Protein AF-A0A1Z5K6X2-F1 (afdb_monomer)

Organism: Fistulifera solaris (NCBI:txid1519565)

Mean predicted aligned error: 19.15 Å

pLDDT: mean 72.84, std 21.11, range [25.31, 97.69]

Sequence (495 aa):
MGDMQEQMMMQRACTHLSDVVLYMPMATKAAYLEALIQCPHLVESESNPETFLRFEDFNYWSAAGRLVTYWRKRKEFFGDRAFLPMDLSGKGAMNDDDIRPMATGSLTMIPNSNIIIHDRTCASDAGDEATKMRRRFFFMQTMMNSTLHTEKGPRLFIYGFEISDARKRMNAELKSLIASAFPIPNFEEFHLIFVKEKNQTIWQYILPRGLEQMSGLIGNVMIHNFNFKDEIADQLSYYGVTRSHLPVKLGGCYSPEQSLFVLQCGLPLSTIYRLNQPAPASYESPIRNQSATEKGSLERLLEFFMKKAPDLPDVEEMDSLDPLTPSDLASITNQKSDSCYYYSRSIPLYVDYDTKVLSAYQCLARQQIEFFEASEDDITSSIRGRKKAIVLGQVGLRCRHCAHLPRQKRAIAATYYPTTLEGVYQTAHNLARRHLISSCPFVPPECNRKLAQLGESKSVTCIGKHYWAETAELSGVIEIDGILRFQDAPTLADT

Solvent-accessible surface area (backbone atoms only — not comparable to full-atom values): 28714 Å² total; per-residue (Å²): 116,67,65,66,53,49,53,55,49,48,55,52,30,54,52,51,23,57,54,47,55,71,73,49,58,63,90,54,37,48,47,33,58,48,35,59,71,77,28,44,70,50,41,56,75,75,56,32,65,65,59,33,21,63,65,42,77,51,35,29,67,61,20,38,51,19,53,21,40,35,33,34,51,39,36,70,65,41,47,88,35,42,74,39,57,90,39,49,65,43,79,32,43,29,34,61,81,50,40,47,46,46,62,68,43,21,58,46,49,48,82,91,40,39,42,34,40,37,33,52,71,37,66,60,77,67,71,57,71,64,47,52,49,44,47,50,50,52,52,52,53,58,61,47,45,69,75,41,79,53,104,50,38,44,30,41,36,38,35,51,78,53,74,76,48,76,74,71,66,83,50,68,64,59,57,46,43,48,75,46,32,48,69,54,69,67,66,53,36,34,37,42,43,44,69,62,60,98,83,60,51,73,63,70,61,47,49,62,55,55,47,37,70,47,22,78,68,41,88,43,41,46,60,45,84,33,76,48,57,67,52,46,21,66,61,36,37,85,74,75,39,41,34,76,74,28,42,49,94,49,40,19,75,27,53,60,92,70,36,63,42,50,52,73,44,46,36,49,69,70,52,50,60,58,63,70,47,83,74,81,91,74,80,91,76,82,88,80,89,79,90,80,95,71,80,65,80,58,63,60,54,48,53,59,48,65,74,61,51,81,85,73,84,80,90,80,83,88,78,90,78,83,81,86,56,85,76,71,74,76,76,84,82,83,79,91,75,94,72,91,71,82,80,69,63,67,45,71,60,52,54,85,69,38,73,80,79,43,54,74,44,56,41,56,48,27,68,47,30,24,38,32,47,33,46,72,72,58,52,72,55,78,64,87,89,62,96,67,84,70,53,82,51,30,31,26,42,32,40,60,62,52,58,87,46,59,75,92,76,41,46,65,58,45,60,48,67,44,43,44,54,63,38,41,39,62,49,53,50,48,31,38,56,54,9,48,56,71,47,42,87,58,48,57,67,67,59,26,53,50,46,52,61,42,65,70,54,87,76,92,62,79,63,57,34,61,55,42,21,53,55,36,42,75,71,36,41,42,76,55,99,69,30,26,28,70,63,76,77,82,69,96,72,86,132

Structure (mmCIF, N/CA/C/O backbone):
data_AF-A0A1Z5K6X2-F1
#
_entry.id   AF-A0A1Z5K6X2-F1
#
loop_
_atom_site.group_PDB
_atom_site.id
_atom_site.type_symbol
_atom_site.label_atom_id
_atom_site.label_alt_id
_atom_site.label_comp_id
_atom_site.label_asym_id
_atom_site.label_entity_id
_atom_site.label_seq_id
_atom_site.pdbx_PDB_ins_code
_atom_site.Cartn_x
_atom_site.Cartn_y
_atom_site.Cartn_z
_atom_site.occupancy
_atom_site.B_iso_or_equiv
_atom_site.auth_seq_id
_atom_site.auth_comp_id
_atom_site.auth_asym_id
_atom_site.auth_atom_id
_atom_site.pdbx_PDB_model_num
ATOM 1 N N . MET A 1 1 ? 23.991 -22.852 7.506 1.00 49.78 1 MET A N 1
ATOM 2 C CA . MET A 1 1 ? 23.871 -22.980 6.034 1.00 49.78 1 MET A CA 1
ATOM 3 C C . MET A 1 1 ? 22.868 -21.989 5.437 1.00 49.78 1 MET A C 1
ATOM 5 O O . MET A 1 1 ? 23.217 -21.412 4.422 1.00 49.78 1 MET A O 1
ATOM 9 N N . GLY A 1 2 ? 21.705 -21.726 6.058 1.00 69.62 2 GLY A N 1
ATOM 10 C CA . GLY A 1 2 ? 20.728 -20.740 5.549 1.00 69.62 2 GLY A CA 1
ATOM 11 C C . GLY A 1 2 ? 21.230 -19.288 5.470 1.00 69.62 2 GLY A C 1
ATOM 12 O O . GLY A 1 2 ? 21.076 -18.658 4.434 1.00 69.62 2 GLY A O 1
ATOM 13 N N . ASP A 1 3 ? 21.921 -18.798 6.502 1.00 73.38 3 ASP A N 1
ATOM 14 C CA . ASP A 1 3 ? 22.369 -17.392 6.587 1.00 73.38 3 ASP A CA 1
ATOM 15 C C . ASP A 1 3 ? 23.387 -17.000 5.492 1.00 73.38 3 ASP A C 1
ATOM 17 O O . ASP A 1 3 ? 23.238 -16.002 4.796 1.00 73.38 3 ASP A O 1
ATOM 21 N N . MET A 1 4 ? 24.373 -17.862 5.217 1.00 81.50 4 MET A N 1
ATOM 22 C CA . MET A 1 4 ? 25.341 -17.635 4.131 1.00 81.50 4 MET A CA 1
ATOM 23 C C . MET A 1 4 ? 24.677 -17.636 2.741 1.00 81.50 4 MET A C 1
ATOM 25 O O . MET A 1 4 ? 25.098 -16.907 1.845 1.00 81.50 4 MET A O 1
ATOM 29 N N . GLN A 1 5 ? 23.636 -18.450 2.550 1.00 80.56 5 GLN A N 1
ATOM 30 C CA . GLN A 1 5 ? 22.892 -18.505 1.293 1.00 80.56 5 GLN A CA 1
ATOM 31 C C . GLN A 1 5 ? 22.026 -17.254 1.096 1.00 80.56 5 GLN A C 1
ATOM 33 O O . GLN A 1 5 ? 21.962 -16.732 -0.017 1.00 80.56 5 GLN A O 1
ATOM 38 N N . GLU A 1 6 ? 21.415 -16.746 2.167 1.00 80.25 6 GLU A N 1
ATOM 39 C CA . GLU A 1 6 ? 20.675 -15.483 2.153 1.00 80.25 6 GLU A CA 1
ATOM 40 C C . GLU A 1 6 ? 21.601 -14.293 1.882 1.00 80.25 6 GLU A C 1
ATOM 42 O O . GLU A 1 6 ? 21.295 -13.473 1.023 1.00 80.25 6 GLU A O 1
ATOM 47 N N . GLN A 1 7 ? 22.778 -14.237 2.512 1.00 87.06 7 GLN A N 1
ATOM 48 C CA . GLN A 1 7 ? 23.771 -13.188 2.251 1.00 87.06 7 GLN A CA 1
ATOM 49 C C . GLN A 1 7 ? 24.227 -13.174 0.785 1.00 87.06 7 GLN A C 1
ATOM 51 O O . GLN A 1 7 ? 24.282 -12.113 0.161 1.00 87.06 7 GLN A O 1
ATOM 56 N N . MET A 1 8 ? 24.492 -14.343 0.191 1.00 86.50 8 MET A N 1
ATOM 57 C CA . MET A 1 8 ? 24.826 -14.437 -1.236 1.00 86.50 8 MET A CA 1
ATOM 58 C C . MET A 1 8 ? 23.657 -14.021 -2.139 1.00 86.50 8 MET A C 1
ATOM 60 O O . MET A 1 8 ? 23.876 -13.385 -3.173 1.00 86.50 8 MET A O 1
ATOM 64 N N . MET A 1 9 ? 22.421 -14.379 -1.773 1.00 87.00 9 MET A N 1
ATOM 65 C CA . MET A 1 9 ? 21.217 -13.967 -2.498 1.00 87.00 9 MET A CA 1
ATOM 66 C C . MET A 1 9 ? 21.030 -12.450 -2.429 1.00 87.00 9 MET A C 1
ATOM 68 O O . MET A 1 9 ? 20.825 -11.821 -3.466 1.00 87.00 9 MET A O 1
ATOM 72 N N . MET A 1 10 ? 21.184 -11.864 -1.242 1.00 90.81 10 MET A N 1
ATOM 73 C CA . MET A 1 10 ? 21.108 -10.426 -1.012 1.00 90.81 10 MET A CA 1
ATOM 74 C C . MET A 1 10 ? 22.158 -9.681 -1.831 1.00 90.81 10 MET A C 1
ATOM 76 O O . MET A 1 10 ? 21.820 -8.763 -2.571 1.00 90.81 10 MET A O 1
ATOM 80 N N . GLN A 1 11 ? 23.417 -10.122 -1.786 1.00 89.25 11 GLN A N 1
ATOM 81 C CA . GLN A 1 11 ? 24.496 -9.480 -2.534 1.00 89.25 11 GLN A CA 1
ATOM 82 C C . GLN A 1 11 ? 24.210 -9.460 -4.043 1.00 89.25 11 GLN A C 1
ATOM 84 O O . GLN A 1 11 ? 24.327 -8.412 -4.678 1.00 89.25 11 GLN A O 1
ATOM 89 N N . ARG A 1 12 ? 23.772 -10.592 -4.615 1.00 88.88 12 ARG A N 1
ATOM 90 C CA . ARG A 1 12 ? 23.383 -10.672 -6.035 1.00 88.88 12 ARG A CA 1
ATOM 91 C C . ARG A 1 12 ? 22.187 -9.775 -6.349 1.00 88.88 12 ARG A C 1
ATOM 93 O O . ARG A 1 12 ? 22.192 -9.084 -7.366 1.00 88.88 12 ARG A O 1
ATOM 100 N N . ALA A 1 13 ? 21.174 -9.779 -5.488 1.00 87.38 13 ALA A N 1
ATOM 101 C CA . ALA A 1 13 ? 19.972 -8.978 -5.670 1.00 87.38 13 ALA A CA 1
ATOM 102 C C . ALA A 1 13 ? 20.270 -7.470 -5.610 1.00 87.38 13 ALA A C 1
ATOM 104 O O . ALA A 1 13 ? 19.741 -6.725 -6.429 1.00 87.38 13 ALA A O 1
ATOM 105 N N . CYS A 1 14 ? 21.171 -7.025 -4.730 1.00 89.44 14 CYS A N 1
ATOM 106 C CA . CYS A 1 14 ? 21.641 -5.638 -4.668 1.00 89.44 14 CYS A CA 1
ATOM 107 C C . CYS A 1 14 ? 22.380 -5.207 -5.945 1.00 89.44 14 CYS A C 1
ATOM 109 O O . CYS A 1 14 ? 22.152 -4.101 -6.445 1.00 89.44 14 CYS A O 1
ATOM 111 N N . THR A 1 15 ? 23.232 -6.076 -6.507 1.00 88.06 15 THR A N 1
ATOM 112 C CA . THR A 1 15 ? 23.884 -5.812 -7.800 1.00 88.06 15 THR A CA 1
ATOM 113 C C . THR A 1 15 ? 22.842 -5.638 -8.907 1.00 88.06 15 THR A C 1
ATOM 115 O O . THR A 1 15 ? 22.816 -4.603 -9.567 1.00 88.06 15 THR A O 1
ATOM 118 N N . HIS A 1 16 ? 21.914 -6.588 -9.047 1.00 88.06 16 HIS A N 1
ATOM 119 C CA . HIS A 1 16 ? 20.870 -6.514 -10.072 1.00 88.06 16 HIS A CA 1
ATOM 120 C C . HIS A 1 16 ? 19.886 -5.355 -9.871 1.00 88.06 16 HIS A C 1
ATOM 122 O O . HIS A 1 16 ? 19.402 -4.791 -10.850 1.00 88.06 16 HIS A O 1
ATOM 128 N N . LEU A 1 17 ? 19.600 -4.966 -8.626 1.00 90.62 17 LEU A N 1
ATOM 129 C CA . LEU A 1 17 ? 18.779 -3.794 -8.320 1.00 90.62 17 LEU A CA 1
ATOM 130 C C . LEU A 1 17 ? 19.424 -2.526 -8.877 1.00 90.62 17 LEU A C 1
ATOM 132 O O . LEU A 1 17 ? 18.744 -1.724 -9.517 1.00 90.62 17 LEU A O 1
ATOM 136 N N . SER A 1 18 ? 20.736 -2.376 -8.684 1.00 88.69 18 SER A N 1
ATOM 137 C CA . SER A 1 18 ? 21.494 -1.238 -9.211 1.00 88.69 18 SER A CA 1
ATOM 138 C C . SER A 1 18 ? 21.429 -1.187 -10.741 1.00 88.69 18 SER A C 1
ATOM 140 O O . SER A 1 18 ? 21.136 -0.131 -11.304 1.00 88.69 18 SER A O 1
ATOM 142 N N . ASP A 1 19 ? 21.603 -2.332 -11.407 1.00 86.62 19 ASP A N 1
ATOM 143 C CA . ASP A 1 19 ? 21.514 -2.437 -12.868 1.00 86.62 19 ASP A CA 1
ATOM 144 C C . ASP A 1 19 ? 20.116 -2.074 -13.380 1.00 86.62 19 ASP A C 1
ATOM 146 O O . ASP A 1 19 ? 19.966 -1.274 -14.302 1.00 86.62 19 ASP A O 1
ATOM 150 N N . VAL A 1 20 ? 19.063 -2.611 -12.762 1.00 90.12 20 VAL A N 1
ATOM 151 C CA . VAL A 1 20 ? 17.681 -2.355 -13.182 1.00 90.12 20 VAL A CA 1
ATOM 152 C C . VAL A 1 20 ? 17.306 -0.884 -13.064 1.00 90.12 20 VAL A C 1
ATOM 154 O O . VAL A 1 20 ? 16.677 -0.336 -13.973 1.00 90.12 20 VAL A O 1
ATOM 157 N N . VAL A 1 21 ? 17.739 -0.208 -11.998 1.00 90.81 21 VAL A N 1
ATOM 158 C CA . VAL A 1 21 ? 17.523 1.235 -11.856 1.00 90.81 21 VAL A CA 1
ATOM 159 C C . VAL A 1 21 ? 18.130 1.992 -13.048 1.00 90.81 21 VAL A C 1
ATOM 161 O O . VAL A 1 21 ? 17.527 2.957 -13.522 1.00 90.81 21 VAL A O 1
ATOM 164 N N . LEU A 1 22 ? 19.249 1.547 -13.632 1.00 86.12 22 LEU A N 1
ATOM 165 C CA . LEU A 1 22 ? 19.821 2.164 -14.840 1.00 86.12 22 LEU A CA 1
ATOM 166 C C . LEU A 1 22 ? 18.933 2.011 -16.085 1.00 86.12 22 LEU A C 1
ATOM 168 O O . LEU A 1 22 ? 18.917 2.926 -16.911 1.00 86.12 22 LEU A O 1
ATOM 172 N N . TYR A 1 23 ? 18.130 0.952 -16.183 1.00 85.88 23 TYR A N 1
ATOM 173 C CA . TYR A 1 23 ? 17.199 0.732 -17.299 1.00 85.88 23 TYR A CA 1
ATOM 174 C C . TYR A 1 23 ? 15.828 1.397 -17.115 1.00 85.88 23 TYR A C 1
ATOM 176 O O . TYR A 1 23 ? 15.113 1.606 -18.093 1.00 85.88 23 TYR A O 1
ATOM 184 N N . MET A 1 24 ? 15.452 1.779 -15.890 1.00 89.88 24 MET A N 1
ATOM 185 C CA . MET A 1 24 ? 14.181 2.472 -15.650 1.00 89.88 24 MET A CA 1
ATOM 186 C C . MET A 1 24 ? 14.139 3.863 -16.323 1.00 89.88 24 MET A C 1
ATOM 188 O O . MET A 1 24 ? 15.178 4.534 -16.402 1.00 89.88 24 MET A O 1
ATOM 192 N N . PRO A 1 25 ? 12.959 4.357 -16.751 1.00 90.94 25 PRO A N 1
ATOM 193 C CA . PRO A 1 25 ? 12.821 5.692 -17.331 1.00 90.94 25 PRO A CA 1
ATOM 194 C C . PRO A 1 25 ? 13.360 6.800 -16.415 1.00 90.94 25 PRO A C 1
ATOM 196 O O . PRO A 1 25 ? 13.162 6.778 -15.198 1.00 90.94 25 PRO A O 1
ATOM 199 N N . MET A 1 26 ? 14.006 7.819 -16.993 1.00 90.31 26 MET A N 1
ATOM 200 C CA . MET A 1 26 ? 14.574 8.923 -16.204 1.00 90.31 26 MET A CA 1
ATOM 201 C C . MET A 1 26 ? 13.505 9.635 -15.362 1.00 90.31 26 MET A C 1
ATOM 203 O O . MET A 1 26 ? 13.722 9.896 -14.182 1.00 90.31 26 MET A O 1
ATOM 207 N N . ALA A 1 27 ? 12.318 9.862 -15.936 1.00 87.44 27 ALA A N 1
ATOM 208 C CA . ALA A 1 27 ? 11.198 10.512 -15.257 1.00 87.44 27 ALA A CA 1
ATOM 209 C C . ALA A 1 27 ? 10.755 9.787 -13.975 1.00 87.44 27 ALA A C 1
ATOM 211 O O . ALA A 1 27 ? 10.296 10.430 -13.033 1.00 87.44 27 ALA A O 1
ATOM 212 N N . THR A 1 28 ? 10.904 8.459 -13.912 1.00 87.88 28 THR A N 1
ATOM 213 C CA . THR A 1 28 ? 10.557 7.706 -12.706 1.00 87.88 28 THR A CA 1
ATOM 214 C C . THR A 1 28 ? 11.679 7.774 -11.680 1.00 87.88 28 THR A C 1
ATOM 216 O O . THR A 1 28 ? 11.401 8.069 -10.523 1.00 87.88 28 THR A O 1
ATOM 219 N N . LYS A 1 29 ? 12.937 7.552 -12.089 1.00 94.12 29 LYS A N 1
ATOM 220 C CA . LYS A 1 29 ? 14.079 7.345 -11.174 1.00 94.12 29 LYS A CA 1
ATOM 221 C C . LYS A 1 29 ? 14.842 8.597 -10.747 1.00 94.12 29 LYS A C 1
ATOM 223 O O . LYS A 1 29 ? 15.652 8.498 -9.830 1.00 94.12 29 LYS A O 1
ATOM 228 N N . ALA A 1 30 ? 14.606 9.748 -11.378 1.00 96.75 30 ALA A N 1
ATOM 229 C CA . ALA A 1 30 ? 15.388 10.966 -11.148 1.00 96.75 30 ALA A CA 1
ATOM 230 C C . ALA A 1 30 ? 15.515 11.334 -9.659 1.00 96.75 30 ALA A C 1
ATOM 232 O O . ALA A 1 30 ? 16.621 11.557 -9.180 1.00 96.75 30 ALA A O 1
ATOM 233 N N . ALA A 1 31 ? 14.406 11.309 -8.910 1.00 97.38 31 ALA A N 1
ATOM 234 C CA . ALA A 1 31 ? 14.407 11.644 -7.483 1.00 97.38 31 ALA A CA 1
ATOM 235 C C . ALA A 1 31 ? 15.227 10.660 -6.628 1.00 97.38 31 ALA A C 1
ATOM 237 O O . ALA A 1 31 ? 15.836 11.065 -5.643 1.00 97.38 31 ALA A O 1
ATOM 238 N N . TYR A 1 32 ? 15.260 9.376 -7.001 1.00 97.69 32 TYR A N 1
ATOM 239 C CA . TYR A 1 32 ? 16.064 8.378 -6.296 1.00 97.69 32 TYR A CA 1
ATOM 240 C C . TYR A 1 32 ? 17.560 8.550 -6.578 1.00 97.69 32 TYR A C 1
ATOM 242 O O . TYR A 1 32 ? 18.366 8.523 -5.653 1.00 97.69 32 TYR A O 1
ATOM 250 N N . LEU A 1 33 ? 17.934 8.790 -7.840 1.00 96.81 33 LEU A N 1
ATOM 251 C CA . LEU A 1 33 ? 19.327 9.068 -8.205 1.00 96.81 33 LEU A CA 1
ATOM 252 C C . LEU A 1 33 ? 19.843 10.344 -7.532 1.00 96.81 33 LEU A C 1
ATOM 254 O O . LEU A 1 33 ? 20.973 10.389 -7.061 1.00 96.81 33 LEU A O 1
ATOM 258 N N . GLU A 1 34 ? 18.998 11.367 -7.441 1.00 97.31 34 GLU A N 1
ATOM 259 C CA . GLU A 1 34 ? 19.311 12.593 -6.715 1.00 97.31 34 GLU A CA 1
ATOM 260 C C . GLU A 1 34 ? 19.505 12.342 -5.215 1.00 97.31 34 GLU A C 1
ATOM 262 O O . GLU A 1 34 ? 20.460 12.859 -4.642 1.00 97.31 34 GLU A O 1
ATOM 267 N N . ALA A 1 35 ? 18.677 11.496 -4.594 1.00 97.62 35 ALA A N 1
ATOM 268 C CA . ALA A 1 35 ? 18.839 11.109 -3.194 1.00 97.62 35 ALA A CA 1
ATOM 269 C C . ALA A 1 35 ? 20.151 10.349 -2.940 1.00 97.62 35 ALA A C 1
ATOM 271 O O . ALA A 1 35 ? 20.838 10.630 -1.961 1.00 97.62 35 ALA A O 1
ATOM 272 N N . LEU A 1 36 ? 20.541 9.439 -3.841 1.00 96.25 36 LEU A N 1
ATOM 273 C CA . LEU A 1 36 ? 21.827 8.732 -3.763 1.00 96.25 36 LEU A CA 1
ATOM 274 C C . LEU A 1 36 ? 23.029 9.689 -3.798 1.00 96.25 36 LEU A C 1
ATOM 276 O O . LEU A 1 36 ? 24.063 9.390 -3.206 1.00 96.25 36 LEU A O 1
ATOM 280 N N . ILE A 1 37 ? 22.895 10.837 -4.468 1.00 96.75 37 ILE A N 1
ATOM 281 C CA . ILE A 1 37 ? 23.948 11.856 -4.559 1.00 96.75 37 ILE A CA 1
ATOM 282 C C . ILE A 1 37 ? 23.899 12.811 -3.359 1.00 96.75 37 ILE A C 1
ATOM 284 O O . ILE A 1 37 ? 24.929 13.074 -2.743 1.00 96.75 37 ILE A O 1
ATOM 288 N N . GLN A 1 38 ? 22.723 13.350 -3.029 1.00 97.12 38 GLN A N 1
ATOM 289 C CA . GLN A 1 38 ? 22.578 14.411 -2.026 1.00 97.12 38 GLN A CA 1
ATOM 290 C C . GLN A 1 38 ? 22.551 13.884 -0.589 1.00 97.12 38 GLN A C 1
ATOM 292 O O . GLN A 1 38 ? 23.099 14.516 0.312 1.00 97.12 38 GLN A O 1
ATOM 297 N N . CYS A 1 39 ? 21.907 12.740 -0.354 1.00 96.94 39 CYS A N 1
ATOM 298 C CA . CYS A 1 39 ? 21.683 12.202 0.985 1.00 96.94 39 CYS A CA 1
ATOM 299 C C . CYS A 1 39 ? 21.774 10.662 1.042 1.00 96.94 39 CYS A C 1
ATOM 301 O O . CYS A 1 39 ? 20.846 10.002 1.518 1.00 96.94 39 CYS A O 1
ATOM 303 N N . PRO A 1 40 ? 22.914 10.056 0.647 1.00 96.50 40 PRO A N 1
ATOM 304 C CA . PRO A 1 40 ? 23.080 8.596 0.652 1.00 96.50 40 PRO A CA 1
ATOM 305 C C . PRO A 1 40 ? 22.838 7.965 2.034 1.00 96.50 40 PRO A C 1
ATOM 307 O O . PRO A 1 40 ? 22.249 6.893 2.131 1.00 96.50 40 PRO A O 1
ATOM 310 N N . HIS A 1 41 ? 23.194 8.670 3.111 1.00 95.69 41 HIS A N 1
ATOM 311 C CA . HIS A 1 41 ? 22.935 8.247 4.490 1.00 95.69 41 HIS A CA 1
ATOM 312 C C . HIS A 1 41 ? 21.433 8.142 4.827 1.00 95.69 41 HIS A C 1
ATOM 314 O O . HIS A 1 41 ? 21.043 7.302 5.636 1.00 95.69 41 HIS A O 1
ATOM 320 N N . LEU A 1 42 ? 20.569 8.954 4.204 1.00 95.06 42 LEU A N 1
ATOM 321 C CA . LEU A 1 42 ? 19.113 8.826 4.350 1.00 95.06 42 LEU A CA 1
ATOM 322 C C . LEU A 1 42 ? 18.573 7.696 3.481 1.00 95.06 42 LEU A C 1
ATOM 324 O O . LEU A 1 42 ? 17.643 7.010 3.890 1.00 95.06 42 LEU A O 1
ATOM 328 N N . VAL A 1 43 ? 19.168 7.452 2.310 1.00 94.81 43 VAL A N 1
ATOM 329 C CA . VAL A 1 43 ? 18.816 6.271 1.511 1.00 94.81 43 VAL A CA 1
ATOM 330 C C . VAL A 1 43 ? 19.085 4.996 2.307 1.00 94.81 43 VAL A C 1
ATOM 332 O O . VAL A 1 43 ? 18.228 4.120 2.341 1.00 94.81 43 VAL A O 1
ATOM 335 N N . GLU A 1 44 ? 20.224 4.915 2.990 1.00 91.69 44 GLU A N 1
ATOM 336 C CA . GLU A 1 44 ? 20.597 3.767 3.818 1.00 91.69 44 GLU A CA 1
ATOM 337 C C . GLU A 1 44 ? 19.729 3.623 5.075 1.00 91.69 44 GLU A C 1
ATOM 339 O O . GLU A 1 44 ? 19.290 2.520 5.392 1.00 91.69 44 GLU A O 1
ATOM 344 N N . SER A 1 45 ? 19.454 4.722 5.783 1.00 89.19 45 SER A N 1
ATOM 345 C CA . SER A 1 45 ? 18.744 4.667 7.071 1.00 89.19 45 SER A CA 1
ATOM 346 C C . SER A 1 45 ? 17.217 4.661 6.946 1.00 89.19 45 SER A C 1
ATOM 348 O O . SER A 1 45 ? 16.542 4.026 7.753 1.00 89.19 45 SER A O 1
ATOM 350 N N . GLU A 1 46 ? 16.650 5.327 5.938 1.00 91.06 46 GLU A N 1
ATOM 351 C CA . GLU A 1 46 ? 15.199 5.487 5.787 1.00 91.06 46 GLU A CA 1
ATOM 352 C C . GLU A 1 46 ? 14.617 4.638 4.650 1.00 91.06 46 GLU A C 1
ATOM 354 O O . GLU A 1 46 ? 13.454 4.246 4.708 1.00 91.06 46 GLU A O 1
ATOM 359 N N . SER A 1 47 ? 15.395 4.312 3.618 1.00 93.31 47 SER A N 1
ATOM 360 C CA . SER A 1 47 ? 14.914 3.533 2.469 1.00 93.31 47 SER A CA 1
ATOM 361 C C . SER A 1 47 ? 15.898 2.438 2.060 1.00 93.31 47 SER A C 1
ATOM 363 O O . SER A 1 47 ? 16.230 2.316 0.880 1.00 93.31 47 SER A O 1
ATOM 365 N N . ASN A 1 48 ? 16.404 1.685 3.040 1.00 92.12 48 ASN A N 1
ATOM 366 C CA . ASN A 1 48 ? 17.451 0.691 2.821 1.00 92.12 48 ASN A CA 1
ATOM 367 C C . ASN A 1 48 ? 17.058 -0.288 1.692 1.00 92.12 48 ASN A C 1
ATOM 369 O O . ASN A 1 48 ? 16.048 -0.986 1.838 1.00 92.12 48 ASN A O 1
ATOM 373 N N . PRO A 1 49 ? 17.834 -0.391 0.594 1.00 93.56 49 PRO A N 1
ATOM 374 C CA . PRO A 1 49 ? 17.513 -1.286 -0.515 1.00 93.56 49 PRO A CA 1
ATOM 375 C C . PRO A 1 49 ? 17.310 -2.748 -0.107 1.00 93.56 49 PRO A C 1
ATOM 377 O O . PRO A 1 49 ? 16.457 -3.425 -0.679 1.00 93.56 49 PRO A O 1
ATOM 380 N N . GLU A 1 50 ? 18.019 -3.226 0.917 1.00 92.00 50 GLU A N 1
ATOM 381 C CA . GLU A 1 50 ? 17.850 -4.585 1.428 1.00 92.00 50 GLU A CA 1
ATOM 382 C C . GLU A 1 50 ? 16.453 -4.822 2.003 1.00 92.00 50 GLU A C 1
ATOM 384 O O . GLU A 1 50 ? 15.875 -5.885 1.795 1.00 92.00 50 GLU A O 1
ATOM 389 N N . THR A 1 51 ? 15.877 -3.840 2.703 1.00 89.62 51 THR A N 1
ATOM 390 C CA . THR A 1 51 ? 14.515 -3.942 3.252 1.00 89.62 51 THR A CA 1
ATOM 391 C C . THR A 1 51 ? 13.495 -4.111 2.132 1.00 89.62 51 THR A C 1
ATOM 393 O O . THR A 1 51 ? 12.586 -4.933 2.231 1.00 89.62 51 THR A O 1
ATOM 396 N N . PHE A 1 52 ? 13.669 -3.375 1.035 1.00 91.94 52 PHE A N 1
ATOM 397 C CA . PHE A 1 52 ? 12.797 -3.464 -0.134 1.00 91.94 52 PHE A CA 1
ATOM 398 C C . PHE A 1 52 ? 12.987 -4.791 -0.875 1.00 91.94 52 PHE A C 1
ATOM 400 O O . PHE A 1 52 ? 12.007 -5.380 -1.320 1.00 91.94 52 PHE A O 1
ATOM 407 N N . LEU A 1 53 ? 14.224 -5.287 -0.969 1.00 89.94 53 LEU A N 1
ATOM 408 C CA . LEU A 1 53 ? 14.523 -6.593 -1.554 1.00 89.94 53 LEU A CA 1
ATOM 409 C C . LEU A 1 53 ? 13.922 -7.738 -0.740 1.00 89.94 53 LEU A C 1
ATOM 411 O O . LEU A 1 53 ? 13.264 -8.589 -1.326 1.00 89.94 53 LEU A O 1
ATOM 415 N N . ARG A 1 54 ? 14.088 -7.747 0.590 1.00 88.94 54 ARG A N 1
ATOM 416 C CA . ARG A 1 54 ? 13.470 -8.766 1.459 1.00 88.94 54 ARG A CA 1
ATOM 417 C C . ARG A 1 54 ? 11.948 -8.744 1.339 1.00 88.94 54 ARG A C 1
ATOM 419 O O . ARG A 1 54 ? 11.333 -9.798 1.264 1.00 88.94 54 ARG A O 1
ATOM 426 N N . PHE A 1 55 ? 11.351 -7.554 1.292 1.00 86.19 55 PHE A N 1
ATOM 427 C CA . PHE A 1 55 ? 9.902 -7.402 1.163 1.00 86.19 55 PHE A CA 1
ATOM 428 C C . PHE A 1 55 ? 9.350 -7.940 -0.166 1.00 86.19 55 PHE A C 1
ATOM 430 O O . PHE A 1 55 ? 8.236 -8.447 -0.206 1.00 86.19 55 PHE A O 1
ATOM 437 N N . GLU A 1 56 ? 10.118 -7.825 -1.248 1.00 85.69 56 GLU A N 1
ATOM 438 C CA . GLU A 1 56 ? 9.735 -8.279 -2.591 1.00 85.69 56 GLU A CA 1
ATOM 439 C C . GLU A 1 56 ? 10.269 -9.681 -2.920 1.00 85.69 56 GLU A C 1
ATOM 441 O O . GLU A 1 56 ? 10.440 -10.012 -4.094 1.00 85.69 56 GLU A O 1
ATOM 446 N N . ASP A 1 57 ? 10.592 -10.493 -1.907 1.00 86.31 57 ASP A N 1
ATOM 447 C CA . ASP A 1 57 ? 11.145 -11.843 -2.075 1.00 86.31 57 ASP A CA 1
ATOM 448 C C . ASP A 1 57 ? 12.350 -11.873 -3.043 1.00 86.31 57 ASP A C 1
ATOM 450 O O . ASP A 1 57 ? 12.479 -12.737 -3.912 1.00 86.31 57 ASP A O 1
ATOM 454 N N . PHE A 1 58 ? 13.237 -10.882 -2.911 1.00 85.62 58 PHE A N 1
ATOM 455 C CA . PHE A 1 58 ? 14.432 -10.656 -3.733 1.00 85.62 58 PHE A CA 1
ATOM 456 C C . PHE A 1 58 ? 14.158 -10.372 -5.223 1.00 85.62 58 PHE A C 1
ATOM 458 O O . PHE A 1 58 ? 15.074 -10.409 -6.052 1.00 85.62 58 PHE A O 1
ATOM 465 N N . ASN A 1 59 ? 12.923 -10.006 -5.584 1.00 86.50 59 ASN A N 1
ATOM 466 C CA . ASN A 1 59 ? 12.591 -9.487 -6.907 1.00 86.50 59 ASN A CA 1
ATOM 467 C C . ASN A 1 59 ? 13.108 -8.047 -7.065 1.00 86.50 59 ASN A C 1
ATOM 469 O O . ASN A 1 59 ? 12.451 -7.066 -6.711 1.00 86.50 59 ASN A O 1
ATOM 473 N N . TYR A 1 60 ? 14.301 -7.919 -7.639 1.00 90.06 60 TYR A N 1
ATOM 474 C CA . TYR A 1 60 ? 14.998 -6.642 -7.791 1.00 90.06 60 TYR A CA 1
ATOM 475 C C . TYR A 1 60 ? 14.272 -5.627 -8.698 1.00 90.06 60 TYR A C 1
ATOM 477 O O . TYR A 1 60 ? 14.430 -4.428 -8.484 1.00 90.06 60 TYR A O 1
ATOM 485 N N . TRP A 1 61 ? 13.424 -6.056 -9.645 1.00 88.06 61 TRP A N 1
ATOM 486 C CA . TRP A 1 61 ? 12.579 -5.142 -10.436 1.00 88.06 61 TRP A CA 1
ATOM 487 C C . TRP A 1 61 ? 11.477 -4.503 -9.596 1.00 88.06 61 TRP A C 1
ATOM 489 O O . TRP A 1 61 ? 11.276 -3.288 -9.648 1.00 88.06 61 TRP A O 1
ATOM 499 N N . SER A 1 62 ? 10.781 -5.311 -8.800 1.00 89.31 62 SER A N 1
ATOM 500 C CA . SER A 1 62 ? 9.698 -4.832 -7.936 1.00 89.31 62 SER A CA 1
ATOM 501 C C . SER A 1 62 ? 10.255 -3.959 -6.812 1.00 89.31 62 SER A C 1
ATOM 503 O O . SER A 1 62 ? 9.736 -2.870 -6.558 1.00 89.31 62 SER A O 1
ATOM 505 N N . ALA A 1 63 ? 11.387 -4.364 -6.225 1.00 91.44 63 ALA A N 1
ATOM 506 C CA . ALA A 1 63 ? 12.098 -3.580 -5.220 1.00 91.44 63 ALA A CA 1
ATOM 507 C C . ALA A 1 63 ? 12.587 -2.234 -5.780 1.00 91.44 63 ALA A C 1
ATOM 509 O O . ALA A 1 63 ? 12.347 -1.195 -5.161 1.00 91.44 63 ALA A O 1
ATOM 510 N N . ALA A 1 64 ? 13.194 -2.223 -6.975 1.00 94.44 64 ALA A N 1
ATOM 511 C CA . ALA A 1 64 ? 13.600 -0.992 -7.657 1.00 94.44 64 ALA A CA 1
ATOM 512 C C . ALA A 1 64 ? 12.398 -0.080 -7.943 1.00 94.44 64 ALA A C 1
ATOM 514 O O . ALA A 1 64 ? 12.445 1.114 -7.645 1.00 94.44 64 ALA A O 1
ATOM 515 N N . GLY A 1 65 ? 11.293 -0.639 -8.450 1.00 92.94 65 GLY A N 1
ATOM 516 C CA . GLY A 1 65 ? 10.047 0.093 -8.682 1.00 92.94 65 GLY A CA 1
ATOM 517 C C . GLY A 1 65 ? 9.512 0.762 -7.416 1.00 92.94 65 GLY A C 1
ATOM 518 O O . GLY A 1 65 ? 9.114 1.933 -7.445 1.00 92.94 65 GLY A O 1
ATOM 519 N N . ARG A 1 66 ? 9.563 0.047 -6.289 1.00 93.81 66 ARG A N 1
ATOM 520 C CA . ARG A 1 66 ? 9.093 0.529 -4.991 1.00 93.81 66 ARG A CA 1
ATOM 521 C C . ARG A 1 66 ? 10.007 1.616 -4.410 1.00 93.81 66 ARG A C 1
ATOM 523 O O . ARG A 1 66 ? 9.505 2.674 -4.031 1.00 93.81 66 ARG A O 1
ATOM 530 N N . LEU A 1 67 ? 11.330 1.429 -4.449 1.00 95.38 67 LEU A N 1
ATOM 531 C CA . LEU A 1 67 ? 12.330 2.431 -4.036 1.00 95.38 67 LEU A CA 1
ATOM 532 C C . LEU A 1 67 ? 12.227 3.729 -4.838 1.00 95.38 67 LEU A C 1
ATOM 534 O O . LEU A 1 67 ? 12.186 4.830 -4.284 1.00 95.38 67 LEU A O 1
ATOM 538 N N . VAL A 1 68 ? 12.157 3.603 -6.162 1.00 96.50 68 VAL A N 1
ATOM 539 C CA . VAL A 1 68 ? 12.036 4.747 -7.063 1.00 96.50 68 VAL A CA 1
ATOM 540 C C . VAL A 1 68 ? 10.726 5.495 -6.812 1.00 96.50 68 VAL A C 1
ATOM 542 O O . VAL A 1 68 ? 10.709 6.726 -6.756 1.00 96.50 68 VAL A O 1
ATOM 545 N N . THR A 1 69 ? 9.628 4.767 -6.598 1.00 95.44 69 THR A N 1
ATOM 546 C CA . THR A 1 69 ? 8.334 5.381 -6.287 1.00 95.44 69 THR A CA 1
ATOM 547 C C . THR A 1 69 ? 8.341 6.085 -4.933 1.00 95.44 69 THR A C 1
ATOM 549 O O . THR A 1 69 ? 7.789 7.182 -4.843 1.00 95.44 69 THR A O 1
ATOM 552 N N . TYR A 1 70 ? 8.990 5.511 -3.914 1.00 96.19 70 TYR A N 1
ATOM 553 C CA . TYR A 1 70 ? 9.175 6.139 -2.603 1.00 96.19 70 TYR A CA 1
ATOM 554 C C . TYR A 1 70 ? 9.821 7.521 -2.734 1.00 96.19 70 TYR A C 1
ATOM 556 O O . TYR A 1 70 ? 9.218 8.519 -2.338 1.00 96.19 70 TYR A O 1
ATOM 564 N N . TRP A 1 71 ? 10.990 7.610 -3.374 1.00 97.38 71 TRP A N 1
ATOM 565 C CA . TRP A 1 71 ? 11.710 8.880 -3.512 1.00 97.38 71 TRP A CA 1
ATOM 566 C C . TRP A 1 71 ? 11.009 9.871 -4.435 1.00 97.38 71 TRP A C 1
ATOM 568 O O . TRP A 1 71 ? 10.982 11.067 -4.145 1.00 97.38 71 TRP A O 1
ATOM 578 N N . ARG A 1 72 ? 10.365 9.394 -5.505 1.00 96.38 72 ARG A N 1
ATOM 579 C CA . ARG A 1 72 ? 9.542 10.245 -6.372 1.00 96.38 72 ARG A CA 1
ATOM 580 C C . ARG A 1 72 ? 8.390 10.881 -5.598 1.00 96.38 72 ARG A C 1
ATOM 582 O O . ARG A 1 72 ? 8.201 12.090 -5.686 1.00 96.38 72 ARG A O 1
ATOM 589 N N . LYS A 1 73 ? 7.639 10.089 -4.825 1.00 94.62 73 LYS A N 1
ATOM 590 C CA . LYS A 1 73 ? 6.511 10.582 -4.019 1.00 94.62 73 LYS A CA 1
ATOM 591 C C . LYS A 1 73 ? 6.971 11.454 -2.853 1.00 94.62 73 LYS A C 1
ATOM 593 O O . LYS A 1 73 ? 6.320 12.448 -2.548 1.00 94.62 73 LYS A O 1
ATOM 598 N N . ARG A 1 74 ? 8.127 11.151 -2.260 1.00 95.88 74 ARG A N 1
ATOM 599 C CA . ARG A 1 74 ? 8.770 12.022 -1.272 1.00 95.88 74 ARG A CA 1
ATOM 600 C C . ARG A 1 74 ? 9.097 13.387 -1.880 1.00 95.88 74 ARG A C 1
ATOM 602 O O . ARG A 1 74 ? 8.696 14.407 -1.331 1.00 95.88 74 ARG A O 1
ATOM 609 N N . LYS A 1 75 ? 9.739 13.429 -3.050 1.00 96.56 75 LYS A N 1
ATOM 610 C CA . LYS A 1 75 ? 10.026 14.693 -3.746 1.00 96.56 75 LYS A CA 1
ATOM 611 C C . LYS A 1 75 ? 8.754 15.454 -4.125 1.00 96.56 75 LYS A C 1
ATOM 613 O O . LYS A 1 75 ? 8.689 16.661 -3.932 1.00 96.56 75 LYS A O 1
ATOM 618 N N . GLU A 1 76 ? 7.727 14.749 -4.588 1.00 94.06 76 GLU A N 1
ATOM 619 C CA . GLU A 1 76 ? 6.418 15.326 -4.919 1.00 94.06 76 GLU A CA 1
ATOM 620 C C . GLU A 1 76 ? 5.754 16.015 -3.714 1.00 94.06 76 GLU A C 1
ATOM 622 O O . GLU A 1 76 ? 5.245 17.123 -3.846 1.00 94.06 76 GLU A O 1
ATOM 627 N N . PHE A 1 77 ? 5.771 15.391 -2.532 1.00 93.19 77 PHE A N 1
ATOM 628 C CA . PHE A 1 77 ? 5.067 15.921 -1.359 1.00 93.19 77 PHE A CA 1
ATOM 629 C C . PHE A 1 77 ? 5.866 16.948 -0.557 1.00 93.19 77 PHE A C 1
ATOM 631 O O . PHE A 1 77 ? 5.269 17.825 0.073 1.00 93.19 77 PHE A O 1
ATOM 638 N N . PHE A 1 78 ? 7.194 16.833 -0.554 1.00 95.44 78 PHE A N 1
ATOM 639 C CA . PHE A 1 78 ? 8.078 17.637 0.293 1.00 95.44 78 PHE A CA 1
ATOM 640 C C . PHE A 1 78 ? 8.891 18.684 -0.482 1.00 95.44 78 PHE A C 1
ATOM 642 O O . PHE A 1 78 ? 9.493 19.560 0.143 1.00 95.44 78 PHE A O 1
ATOM 649 N N . GLY A 1 79 ? 8.892 18.630 -1.818 1.00 94.94 79 GLY A N 1
ATOM 650 C CA . GLY A 1 79 ? 9.674 19.530 -2.665 1.00 94.94 79 GLY A CA 1
ATOM 651 C C . GLY A 1 79 ? 11.160 19.453 -2.320 1.00 94.94 79 GLY A C 1
ATOM 652 O O . GLY A 1 79 ? 11.711 18.365 -2.154 1.00 94.94 79 GLY A O 1
ATOM 653 N N . ASP A 1 80 ? 11.792 20.608 -2.136 1.00 93.56 80 ASP A N 1
ATOM 654 C CA . ASP A 1 80 ? 13.223 20.708 -1.816 1.00 93.56 80 ASP A CA 1
ATOM 655 C C . ASP A 1 80 ? 13.579 20.093 -0.452 1.00 93.56 80 ASP A C 1
ATOM 657 O O . ASP A 1 80 ? 14.699 19.634 -0.238 1.00 93.56 80 ASP A O 1
ATOM 661 N N . ARG A 1 81 ? 12.609 20.007 0.471 1.00 95.81 81 ARG A N 1
ATOM 662 C CA . ARG A 1 81 ? 12.804 19.390 1.795 1.00 95.81 81 ARG A CA 1
ATOM 663 C C . ARG A 1 81 ? 12.815 17.863 1.747 1.00 95.81 81 ARG A C 1
ATOM 665 O O . ARG A 1 81 ? 13.046 17.226 2.769 1.00 95.81 81 ARG A O 1
ATOM 672 N N . ALA A 1 82 ? 12.565 17.259 0.585 1.00 96.62 82 ALA A N 1
ATOM 673 C CA . ALA A 1 82 ? 12.512 15.809 0.435 1.00 96.62 82 ALA A CA 1
ATOM 674 C C . ALA A 1 82 ? 13.827 15.110 0.795 1.00 96.62 82 ALA A C 1
ATOM 676 O O . ALA A 1 82 ? 13.794 13.954 1.200 1.00 96.62 82 ALA A O 1
ATOM 677 N N . PHE A 1 83 ? 14.961 15.800 0.686 1.00 96.81 83 PHE A N 1
ATOM 678 C CA . PHE A 1 83 ? 16.288 15.251 0.979 1.00 96.81 83 PHE A CA 1
ATOM 679 C C . PHE A 1 83 ? 16.764 15.539 2.411 1.00 96.81 83 PHE A C 1
ATOM 681 O O . PHE A 1 83 ? 17.919 15.282 2.736 1.00 96.81 83 PHE A O 1
ATOM 688 N N . LEU A 1 84 ? 15.876 16.058 3.266 1.00 96.12 84 LEU A N 1
ATOM 689 C CA . LEU A 1 84 ? 16.111 16.240 4.696 1.00 96.12 84 LEU A CA 1
ATOM 690 C C . LEU A 1 84 ? 15.584 15.031 5.499 1.00 96.12 84 LEU A C 1
ATOM 692 O O . LEU A 1 84 ? 14.689 14.330 5.009 1.00 96.12 84 LEU A O 1
ATOM 696 N N . PRO A 1 85 ? 16.087 14.800 6.729 1.00 93.94 85 PRO A N 1
ATOM 697 C CA . PRO A 1 85 ? 15.651 13.689 7.580 1.00 93.94 85 PRO A CA 1
ATOM 698 C C . PRO A 1 85 ? 14.134 13.661 7.812 1.00 93.94 85 PRO A C 1
ATOM 700 O O . PRO A 1 85 ? 13.508 14.706 8.013 1.00 93.94 85 PRO A O 1
ATOM 703 N N . MET A 1 86 ? 13.532 12.470 7.795 1.00 90.81 86 MET A N 1
ATOM 704 C CA . MET A 1 86 ? 12.108 12.257 8.083 1.00 90.81 86 MET A CA 1
ATOM 705 C C . MET A 1 86 ? 11.879 12.110 9.595 1.00 90.81 86 MET A C 1
ATOM 707 O O . MET A 1 86 ? 11.546 11.036 10.092 1.00 90.81 86 MET A O 1
ATOM 711 N N . ASP A 1 87 ? 12.065 13.202 10.332 1.00 85.25 87 ASP A N 1
ATOM 712 C CA . ASP A 1 87 ? 11.915 13.259 11.789 1.00 85.25 87 ASP A CA 1
ATOM 713 C C . ASP A 1 87 ? 10.882 14.307 12.226 1.00 85.25 87 ASP A C 1
ATOM 715 O O . ASP A 1 87 ? 10.312 15.025 11.406 1.00 85.25 87 ASP A O 1
ATOM 719 N N . LEU A 1 88 ? 10.623 14.395 13.531 1.00 80.69 88 LEU A N 1
ATOM 720 C CA . LEU A 1 88 ? 9.731 15.399 14.113 1.00 80.69 88 LEU A CA 1
ATOM 721 C C . LEU A 1 88 ? 10.502 16.587 14.721 1.00 80.69 88 LEU A C 1
ATOM 723 O O . LEU A 1 88 ? 9.993 17.271 15.606 1.00 80.69 88 LEU A O 1
ATOM 727 N N . SER A 1 89 ? 11.726 16.872 14.264 1.00 82.44 89 SER A N 1
ATOM 728 C CA . SER A 1 89 ? 12.546 17.969 14.807 1.00 82.44 89 SER A CA 1
ATOM 729 C C . SER A 1 89 ? 12.035 19.369 14.436 1.00 82.44 89 SER A C 1
ATOM 731 O O . SER A 1 89 ? 12.437 20.359 15.055 1.00 82.44 89 SER A O 1
ATOM 733 N N . GLY A 1 90 ? 11.195 19.463 13.399 1.00 82.94 90 GLY A N 1
ATOM 734 C CA . GLY A 1 90 ? 10.761 20.716 12.766 1.00 82.94 90 GLY A CA 1
ATOM 735 C C . GLY A 1 90 ? 11.783 21.310 11.794 1.00 82.94 90 GLY A C 1
ATOM 736 O O . GLY A 1 90 ? 11.488 22.292 11.115 1.00 82.94 90 GLY A O 1
ATOM 737 N N . LYS A 1 91 ? 12.984 20.721 11.708 1.00 86.81 91 LYS A N 1
ATOM 738 C CA . LYS A 1 91 ? 14.077 21.154 10.820 1.00 86.81 91 LYS A CA 1
ATOM 739 C C . LYS A 1 91 ? 14.310 20.202 9.643 1.00 86.81 91 LYS A C 1
ATOM 741 O O . LYS A 1 91 ? 15.095 20.530 8.757 1.00 86.81 91 LYS A O 1
ATOM 746 N N . GLY A 1 92 ? 13.668 19.036 9.658 1.00 91.50 92 GLY A N 1
ATOM 747 C CA . GLY A 1 92 ? 13.773 18.013 8.625 1.00 91.50 92 GLY A CA 1
ATOM 748 C C . GLY A 1 92 ? 12.744 18.169 7.500 1.00 91.50 92 GLY A C 1
ATOM 749 O O . GLY A 1 92 ? 12.243 19.258 7.196 1.00 91.50 92 GLY A O 1
ATOM 750 N N . ALA A 1 93 ? 12.389 17.038 6.891 1.00 94.19 93 ALA A N 1
ATOM 751 C CA . ALA A 1 93 ? 11.322 16.957 5.901 1.00 94.19 93 ALA A CA 1
ATOM 752 C C . ALA A 1 93 ? 9.954 17.336 6.498 1.00 94.19 93 ALA A C 1
ATOM 754 O O . ALA A 1 93 ? 9.105 17.862 5.785 1.00 94.19 93 ALA A O 1
ATOM 755 N N . MET A 1 94 ? 9.738 17.152 7.803 1.00 90.50 94 MET A N 1
ATOM 756 C CA . MET A 1 94 ? 8.544 17.634 8.508 1.00 90.50 94 MET A CA 1
ATOM 757 C C . MET A 1 94 ? 8.827 18.999 9.145 1.00 90.50 94 MET A C 1
ATOM 759 O O . MET A 1 94 ? 9.767 19.135 9.929 1.00 90.50 94 MET A O 1
ATOM 763 N N . ASN A 1 95 ? 8.022 20.014 8.816 1.00 89.31 95 ASN A N 1
ATOM 764 C CA . ASN A 1 95 ? 8.112 21.332 9.457 1.00 89.31 95 ASN A CA 1
ATOM 765 C C . ASN A 1 95 ? 7.099 21.467 10.605 1.00 89.31 95 ASN A C 1
ATOM 767 O O . ASN A 1 95 ? 6.284 20.579 10.854 1.00 89.31 95 ASN A O 1
ATOM 771 N N . ASP A 1 96 ? 7.120 22.614 11.278 1.00 84.88 96 ASP A N 1
ATOM 772 C CA . ASP A 1 96 ? 6.218 22.915 12.392 1.00 84.88 96 ASP A CA 1
ATOM 773 C C . ASP A 1 96 ? 4.723 22.806 12.017 1.00 84.88 96 ASP A C 1
ATOM 775 O O . ASP A 1 96 ? 3.923 22.359 12.842 1.00 84.88 96 ASP A O 1
ATOM 779 N N . ASP A 1 97 ? 4.332 23.144 10.783 1.00 83.06 97 ASP A N 1
ATOM 780 C CA . ASP A 1 97 ? 2.942 23.021 10.312 1.00 83.06 97 ASP A CA 1
ATOM 781 C C . ASP A 1 97 ? 2.526 21.556 10.113 1.00 83.06 97 ASP A C 1
ATOM 783 O O . ASP A 1 97 ? 1.403 21.162 10.447 1.00 83.06 97 ASP A O 1
ATOM 787 N N . ASP A 1 98 ? 3.450 20.727 9.622 1.00 84.38 98 ASP A N 1
ATOM 788 C CA . ASP A 1 98 ? 3.264 19.287 9.458 1.00 84.38 98 ASP A CA 1
ATOM 789 C C . ASP A 1 98 ? 3.149 18.587 10.826 1.00 84.38 98 ASP A C 1
ATOM 791 O O . ASP A 1 98 ? 2.325 17.685 11.005 1.00 84.38 98 ASP A O 1
ATOM 795 N N . ILE A 1 99 ? 3.946 19.032 11.805 1.00 80.00 99 ILE A N 1
ATOM 796 C CA . ILE A 1 99 ? 4.098 18.409 13.129 1.00 80.00 99 ILE A CA 1
ATOM 797 C C . ILE A 1 99 ? 2.997 18.825 14.104 1.00 80.00 99 ILE A C 1
ATOM 799 O O . ILE A 1 99 ? 2.565 18.009 14.920 1.00 80.00 99 ILE A O 1
ATOM 803 N N . ARG A 1 100 ? 2.518 20.074 14.053 1.00 74.50 100 ARG A N 1
ATOM 804 C CA . ARG A 1 100 ? 1.585 20.623 15.054 1.00 74.50 100 ARG A CA 1
ATOM 805 C C . ARG A 1 100 ? 0.358 19.732 15.304 1.00 74.50 100 ARG A C 1
ATOM 807 O O . ARG A 1 100 ? 0.070 19.461 16.469 1.00 74.50 100 ARG A O 1
ATOM 814 N N . PRO A 1 101 ? -0.325 19.174 14.287 1.00 68.25 101 PRO A N 1
ATOM 815 C CA . PRO A 1 101 ? -1.458 18.275 14.525 1.00 68.25 101 PRO A CA 1
ATOM 816 C C . PRO A 1 101 ? -1.052 16.916 15.116 1.00 68.25 101 PRO A C 1
ATOM 818 O O . PRO A 1 101 ? -1.865 16.252 15.760 1.00 68.25 101 PRO A O 1
ATOM 821 N N . MET A 1 102 ? 0.199 16.492 14.937 1.00 68.19 102 MET A N 1
ATOM 822 C CA . MET A 1 102 ? 0.742 15.269 15.537 1.00 68.19 102 MET A CA 1
ATOM 823 C C . MET A 1 102 ? 1.093 15.468 17.014 1.00 68.19 102 MET A C 1
ATOM 825 O O . MET A 1 102 ? 0.815 14.586 17.824 1.00 68.19 102 MET A O 1
ATOM 829 N N . ALA A 1 103 ? 1.590 16.655 17.383 1.00 64.31 103 ALA A N 1
ATOM 830 C CA . ALA A 1 103 ? 1.881 17.030 18.771 1.00 64.31 103 ALA A CA 1
ATOM 831 C C . ALA A 1 103 ? 0.640 16.990 19.692 1.00 64.31 103 ALA A C 1
ATOM 833 O O . ALA A 1 103 ? 0.770 16.846 20.903 1.00 64.31 103 ALA A O 1
ATOM 834 N N . THR A 1 104 ? -0.572 17.024 19.124 1.00 64.31 104 THR A N 1
ATOM 835 C CA . THR A 1 104 ? -1.838 16.860 19.869 1.00 64.31 104 THR A CA 1
ATOM 836 C C . THR A 1 104 ? -2.151 15.405 20.268 1.00 64.31 104 THR A C 1
ATOM 838 O O . THR A 1 104 ? -3.169 15.128 20.907 1.00 64.31 104 THR A O 1
ATOM 841 N N . GLY A 1 105 ? -1.289 14.448 19.904 1.00 63.81 105 GLY A N 1
ATOM 842 C CA . GLY A 1 105 ? -1.459 13.029 20.219 1.00 63.81 105 GLY A CA 1
ATOM 843 C C . GLY A 1 105 ? -2.477 12.326 19.319 1.00 63.81 105 GLY A C 1
ATOM 844 O O . GLY A 1 105 ? -3.196 11.442 19.785 1.00 63.81 105 GLY A O 1
ATOM 845 N N . SER A 1 106 ? -2.586 12.745 18.054 1.00 68.38 106 SER A N 1
ATOM 846 C CA . SER A 1 106 ? -3.417 12.073 17.041 1.00 68.38 106 SER A CA 1
ATOM 847 C C . SER A 1 106 ? -2.863 10.702 16.651 1.00 68.38 106 SER A C 1
ATOM 849 O O . SER A 1 106 ? -3.623 9.821 16.274 1.00 68.38 106 SER A O 1
ATOM 851 N N . LEU A 1 107 ? -1.558 10.478 16.803 1.00 71.81 107 LEU A N 1
ATOM 852 C CA . LEU A 1 107 ? -0.925 9.185 16.584 1.00 71.81 107 LEU A CA 1
ATOM 853 C C . LEU A 1 107 ? -0.048 8.821 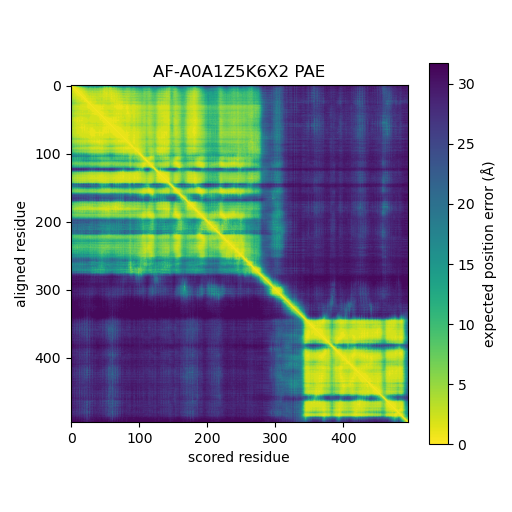17.781 1.00 71.81 107 LEU A C 1
ATOM 855 O O . LEU A 1 107 ? 0.697 9.651 18.296 1.00 71.81 107 LEU A O 1
ATOM 859 N N . THR A 1 108 ? -0.135 7.578 18.234 1.00 72.94 108 THR A N 1
ATOM 860 C CA . THR A 1 108 ? 0.686 7.018 19.307 1.00 72.94 108 THR A CA 1
ATOM 861 C C . THR A 1 108 ? 1.116 5.616 18.910 1.00 72.94 108 THR A C 1
ATOM 863 O O . THR A 1 108 ? 0.280 4.805 18.534 1.00 72.94 108 THR A O 1
ATOM 866 N N . MET A 1 109 ? 2.407 5.311 19.000 1.00 71.94 109 MET A N 1
ATOM 867 C CA . MET A 1 109 ? 2.896 3.936 18.885 1.00 71.94 109 MET A CA 1
ATOM 868 C C . MET A 1 109 ? 3.339 3.461 20.260 1.00 71.94 109 MET A C 1
ATOM 870 O O . MET A 1 109 ? 3.953 4.218 21.014 1.00 71.94 109 MET A O 1
ATOM 874 N N . ILE A 1 110 ? 2.992 2.226 20.608 1.00 72.19 110 ILE A N 1
ATOM 875 C CA . ILE A 1 110 ? 3.389 1.649 21.889 1.00 72.19 110 ILE A CA 1
ATOM 876 C C . ILE A 1 110 ? 4.823 1.105 21.739 1.00 72.19 110 ILE A C 1
ATOM 878 O O . ILE A 1 110 ? 5.052 0.257 20.870 1.00 72.19 110 ILE A O 1
ATOM 882 N N . PRO A 1 111 ? 5.791 1.558 22.558 1.00 64.81 111 PRO A N 1
ATOM 883 C CA . PRO A 1 111 ? 7.179 1.106 22.475 1.00 64.81 111 PRO A CA 1
ATOM 884 C C . PRO A 1 111 ? 7.303 -0.411 22.615 1.00 64.81 111 PRO A C 1
ATOM 886 O O . PRO A 1 111 ? 6.599 -1.014 23.422 1.00 64.81 111 PRO A O 1
ATOM 889 N N . ASN A 1 112 ? 8.236 -1.013 21.873 1.00 65.56 112 ASN A N 1
ATOM 890 C CA . ASN A 1 112 ? 8.511 -2.457 21.901 1.00 65.56 112 ASN A CA 1
ATOM 891 C C . ASN A 1 112 ? 7.276 -3.332 21.617 1.00 65.56 112 ASN A C 1
ATOM 893 O O . ASN A 1 112 ? 7.174 -4.454 22.110 1.00 65.56 112 ASN A O 1
ATOM 897 N N . SER A 1 113 ? 6.320 -2.817 20.847 1.00 72.38 113 SER A N 1
ATOM 898 C CA . SER A 1 113 ? 5.124 -3.547 20.439 1.00 72.38 113 SER A CA 1
ATOM 899 C C . SER A 1 113 ? 4.832 -3.303 18.962 1.00 72.38 113 SER A C 1
ATOM 901 O O . SER A 1 113 ? 5.340 -2.349 18.375 1.00 72.38 113 SER A O 1
ATOM 903 N N . ASN A 1 114 ? 3.949 -4.113 18.382 1.00 74.88 114 ASN A N 1
ATOM 904 C CA . ASN A 1 114 ? 3.416 -3.894 17.042 1.00 74.88 114 ASN A CA 1
ATOM 905 C C . ASN A 1 114 ? 2.159 -2.998 17.023 1.00 74.88 114 ASN A C 1
ATOM 907 O O . ASN A 1 114 ? 1.472 -2.935 16.004 1.00 74.88 114 ASN A O 1
ATOM 911 N N . ILE A 1 115 ? 1.825 -2.330 18.135 1.00 79.75 115 ILE A N 1
ATOM 912 C CA . ILE A 1 115 ? 0.551 -1.627 18.312 1.00 79.75 115 ILE A CA 1
ATOM 913 C C . ILE A 1 115 ? 0.670 -0.136 17.989 1.00 79.75 115 ILE A C 1
ATOM 915 O O . ILE A 1 115 ? 1.508 0.595 18.527 1.00 79.75 115 ILE A O 1
ATOM 919 N N . ILE A 1 116 ? -0.261 0.327 17.160 1.00 79.38 116 ILE A N 1
ATOM 920 C CA . ILE A 1 116 ? -0.405 1.712 16.729 1.00 79.38 116 ILE A CA 1
ATOM 921 C C . ILE A 1 116 ? -1.805 2.194 17.096 1.00 79.38 116 ILE A C 1
ATOM 923 O O . ILE A 1 116 ? -2.789 1.540 16.772 1.00 79.38 116 ILE A O 1
ATOM 927 N N . ILE A 1 117 ? -1.908 3.361 17.721 1.00 79.56 117 ILE A N 1
ATOM 928 C CA . ILE A 1 117 ? -3.160 4.015 18.097 1.00 79.56 117 ILE A CA 1
ATOM 929 C C . ILE A 1 117 ? -3.280 5.319 17.310 1.00 79.56 117 ILE A C 1
ATOM 931 O O . ILE A 1 117 ? -2.450 6.217 17.428 1.00 79.56 117 ILE A O 1
ATOM 935 N N . HIS A 1 118 ? -4.332 5.428 16.513 1.00 78.69 118 HIS A N 1
ATOM 936 C CA . HIS A 1 118 ? -4.680 6.592 15.718 1.00 78.69 118 HIS A CA 1
ATOM 937 C C . HIS A 1 118 ? -5.984 7.190 16.251 1.00 78.69 118 HIS A C 1
ATOM 939 O O . HIS A 1 118 ? -7.066 6.631 16.084 1.00 78.69 118 HIS A O 1
ATOM 945 N N . ASP A 1 119 ? -5.878 8.344 16.894 1.00 76.25 119 ASP A N 1
ATOM 946 C CA . ASP A 1 119 ? -7.011 9.139 17.338 1.00 76.25 119 ASP A CA 1
ATOM 947 C C . ASP A 1 119 ? -7.335 10.231 16.313 1.00 76.25 119 ASP A C 1
ATOM 949 O O . ASP A 1 119 ? -6.657 11.259 16.220 1.00 76.25 119 ASP A O 1
ATOM 953 N N . ARG A 1 120 ? -8.430 10.014 15.584 1.00 70.38 120 ARG A N 1
ATOM 954 C CA . ARG A 1 120 ? -8.959 10.936 14.580 1.00 70.38 120 ARG A CA 1
ATOM 955 C C . ARG A 1 120 ? -9.751 12.107 15.168 1.00 70.38 120 ARG A C 1
ATOM 957 O O . ARG A 1 120 ? -10.004 13.063 14.446 1.00 70.38 120 ARG A O 1
ATOM 964 N N . THR A 1 121 ? -10.123 12.071 16.451 1.00 67.31 121 THR A N 1
ATOM 965 C CA . THR A 1 121 ? -10.843 13.177 17.119 1.00 67.31 121 THR A CA 1
ATOM 966 C C . THR A 1 121 ? -9.939 14.335 17.514 1.00 67.31 121 THR A C 1
ATOM 968 O O . THR A 1 121 ? -10.404 15.465 17.646 1.00 67.31 121 THR A O 1
ATOM 971 N N . CYS A 1 122 ? -8.638 14.092 17.687 1.00 63.91 122 CYS A N 1
ATOM 972 C CA . CYS A 1 122 ? -7.681 15.195 17.694 1.00 63.91 122 CYS A CA 1
ATOM 973 C C . CYS A 1 122 ? -7.667 15.847 16.324 1.00 63.91 122 CYS A C 1
ATOM 975 O O . CYS A 1 122 ? -7.881 15.124 15.359 1.00 63.91 122 CYS A O 1
ATOM 977 N N . ALA A 1 123 ? -7.444 17.170 16.267 1.00 53.03 123 ALA A N 1
ATOM 978 C CA . ALA A 1 123 ? -7.586 18.102 15.131 1.00 53.03 123 ALA A CA 1
ATOM 979 C C . ALA A 1 123 ? -6.793 17.727 13.850 1.00 53.03 123 ALA A C 1
ATOM 981 O O . ALA A 1 123 ? -6.078 18.526 13.251 1.00 53.03 123 ALA A O 1
ATOM 982 N N . SER A 1 124 ? -6.917 16.479 13.422 1.00 52.56 124 SER A N 1
ATOM 983 C CA . SER A 1 124 ? -6.120 15.731 12.460 1.00 52.56 124 SER A CA 1
ATOM 984 C C . SER A 1 124 ? -6.604 15.954 11.031 1.00 52.56 124 SER A C 1
ATOM 986 O O . SER A 1 124 ? -5.881 15.643 10.081 1.00 52.56 124 SER A O 1
ATOM 988 N N . ASP A 1 125 ? -7.753 16.618 10.880 1.00 50.31 125 ASP A N 1
ATOM 989 C CA . ASP A 1 125 ? -8.239 17.166 9.619 1.00 50.31 125 ASP A CA 1
ATOM 990 C C . ASP A 1 125 ? -7.986 18.669 9.441 1.00 50.31 125 ASP A C 1
ATOM 992 O O . ASP A 1 125 ? -8.320 19.207 8.382 1.00 50.31 125 ASP A O 1
ATOM 996 N N . ALA A 1 126 ? -7.333 19.332 10.403 1.00 54.41 126 ALA A N 1
ATOM 997 C CA . ALA A 1 126 ? -6.833 20.687 10.204 1.00 54.41 126 ALA A CA 1
ATOM 998 C C . ALA A 1 126 ? -5.597 20.684 9.279 1.00 54.41 126 ALA A C 1
ATOM 1000 O O . ALA A 1 126 ? -4.735 19.793 9.338 1.00 54.41 126 ALA A O 1
ATOM 1001 N N . GLY A 1 127 ? -5.527 21.693 8.412 1.00 63.19 127 GLY A N 1
ATOM 1002 C CA . GLY A 1 127 ? -4.502 21.844 7.379 1.00 63.19 127 GLY A CA 1
ATOM 1003 C C . GLY A 1 127 ? -4.994 21.475 5.978 1.00 63.19 127 GLY A C 1
ATOM 1004 O O . GLY A 1 127 ? -6.022 20.815 5.803 1.00 63.19 127 GLY A O 1
ATOM 1005 N N . ASP A 1 128 ? -4.254 21.926 4.971 1.00 77.75 128 ASP A N 1
ATOM 1006 C CA . ASP A 1 128 ? -4.525 21.607 3.572 1.00 77.75 128 ASP A CA 1
ATOM 1007 C C . ASP A 1 128 ? -4.250 20.123 3.247 1.00 77.75 128 ASP A C 1
ATOM 1009 O O . ASP A 1 128 ? -3.662 19.367 4.030 1.00 77.75 128 ASP A O 1
ATOM 1013 N N . GLU A 1 129 ? -4.695 19.674 2.071 1.00 77.38 129 GLU A N 1
ATOM 1014 C CA . GLU A 1 129 ? -4.486 18.288 1.629 1.00 77.38 129 GLU A CA 1
ATOM 1015 C C . GLU A 1 129 ? -3.002 17.916 1.525 1.00 77.38 129 GLU A C 1
ATOM 1017 O O . GLU A 1 129 ? -2.637 16.773 1.795 1.00 77.38 129 GLU A O 1
ATOM 1022 N N . ALA A 1 130 ? -2.133 18.876 1.202 1.00 82.94 130 ALA A N 1
ATOM 1023 C CA . ALA A 1 130 ? -0.698 18.644 1.099 1.00 82.94 130 ALA A CA 1
ATOM 1024 C C . ALA A 1 130 ? -0.090 18.281 2.465 1.00 82.94 130 ALA A C 1
ATOM 1026 O O . ALA A 1 130 ? 0.636 17.293 2.586 1.00 82.94 130 ALA A O 1
ATOM 1027 N N . THR A 1 131 ? -0.457 19.014 3.516 1.00 82.38 131 THR A N 1
ATOM 1028 C CA . THR A 1 131 ? -0.047 18.746 4.901 1.00 82.38 131 THR A CA 1
ATOM 1029 C C . THR A 1 131 ? -0.582 17.393 5.365 1.00 82.38 131 THR A C 1
ATOM 1031 O O . THR A 1 131 ? 0.148 16.599 5.960 1.00 82.38 131 THR A O 1
ATOM 1034 N N . LYS A 1 132 ? -1.835 17.057 5.022 1.00 77.94 132 LYS A N 1
ATOM 1035 C CA . LYS A 1 132 ? -2.403 15.726 5.307 1.00 77.94 132 LYS A CA 1
ATOM 1036 C C . LYS A 1 132 ? -1.611 14.608 4.627 1.00 77.94 132 LYS A C 1
ATOM 1038 O O . LYS A 1 132 ? -1.376 13.569 5.247 1.00 77.94 132 LYS A O 1
ATOM 1043 N N . MET A 1 133 ? -1.190 14.802 3.378 1.00 82.00 133 MET A N 1
ATOM 1044 C CA . MET A 1 133 ? -0.402 13.814 2.637 1.00 82.00 133 MET A CA 1
ATOM 1045 C C . MET A 1 133 ? 1.016 13.652 3.190 1.00 82.00 133 MET A C 1
ATOM 1047 O O . MET A 1 133 ? 1.457 12.514 3.344 1.00 82.00 133 MET A O 1
ATOM 1051 N N . ARG A 1 134 ? 1.691 14.737 3.593 1.00 88.31 134 ARG A N 1
ATOM 1052 C CA . ARG A 1 134 ? 3.005 14.665 4.261 1.00 88.31 134 ARG A CA 1
ATOM 1053 C C . ARG A 1 134 ? 2.941 13.911 5.590 1.00 88.31 134 ARG A C 1
ATOM 1055 O O . ARG A 1 134 ? 3.736 13.002 5.808 1.00 88.31 134 ARG A O 1
ATOM 1062 N N . ARG A 1 135 ? 1.932 14.184 6.428 1.00 81.94 135 ARG A N 1
ATOM 1063 C CA . ARG A 1 135 ? 1.704 13.433 7.680 1.00 81.94 135 ARG A CA 1
ATOM 1064 C C . ARG A 1 135 ? 1.464 11.943 7.437 1.00 81.94 135 ARG A C 1
ATOM 1066 O O . ARG A 1 135 ? 1.997 11.103 8.156 1.00 81.94 135 ARG A O 1
ATOM 1073 N N . ARG A 1 136 ? 0.681 11.599 6.408 1.00 80.38 136 ARG A N 1
ATOM 1074 C CA . ARG A 1 136 ? 0.465 10.197 6.014 1.00 80.38 136 ARG A CA 1
ATOM 1075 C C . ARG A 1 136 ? 1.758 9.545 5.538 1.00 80.38 136 ARG A C 1
ATOM 1077 O O . ARG A 1 136 ? 2.009 8.409 5.920 1.00 80.38 136 ARG A O 1
ATOM 1084 N N . PHE A 1 137 ? 2.563 10.251 4.742 1.00 87.62 137 PHE A N 1
ATOM 1085 C CA . PHE A 1 137 ? 3.874 9.780 4.292 1.00 87.62 137 PHE A CA 1
ATOM 1086 C C . PHE A 1 137 ? 4.787 9.469 5.479 1.00 87.62 137 PHE A C 1
ATOM 1088 O O . PHE A 1 137 ? 5.296 8.355 5.560 1.00 87.62 137 PHE A O 1
ATOM 1095 N N . PHE A 1 138 ? 4.917 10.404 6.427 1.00 85.62 138 PHE A N 1
ATOM 1096 C CA . PHE A 1 138 ? 5.659 10.185 7.671 1.00 85.62 138 PHE A CA 1
ATOM 1097 C C . PHE A 1 138 ? 5.155 8.939 8.405 1.00 85.62 138 PHE A C 1
ATOM 1099 O O . PHE A 1 138 ? 5.943 8.063 8.738 1.00 85.62 138 PHE A O 1
ATOM 1106 N N . PHE A 1 139 ? 3.836 8.805 8.573 1.00 79.38 139 PHE A N 1
ATOM 1107 C CA . PHE A 1 139 ? 3.248 7.643 9.236 1.00 79.38 139 PHE A CA 1
ATOM 1108 C C . PHE A 1 139 ? 3.625 6.315 8.561 1.00 79.38 139 PHE A C 1
ATOM 1110 O O . PHE A 1 139 ? 3.992 5.356 9.237 1.00 79.38 139 PHE A O 1
ATOM 1117 N N . MET A 1 140 ? 3.576 6.251 7.228 1.00 81.62 140 MET A N 1
ATOM 1118 C CA . MET A 1 140 ? 3.981 5.054 6.486 1.00 81.62 140 MET A CA 1
ATOM 1119 C C . MET A 1 140 ? 5.479 4.775 6.586 1.00 81.62 140 MET A C 1
ATOM 1121 O O . MET A 1 140 ? 5.861 3.615 6.714 1.00 81.62 140 MET A O 1
ATOM 1125 N N . GLN A 1 141 ? 6.311 5.817 6.592 1.00 85.56 141 GLN A N 1
ATOM 1126 C CA . GLN A 1 141 ? 7.750 5.683 6.796 1.00 85.56 141 GLN A CA 1
ATOM 1127 C C . GLN A 1 141 ? 8.057 5.083 8.169 1.00 85.56 141 GLN A C 1
ATOM 1129 O O . GLN A 1 141 ? 8.877 4.177 8.292 1.00 85.56 141 GLN A O 1
ATOM 1134 N N . THR A 1 142 ? 7.357 5.536 9.208 1.00 77.69 142 THR A N 1
ATOM 1135 C CA . THR A 1 142 ? 7.505 4.966 10.545 1.00 77.69 142 THR A CA 1
ATOM 1136 C C . THR A 1 142 ? 7.120 3.486 10.580 1.00 77.69 142 THR A C 1
ATOM 1138 O O . THR A 1 142 ? 7.786 2.707 11.251 1.00 77.69 142 THR A O 1
ATOM 1141 N N . MET A 1 143 ? 6.097 3.077 9.821 1.00 75.44 143 MET A N 1
ATOM 1142 C CA . MET A 1 143 ? 5.681 1.670 9.727 1.00 75.44 143 MET A CA 1
ATOM 1143 C C . MET A 1 143 ? 6.675 0.774 8.972 1.00 75.44 143 MET A C 1
ATOM 1145 O O . MET A 1 143 ? 6.620 -0.441 9.141 1.00 75.44 143 MET A O 1
ATOM 1149 N N . MET A 1 144 ? 7.564 1.337 8.145 1.00 78.38 144 MET A N 1
ATOM 1150 C CA . MET A 1 144 ? 8.657 0.583 7.512 1.00 78.38 144 MET A CA 1
ATOM 1151 C C . MET A 1 144 ? 9.804 0.298 8.479 1.00 78.38 144 MET A C 1
ATOM 1153 O O . MET A 1 144 ? 10.540 -0.670 8.287 1.00 78.38 144 MET A O 1
ATOM 1157 N N . ASN A 1 145 ? 10.015 1.186 9.454 1.00 67.00 145 ASN A N 1
ATOM 1158 C CA . ASN A 1 145 ? 11.195 1.124 10.293 1.00 67.00 145 ASN A CA 1
ATOM 1159 C C . ASN A 1 145 ? 11.079 -0.061 11.251 1.00 67.00 145 ASN A C 1
ATOM 1161 O O . ASN A 1 145 ? 10.043 -0.316 11.866 1.00 67.00 145 ASN A O 1
ATOM 1165 N N . SER A 1 146 ? 12.157 -0.823 11.332 1.00 52.44 146 SER A N 1
ATOM 1166 C CA . SER A 1 146 ? 12.152 -2.193 11.812 1.00 52.44 146 SER A CA 1
ATOM 1167 C C . SER A 1 146 ? 11.839 -2.319 13.307 1.00 52.44 146 SER A C 1
ATOM 1169 O O . SER A 1 146 ? 11.569 -3.412 13.772 1.00 52.44 146 SER A O 1
ATOM 1171 N N . THR A 1 147 ? 11.746 -1.220 14.063 1.00 44.69 147 THR A N 1
ATOM 1172 C CA . THR A 1 147 ? 11.394 -1.179 15.496 1.00 44.69 147 THR A CA 1
ATOM 1173 C C . THR A 1 147 ? 10.043 -1.806 15.866 1.00 44.69 147 THR A C 1
ATOM 1175 O O . THR A 1 147 ? 9.794 -2.030 17.048 1.00 44.69 147 THR A O 1
ATOM 1178 N N . LEU A 1 148 ? 9.211 -2.182 14.890 1.00 52.06 148 LEU A N 1
ATOM 1179 C CA . LEU A 1 148 ? 8.059 -3.075 15.073 1.00 52.06 148 LEU A CA 1
ATOM 1180 C C . LEU A 1 148 ? 8.440 -4.573 15.100 1.00 52.06 148 LEU A C 1
ATOM 1182 O O . LEU A 1 148 ? 7.558 -5.401 14.880 1.00 52.06 148 LEU A O 1
ATOM 1186 N N . HIS A 1 149 ? 9.720 -4.910 15.350 1.00 49.34 149 HIS A N 1
ATOM 1187 C CA . HIS A 1 149 ? 10.330 -6.252 15.439 1.00 49.34 149 HIS A CA 1
ATOM 1188 C C . HIS A 1 149 ? 9.567 -7.216 16.362 1.00 49.34 149 HIS A C 1
ATOM 1190 O O . HIS A 1 149 ? 9.994 -7.578 17.456 1.00 49.34 149 HIS A O 1
ATOM 1196 N N . THR A 1 150 ? 8.439 -7.686 15.874 1.00 54.50 150 THR A N 1
ATOM 1197 C CA . THR A 1 150 ? 7.768 -8.892 16.316 1.00 54.50 150 THR A CA 1
ATOM 1198 C C . THR A 1 150 ? 7.654 -9.777 15.080 1.00 54.50 150 THR A C 1
ATOM 1200 O O . THR A 1 150 ? 7.666 -9.277 13.956 1.00 54.50 150 THR A O 1
ATOM 1203 N N . GLU A 1 151 ? 7.513 -11.090 15.245 1.00 60.66 151 GLU A N 1
ATOM 1204 C CA . GLU A 1 151 ? 7.192 -11.998 14.125 1.00 60.66 151 GLU A CA 1
ATOM 1205 C C . GLU A 1 151 ? 5.854 -11.645 13.434 1.00 60.66 151 GLU A C 1
ATOM 1207 O O . GLU A 1 151 ? 5.466 -12.255 12.440 1.00 60.66 151 GLU A O 1
ATOM 1212 N N . LYS A 1 152 ? 5.128 -10.664 13.978 1.00 68.50 152 LYS A N 1
ATOM 1213 C CA . LYS A 1 152 ? 3.766 -10.287 13.649 1.00 68.50 152 LYS A CA 1
ATOM 1214 C C . LYS A 1 152 ? 3.711 -8.893 13.023 1.00 68.50 152 LYS A C 1
ATOM 1216 O O . LYS A 1 152 ? 4.478 -7.995 13.363 1.00 68.50 152 LYS A O 1
ATOM 1221 N N . GLY A 1 153 ? 2.777 -8.713 12.092 1.00 72.19 153 GLY A N 1
ATOM 1222 C CA . GLY A 1 153 ? 2.552 -7.430 11.426 1.00 72.19 153 GLY A CA 1
ATOM 1223 C C . GLY A 1 153 ? 1.952 -6.364 12.354 1.00 72.19 153 GLY A C 1
ATOM 1224 O O . GLY A 1 153 ? 1.566 -6.671 13.479 1.00 72.19 153 GLY A O 1
ATOM 1225 N N . PRO A 1 154 ? 1.833 -5.102 11.908 1.00 77.00 154 PRO A N 1
ATOM 1226 C CA . PRO A 1 154 ? 1.283 -4.026 12.731 1.00 77.00 154 PRO A CA 1
ATOM 1227 C C . PRO A 1 154 ? -0.189 -4.258 13.111 1.00 77.00 154 PRO A C 1
ATOM 1229 O O . PRO A 1 154 ? -0.981 -4.733 12.293 1.00 77.00 154 PRO A O 1
ATOM 1232 N N . ARG A 1 155 ? -0.572 -3.853 14.326 1.00 82.38 155 ARG A N 1
ATOM 1233 C CA . ARG A 1 155 ? -1.950 -3.843 14.839 1.00 82.38 155 ARG A CA 1
ATOM 1234 C C . ARG A 1 155 ? -2.410 -2.403 15.036 1.00 82.38 155 ARG A C 1
ATOM 1236 O O . ARG A 1 155 ? -1.836 -1.667 15.836 1.00 82.38 155 ARG A O 1
ATOM 1243 N N . LEU A 1 156 ? -3.426 -1.983 14.289 1.00 81.00 156 LEU A N 1
ATOM 1244 C CA . LEU A 1 156 ? -3.847 -0.585 14.210 1.00 81.00 156 LEU A CA 1
ATOM 1245 C C . LEU A 1 156 ? -5.180 -0.359 14.927 1.00 81.00 156 LEU A C 1
ATOM 1247 O O . LEU A 1 156 ? -6.210 -0.857 14.494 1.00 81.00 156 LEU A O 1
ATOM 1251 N N . PHE A 1 157 ? -5.174 0.456 15.974 1.00 84.88 157 PHE A N 1
ATOM 1252 C CA . PHE A 1 157 ? -6.342 0.899 16.726 1.00 84.88 157 PHE A CA 1
ATOM 1253 C C . PHE A 1 157 ? -6.733 2.289 16.260 1.00 84.88 157 PHE A C 1
ATOM 1255 O O . PHE A 1 157 ? -5.925 3.209 16.310 1.00 84.88 157 PHE A O 1
ATOM 1262 N N . ILE A 1 158 ? -7.965 2.459 15.801 1.00 79.75 158 ILE A N 1
ATOM 1263 C CA . ILE A 1 158 ? -8.444 3.713 15.238 1.00 79.75 158 ILE A CA 1
ATOM 1264 C C . ILE A 1 158 ? -9.679 4.162 16.010 1.00 79.75 158 ILE A C 1
ATOM 1266 O O . ILE A 1 158 ? -10.703 3.481 16.015 1.00 79.75 158 ILE A O 1
ATOM 1270 N N . TYR A 1 159 ? -9.584 5.334 16.625 1.00 79.75 159 TYR A N 1
ATOM 1271 C CA . TYR A 1 159 ? -10.671 5.998 17.335 1.00 79.75 159 TYR A CA 1
ATOM 1272 C C . TYR A 1 159 ? -11.091 7.276 16.601 1.00 79.75 159 TYR A C 1
ATOM 1274 O O . TYR A 1 159 ? -10.269 7.910 15.943 1.00 79.75 159 TYR A O 1
ATOM 1282 N N . GLY A 1 160 ? -12.358 7.677 16.733 1.00 70.81 160 GLY A N 1
ATOM 1283 C CA . GLY A 1 160 ? -12.842 8.960 16.210 1.00 70.81 160 GLY A CA 1
ATOM 1284 C C . GLY A 1 160 ? -13.411 8.917 14.798 1.00 70.81 160 GLY A C 1
ATOM 1285 O O . GLY A 1 160 ? -13.186 9.835 14.015 1.00 70.81 160 GLY A O 1
ATOM 1286 N N . PHE A 1 161 ? -14.123 7.851 14.441 1.00 62.47 161 PHE A N 1
ATOM 1287 C CA . PHE A 1 161 ? -14.864 7.825 13.184 1.00 62.47 161 PHE A CA 1
ATOM 1288 C C . PHE A 1 161 ? -16.176 8.594 13.297 1.00 62.47 161 PHE A C 1
ATOM 1290 O O . PHE A 1 161 ? -17.097 8.154 13.983 1.00 62.47 161 PHE A O 1
ATOM 1297 N N . GLU A 1 162 ? -16.313 9.664 12.519 1.00 52.84 162 GLU A N 1
ATOM 1298 C CA . GLU A 1 162 ? -17.637 10.098 12.096 1.00 52.84 162 GLU A CA 1
ATOM 1299 C C . GLU A 1 162 ? -18.124 9.229 10.928 1.00 52.84 162 GLU A C 1
ATOM 1301 O O . GLU A 1 162 ? -17.389 8.921 9.988 1.00 52.84 162 GLU A O 1
ATOM 1306 N N . ILE A 1 163 ? -19.400 8.851 10.931 1.00 48.44 163 ILE A N 1
ATOM 1307 C CA . ILE A 1 163 ? -20.001 8.086 9.823 1.00 48.44 163 ILE A CA 1
ATOM 1308 C C . ILE A 1 163 ? -20.025 8.909 8.524 1.00 48.44 163 ILE A C 1
ATOM 1310 O O . ILE A 1 163 ? -19.907 8.361 7.427 1.00 48.44 163 ILE A O 1
ATOM 1314 N N . SER A 1 164 ? -20.080 10.237 8.641 1.00 43.69 164 SER A N 1
ATOM 1315 C CA . SER A 1 164 ? -19.852 11.196 7.555 1.00 43.69 164 SER A CA 1
ATOM 1316 C C . SER A 1 164 ? -18.462 11.085 6.924 1.00 43.69 164 SER A C 1
ATOM 1318 O O . SER A 1 164 ? -18.325 11.435 5.755 1.00 43.69 164 SER A O 1
ATOM 1320 N N . ASP A 1 165 ? -17.451 10.573 7.627 1.00 44.06 165 ASP A N 1
ATOM 1321 C CA . ASP A 1 165 ? -16.098 10.387 7.090 1.00 44.06 165 ASP A CA 1
ATOM 1322 C C . ASP A 1 165 ? -15.921 9.053 6.373 1.00 44.06 165 ASP A C 1
ATOM 1324 O O . ASP A 1 165 ? -15.157 8.973 5.404 1.00 44.06 165 ASP A O 1
ATOM 1328 N N . ALA A 1 166 ? -16.681 8.025 6.772 1.00 41.38 166 ALA A N 1
ATOM 1329 C CA . ALA A 1 166 ? -16.787 6.786 6.001 1.00 41.38 166 ALA A CA 1
ATOM 1330 C C . ALA A 1 166 ? -17.307 7.059 4.572 1.00 41.38 166 ALA A C 1
ATOM 1332 O O . ALA A 1 166 ? -16.934 6.358 3.633 1.00 41.38 166 ALA A O 1
ATOM 1333 N N . ARG A 1 167 ? -18.087 8.142 4.389 1.00 34.62 167 ARG A N 1
ATOM 1334 C CA . ARG A 1 167 ? -18.529 8.685 3.089 1.00 34.62 167 ARG A CA 1
ATOM 1335 C C . ARG A 1 167 ? -17.374 9.152 2.198 1.00 34.62 167 ARG A C 1
ATOM 1337 O O . ARG A 1 167 ? -17.567 9.225 0.986 1.00 34.62 167 ARG A O 1
ATOM 1344 N N . LYS A 1 168 ? -16.227 9.563 2.763 1.00 43.47 168 LYS A N 1
ATOM 1345 C CA . LYS A 1 168 ? -15.244 10.372 2.030 1.00 43.47 168 LYS A CA 1
ATOM 1346 C C . LYS A 1 168 ? -13.958 9.658 1.638 1.00 43.47 168 LYS A C 1
ATOM 1348 O O . LYS A 1 168 ? -13.611 9.781 0.467 1.00 43.47 168 LYS A O 1
ATOM 1353 N N . ARG A 1 169 ? -13.186 8.986 2.501 1.00 48.69 169 ARG A N 1
ATOM 1354 C CA . ARG A 1 169 ? -11.801 8.632 2.098 1.00 48.69 169 ARG A CA 1
ATOM 1355 C C . ARG A 1 169 ? -11.194 7.431 2.817 1.00 48.69 169 ARG A C 1
ATOM 1357 O O . ARG A 1 169 ? -10.668 7.559 3.913 1.00 48.69 169 ARG A O 1
ATOM 1364 N N . MET A 1 170 ? -11.030 6.342 2.073 1.00 47.41 170 MET A N 1
ATOM 1365 C CA . MET A 1 170 ? -9.714 5.714 1.975 1.00 47.41 170 MET A CA 1
ATOM 1366 C C . MET A 1 170 ? -9.160 6.166 0.622 1.00 47.41 170 MET A C 1
ATOM 1368 O O . MET A 1 170 ? -9.559 5.632 -0.411 1.00 47.41 170 MET A O 1
ATOM 1372 N N . ASN A 1 171 ? -8.370 7.251 0.611 1.00 55.53 171 ASN A N 1
ATOM 1373 C CA . ASN A 1 171 ? -7.863 7.852 -0.629 1.00 55.53 171 ASN A CA 1
ATOM 1374 C C . ASN A 1 171 ? -7.244 6.747 -1.493 1.00 55.53 171 ASN A C 1
ATOM 1376 O O . ASN A 1 171 ? -6.339 6.051 -1.030 1.00 55.53 171 ASN A O 1
ATOM 1380 N N . ALA A 1 172 ? -7.715 6.590 -2.734 1.00 59.53 172 ALA A N 1
ATOM 1381 C CA . ALA A 1 172 ? -7.111 5.668 -3.697 1.00 59.53 172 ALA A CA 1
ATOM 1382 C C . ALA A 1 172 ? -5.593 5.897 -3.791 1.00 59.53 172 ALA A C 1
ATOM 1384 O O . ALA A 1 172 ? -4.827 4.946 -3.891 1.00 59.53 172 ALA A O 1
ATOM 1385 N N . GLU A 1 173 ? -5.174 7.152 -3.627 1.00 62.59 173 GLU A N 1
ATOM 1386 C CA . GLU A 1 173 ? -3.780 7.558 -3.525 1.00 62.59 173 GLU A CA 1
ATOM 1387 C C . GLU A 1 173 ? -3.045 6.965 -2.314 1.00 62.59 173 GLU A C 1
ATOM 1389 O O . GLU A 1 173 ? -1.943 6.463 -2.482 1.00 62.59 173 GLU A O 1
ATOM 1394 N N . LEU A 1 174 ? -3.643 6.933 -1.116 1.00 64.38 174 LEU A N 1
ATOM 1395 C CA . LEU A 1 174 ? -3.019 6.312 0.062 1.00 64.38 174 LEU A CA 1
ATOM 1396 C C . LEU A 1 174 ? -2.862 4.800 -0.135 1.00 64.38 174 LEU A C 1
ATOM 1398 O O . LEU A 1 174 ? -1.811 4.236 0.153 1.00 64.38 174 LEU A O 1
ATOM 1402 N N . LYS A 1 175 ? -3.896 4.147 -0.680 1.00 65.38 175 LYS A N 1
ATOM 1403 C CA . LYS A 1 175 ? -3.841 2.719 -1.011 1.00 65.38 175 LYS A CA 1
ATOM 1404 C C . LYS A 1 175 ? -2.774 2.431 -2.069 1.00 65.38 175 LYS A C 1
ATOM 1406 O O . LYS A 1 175 ? -2.040 1.458 -1.934 1.00 65.38 175 LYS A O 1
ATOM 1411 N N . SER A 1 176 ? -2.691 3.272 -3.100 1.00 70.62 176 SER A N 1
ATOM 1412 C CA . SER A 1 176 ? -1.658 3.185 -4.132 1.00 70.62 176 SER A CA 1
ATOM 1413 C C . SER A 1 176 ? -0.276 3.339 -3.519 1.00 70.62 176 SER A C 1
ATOM 1415 O O . SER A 1 176 ? 0.601 2.542 -3.808 1.00 70.62 176 SER A O 1
ATOM 1417 N N . LEU A 1 177 ? -0.098 4.326 -2.645 1.00 75.50 177 LEU A N 1
ATOM 1418 C CA . LEU A 1 177 ? 1.184 4.659 -2.048 1.00 75.50 177 LEU A CA 1
ATOM 1419 C C . LEU A 1 177 ? 1.715 3.522 -1.165 1.00 75.50 177 LEU A C 1
ATOM 1421 O O . LEU A 1 177 ? 2.858 3.112 -1.341 1.00 75.50 177 LEU A O 1
ATOM 1425 N N . ILE A 1 178 ? 0.872 2.930 -0.312 1.00 71.94 178 ILE A N 1
ATOM 1426 C CA . ILE A 1 178 ? 1.225 1.716 0.445 1.00 71.94 178 ILE A CA 1
ATOM 1427 C C . ILE A 1 178 ? 1.604 0.586 -0.521 1.00 71.94 178 ILE A C 1
ATOM 1429 O O . ILE A 1 178 ? 2.655 -0.033 -0.385 1.00 71.94 178 ILE A O 1
ATOM 1433 N N . ALA A 1 179 ? 0.774 0.340 -1.538 1.00 73.56 179 ALA A N 1
ATOM 1434 C CA . ALA A 1 179 ? 0.969 -0.778 -2.455 1.00 73.56 179 ALA A CA 1
ATOM 1435 C C . ALA A 1 179 ? 2.220 -0.649 -3.335 1.00 73.56 179 ALA A C 1
ATOM 1437 O O . ALA A 1 179 ? 2.771 -1.683 -3.711 1.00 73.56 179 ALA A O 1
ATOM 1438 N N . SER A 1 180 ? 2.667 0.570 -3.653 1.00 83.62 180 SER A N 1
ATOM 1439 C CA . SER A 1 180 ? 3.715 0.815 -4.649 1.00 83.62 180 SER A CA 1
ATOM 1440 C C . SER A 1 180 ? 4.987 1.471 -4.117 1.00 83.62 180 SER A C 1
ATOM 1442 O O . SER A 1 180 ? 5.922 1.598 -4.894 1.00 83.62 180 SER A O 1
ATOM 1444 N N . ALA A 1 181 ? 5.037 1.950 -2.869 1.00 90.19 181 ALA A N 1
ATOM 1445 C CA . ALA A 1 181 ? 6.189 2.712 -2.364 1.00 90.19 181 ALA A CA 1
ATOM 1446 C C . ALA A 1 181 ? 6.738 2.233 -1.016 1.00 90.19 181 ALA A C 1
ATOM 1448 O O . ALA A 1 181 ? 7.932 2.367 -0.782 1.00 90.19 181 ALA A O 1
ATOM 1449 N N . PHE A 1 182 ? 5.906 1.667 -0.142 1.00 87.88 182 PHE A N 1
ATOM 1450 C CA . PHE A 1 182 ? 6.324 1.326 1.219 1.00 87.88 182 PHE A CA 1
ATOM 1451 C C . PHE A 1 182 ? 6.363 -0.203 1.402 1.00 87.88 182 PHE A C 1
ATOM 1453 O O . PHE A 1 182 ? 5.356 -0.858 1.121 1.00 87.88 182 PHE A O 1
ATOM 1460 N N . PRO A 1 183 ? 7.487 -0.802 1.836 1.00 87.44 183 PRO A N 1
ATOM 1461 C CA . PRO A 1 183 ? 7.566 -2.208 2.236 1.00 87.44 183 PRO A CA 1
ATOM 1462 C C . PRO A 1 183 ? 6.971 -2.409 3.640 1.00 87.44 183 PRO A C 1
ATOM 1464 O O . PRO A 1 183 ? 7.678 -2.716 4.594 1.00 87.44 183 PRO A O 1
ATOM 1467 N N . ILE A 1 184 ? 5.664 -2.177 3.788 1.00 79.69 184 ILE A N 1
ATOM 1468 C CA . ILE A 1 184 ? 4.958 -2.388 5.060 1.00 79.69 184 ILE A CA 1
ATOM 1469 C C . ILE A 1 184 ? 4.403 -3.816 5.064 1.00 79.69 184 ILE A C 1
ATOM 1471 O O . ILE A 1 184 ? 3.644 -4.156 4.149 1.00 79.69 184 ILE A O 1
ATOM 1475 N N . PRO A 1 185 ? 4.732 -4.651 6.069 1.00 72.62 185 PRO A N 1
ATOM 1476 C CA . PRO A 1 185 ? 4.142 -5.977 6.219 1.00 72.62 185 PRO A CA 1
ATOM 1477 C C . PRO A 1 185 ? 2.613 -5.926 6.268 1.00 72.62 185 PRO A C 1
ATOM 1479 O O . PRO A 1 185 ? 2.008 -4.907 6.604 1.00 72.62 185 PRO A O 1
ATOM 1482 N N . ASN A 1 186 ? 1.963 -7.053 5.983 1.00 72.88 186 ASN A N 1
ATOM 1483 C CA . ASN A 1 186 ? 0.515 -7.136 6.149 1.00 72.88 186 ASN A CA 1
ATOM 1484 C C . ASN A 1 186 ? 0.127 -6.812 7.597 1.00 72.88 186 ASN A C 1
ATOM 1486 O O . ASN A 1 186 ? 0.699 -7.364 8.535 1.00 72.88 186 ASN A O 1
ATOM 1490 N N . PHE A 1 187 ? -0.862 -5.937 7.765 1.00 73.62 187 PHE A N 1
ATOM 1491 C CA . PHE A 1 187 ? -1.444 -5.648 9.072 1.00 73.62 187 PHE A CA 1
ATOM 1492 C C . PHE A 1 187 ? -2.045 -6.920 9.671 1.00 73.62 187 PHE A C 1
ATOM 1494 O O . PHE A 1 187 ? -2.807 -7.619 8.995 1.00 73.62 187 PHE A O 1
ATOM 1501 N N . GLU A 1 188 ? -1.718 -7.185 10.933 1.00 78.69 188 GLU A N 1
ATOM 1502 C CA . GLU A 1 188 ? -2.242 -8.332 11.673 1.00 78.69 188 GLU A CA 1
ATOM 1503 C C . GLU A 1 188 ? -3.706 -8.078 12.047 1.00 78.69 188 GLU A C 1
ATOM 1505 O O . GLU A 1 188 ? -4.570 -8.899 11.749 1.00 78.69 188 GLU A O 1
ATOM 1510 N N . GLU A 1 189 ? -4.001 -6.905 12.621 1.00 82.38 189 GLU A N 1
ATOM 1511 C CA . GLU A 1 189 ? -5.340 -6.547 13.098 1.00 82.38 189 GLU A CA 1
ATOM 1512 C C . GLU A 1 189 ? -5.637 -5.048 12.928 1.00 82.38 189 GLU A C 1
ATOM 1514 O O . GLU A 1 189 ? -4.768 -4.188 13.079 1.00 82.38 189 GLU A O 1
ATOM 1519 N N . PHE A 1 190 ? -6.901 -4.729 12.662 1.00 79.31 190 PHE A N 1
ATOM 1520 C CA . PHE A 1 190 ? -7.458 -3.382 12.668 1.00 79.31 190 PHE A CA 1
ATOM 1521 C C . PHE A 1 190 ? -8.565 -3.308 13.714 1.00 79.31 190 PHE A C 1
ATOM 1523 O O . PHE A 1 190 ? -9.591 -3.957 13.562 1.00 79.31 190 PHE A O 1
ATOM 1530 N N . HIS A 1 191 ? -8.399 -2.488 14.743 1.00 85.44 191 HIS A N 1
ATOM 1531 C CA . HIS A 1 191 ? -9.397 -2.252 15.779 1.00 85.44 191 HIS A CA 1
ATOM 1532 C C . HIS A 1 191 ? -10.082 -0.916 15.517 1.00 85.44 191 HIS A C 1
ATOM 1534 O O . HIS A 1 191 ? -9.464 0.138 15.643 1.00 85.44 191 HIS A O 1
ATOM 1540 N N . LEU A 1 192 ? -11.360 -0.939 15.158 1.00 82.44 192 LEU A N 1
ATOM 1541 C CA . LEU A 1 192 ? -12.165 0.269 14.995 1.00 82.44 192 LEU A CA 1
ATOM 1542 C C . LEU A 1 192 ? -12.943 0.517 16.285 1.00 82.44 192 LEU A C 1
ATOM 1544 O O . LEU A 1 192 ? -13.723 -0.334 16.708 1.00 82.44 192 LEU A O 1
ATOM 1548 N N . ILE A 1 193 ? -12.709 1.664 16.917 1.00 83.75 193 ILE A N 1
ATOM 1549 C CA . ILE A 1 193 ? -13.257 2.004 18.231 1.00 83.75 193 ILE A CA 1
ATOM 1550 C C . ILE A 1 193 ? -14.370 3.035 18.059 1.00 83.75 193 ILE A C 1
ATOM 1552 O O . ILE A 1 193 ? -14.131 4.163 17.614 1.00 83.75 193 ILE A O 1
ATOM 1556 N N . PHE A 1 194 ? -15.574 2.658 18.478 1.00 81.50 194 PHE A N 1
ATOM 1557 C CA . PHE A 1 194 ? -16.758 3.504 18.492 1.00 81.50 194 PHE A CA 1
ATOM 1558 C C . PHE A 1 194 ? -17.213 3.738 19.927 1.00 81.50 194 PHE A C 1
ATOM 1560 O O . PHE A 1 194 ? -17.320 2.805 20.717 1.00 81.50 194 PHE A O 1
ATOM 1567 N N . VAL A 1 195 ? -17.518 4.992 20.256 1.00 79.50 195 VAL A N 1
ATOM 1568 C CA . VAL A 1 195 ? -18.124 5.364 21.538 1.00 79.50 195 VAL A CA 1
ATOM 1569 C C . VAL A 1 195 ? -19.465 6.018 21.260 1.00 79.50 195 VAL A C 1
ATOM 1571 O O . VAL A 1 195 ? -19.580 6.879 20.386 1.00 79.50 195 VAL A O 1
ATOM 1574 N N . LYS A 1 196 ? -20.492 5.609 22.002 1.00 75.81 196 LYS A N 1
ATOM 1575 C CA . LYS A 1 196 ? -21.833 6.172 21.885 1.00 75.81 196 LYS A CA 1
ATOM 1576 C C . LYS A 1 196 ? -21.852 7.637 22.338 1.00 75.81 196 LYS A C 1
ATOM 1578 O O . LYS A 1 196 ? -21.503 7.955 23.473 1.00 75.81 196 LYS A O 1
ATOM 1583 N N . GLU A 1 197 ? -22.316 8.532 21.473 1.00 70.06 197 GLU A N 1
ATOM 1584 C CA . GLU A 1 197 ? -22.551 9.939 21.815 1.00 70.06 197 GLU A CA 1
ATOM 1585 C C . GLU A 1 197 ? -24.015 10.183 22.206 1.00 70.06 197 GLU A C 1
ATOM 1587 O O . GLU A 1 197 ? -24.930 9.485 21.762 1.00 70.06 197 GLU A O 1
ATOM 1592 N N . LYS A 1 198 ? -24.255 11.210 23.033 1.00 64.12 198 LYS A N 1
ATOM 1593 C CA . LYS A 1 198 ? -25.591 11.519 23.576 1.00 64.12 198 LYS A CA 1
ATOM 1594 C C . LYS A 1 198 ? -26.632 11.879 22.504 1.00 64.12 198 LYS A C 1
ATOM 1596 O O . LYS A 1 198 ? -27.813 11.656 22.741 1.00 64.12 198 LYS A O 1
ATOM 1601 N N . ASN A 1 199 ? -26.204 12.374 21.338 1.00 65.44 199 ASN A N 1
ATOM 1602 C CA . ASN A 1 199 ? -27.078 12.868 20.264 1.00 65.44 199 ASN A CA 1
ATOM 1603 C C . ASN A 1 199 ? -26.909 12.092 18.945 1.00 65.44 199 ASN A C 1
ATOM 1605 O O . ASN A 1 199 ? -27.005 12.671 17.863 1.00 65.44 199 ASN A O 1
ATOM 1609 N N . GLN A 1 200 ? -26.633 10.787 19.015 1.00 65.31 200 GLN A N 1
ATOM 1610 C CA . GLN A 1 200 ? -26.480 9.974 17.810 1.00 65.31 200 GLN A CA 1
ATOM 1611 C C . GLN A 1 200 ? -27.808 9.776 17.078 1.00 65.31 200 GLN A C 1
ATOM 1613 O O . GLN A 1 200 ? -28.835 9.439 17.666 1.00 65.31 200 GLN A O 1
ATOM 1618 N N . THR A 1 201 ? -27.765 9.931 15.759 1.00 64.50 201 THR A N 1
ATOM 1619 C CA . THR A 1 201 ? -28.844 9.498 14.870 1.00 64.50 201 THR A CA 1
ATOM 1620 C C . THR A 1 201 ? -29.046 7.983 14.967 1.00 64.50 201 THR A C 1
ATOM 1622 O O . THR A 1 201 ? -28.125 7.234 15.298 1.00 64.50 201 THR A O 1
ATOM 1625 N N . ILE A 1 202 ? -30.237 7.506 14.599 1.00 60.09 202 ILE A N 1
ATOM 1626 C CA . ILE A 1 202 ? -30.546 6.066 14.528 1.00 60.09 202 ILE A CA 1
ATOM 1627 C C . ILE A 1 202 ? -29.496 5.317 13.684 1.00 60.09 202 ILE A C 1
ATOM 1629 O O . ILE A 1 202 ? -29.067 4.223 14.038 1.00 60.09 202 ILE A O 1
ATOM 1633 N N . TRP A 1 203 ? -29.000 5.937 12.612 1.00 59.06 203 TRP A N 1
ATOM 1634 C CA . TRP A 1 203 ? -27.963 5.359 11.755 1.00 59.06 203 TRP A CA 1
ATOM 1635 C C . TRP A 1 203 ? -26.589 5.284 12.421 1.00 59.06 203 TRP A C 1
ATOM 1637 O O . TRP A 1 203 ? -25.879 4.298 12.235 1.00 59.06 203 TRP A O 1
ATOM 1647 N N . GLN A 1 204 ? -26.243 6.277 13.244 1.00 63.84 204 GLN A N 1
ATOM 1648 C CA . GLN A 1 204 ? -25.040 6.237 14.078 1.00 63.84 204 GLN A CA 1
ATOM 1649 C C . GLN A 1 204 ? -25.072 5.150 15.143 1.00 63.84 204 GLN A C 1
ATOM 1651 O O . GLN A 1 204 ? -24.023 4.648 15.530 1.00 63.84 204 GLN A O 1
ATOM 1656 N N . TYR A 1 205 ? -26.268 4.729 15.537 1.00 64.06 205 TYR A N 1
ATOM 1657 C CA . TYR A 1 205 ? -26.456 3.626 16.462 1.00 64.06 205 TYR A CA 1
ATOM 1658 C C . TYR A 1 205 ? -26.422 2.246 15.779 1.00 64.06 205 TYR A C 1
ATOM 1660 O O . TYR A 1 205 ? -25.849 1.301 16.321 1.00 64.06 205 TYR A O 1
ATOM 1668 N N . ILE A 1 206 ? -27.024 2.112 14.592 1.00 64.56 206 ILE A N 1
ATOM 1669 C CA . ILE A 1 206 ? -27.159 0.819 13.898 1.00 64.56 206 ILE A CA 1
ATOM 1670 C C . ILE A 1 206 ? -25.869 0.415 13.173 1.00 64.56 206 ILE A C 1
ATOM 1672 O O . ILE A 1 206 ? -25.496 -0.757 13.212 1.00 64.56 206 ILE A O 1
ATOM 1676 N N . LEU A 1 207 ? -25.174 1.356 12.524 1.00 66.88 207 LEU A N 1
ATOM 1677 C CA . LEU A 1 207 ? -24.030 1.030 11.665 1.00 66.88 207 LEU A CA 1
ATOM 1678 C C . LEU A 1 207 ? -22.889 0.318 12.413 1.00 66.88 207 LEU A C 1
ATOM 1680 O O . LEU A 1 207 ? -22.453 -0.720 11.919 1.00 66.88 207 LEU A O 1
ATOM 1684 N N . PRO A 1 208 ? -22.413 0.784 13.585 1.00 65.50 208 PRO A N 1
ATOM 1685 C CA . PRO A 1 208 ? -21.308 0.117 14.272 1.00 65.50 208 PRO A CA 1
ATOM 1686 C C . PRO A 1 208 ? -21.647 -1.311 14.723 1.00 65.50 208 PRO A C 1
ATOM 1688 O O . PRO A 1 208 ? -20.779 -2.179 14.697 1.00 65.50 208 PRO A O 1
ATOM 1691 N N . ARG A 1 209 ? -22.917 -1.585 15.060 1.00 67.12 209 ARG A N 1
ATOM 1692 C CA . ARG A 1 209 ? -23.402 -2.940 15.377 1.00 67.12 209 ARG A CA 1
ATOM 1693 C C . ARG A 1 209 ? -23.496 -3.833 14.145 1.00 67.12 209 ARG A C 1
ATOM 1695 O O . ARG A 1 209 ? -23.125 -4.999 14.210 1.00 67.12 209 ARG A O 1
ATOM 1702 N N . GLY A 1 210 ? -23.967 -3.287 13.024 1.00 64.25 210 GLY A N 1
ATOM 1703 C CA . GLY A 1 210 ? -23.955 -4.002 11.748 1.00 64.25 210 GLY A CA 1
ATOM 1704 C C . GLY A 1 210 ? -22.529 -4.354 11.325 1.00 64.25 210 GLY A C 1
ATOM 1705 O O . GLY A 1 210 ? -22.257 -5.486 10.944 1.00 64.25 210 GLY A O 1
ATOM 1706 N N . LEU A 1 211 ? -21.592 -3.414 11.471 1.00 64.75 211 LEU A N 1
ATOM 1707 C CA . LEU A 1 211 ? -20.188 -3.662 11.168 1.00 64.75 211 LEU A CA 1
ATOM 1708 C C . LEU A 1 211 ? -19.569 -4.698 12.116 1.00 64.75 211 LEU A C 1
ATOM 1710 O O . LEU A 1 211 ? -18.835 -5.556 11.642 1.00 64.75 211 LEU A O 1
ATOM 1714 N N . GLU A 1 212 ? -19.865 -4.658 13.417 1.00 65.50 212 GLU A N 1
ATOM 1715 C CA . GLU A 1 212 ? -19.408 -5.663 14.390 1.00 65.50 212 GLU A CA 1
ATOM 1716 C C . GLU A 1 212 ? -19.867 -7.078 14.014 1.00 65.50 212 GLU A C 1
ATOM 1718 O O . GLU A 1 212 ? -19.060 -8.002 13.990 1.00 65.50 212 GLU A O 1
ATOM 1723 N N . GLN A 1 213 ? -21.126 -7.249 13.604 1.00 63.72 213 GLN A N 1
ATOM 1724 C CA . GLN A 1 213 ? -21.620 -8.540 13.109 1.00 63.72 213 GLN A CA 1
ATOM 1725 C C . GLN A 1 213 ? -20.892 -9.004 11.839 1.00 63.72 213 GLN A C 1
ATOM 1727 O O . GLN A 1 213 ? -20.682 -10.198 11.635 1.00 63.72 213 GLN A O 1
ATOM 1732 N N . MET A 1 214 ? -20.486 -8.061 10.987 1.00 51.22 214 MET A N 1
ATOM 1733 C CA . MET A 1 214 ? -19.770 -8.341 9.742 1.00 51.22 214 MET A CA 1
ATOM 1734 C C . MET A 1 214 ? -18.257 -8.487 9.920 1.00 51.22 214 MET A C 1
ATOM 1736 O O . MET A 1 214 ? -17.593 -9.004 9.020 1.00 51.22 214 MET A O 1
ATOM 1740 N N . SER A 1 215 ? -17.686 -8.048 11.044 1.00 58.91 215 SER A N 1
ATOM 1741 C CA . SER A 1 215 ? -16.236 -8.049 11.252 1.00 58.91 215 SER A CA 1
ATOM 1742 C C . SER A 1 215 ? -15.683 -9.477 11.287 1.00 58.91 215 SER A C 1
ATOM 1744 O O . SER A 1 215 ? -14.609 -9.730 10.752 1.00 58.91 215 SER A O 1
ATOM 1746 N N . GLY A 1 216 ? -16.475 -10.448 11.759 1.00 56.69 216 GLY A N 1
ATOM 1747 C CA . GLY A 1 216 ? -16.151 -11.878 11.683 1.00 56.69 216 GLY A CA 1
ATOM 1748 C C . GLY A 1 216 ? -15.976 -12.427 10.256 1.00 56.69 216 GLY A C 1
ATOM 1749 O O . GLY A 1 216 ? -15.343 -13.464 10.076 1.00 56.69 216 GLY A O 1
ATOM 1750 N N . LEU A 1 217 ? -16.479 -11.728 9.229 1.00 43.00 217 LEU A N 1
ATOM 1751 C CA . LEU A 1 217 ? -16.295 -12.082 7.813 1.00 43.00 217 LEU A CA 1
ATOM 1752 C C . LEU A 1 217 ? -15.013 -11.476 7.216 1.00 43.00 217 LEU A C 1
ATOM 1754 O O . LEU A 1 217 ? -14.555 -11.902 6.154 1.00 43.00 217 LEU A O 1
ATOM 1758 N N . ILE A 1 218 ? -14.422 -10.483 7.887 1.00 56.59 218 ILE A N 1
ATOM 1759 C CA . ILE A 1 218 ? -13.202 -9.786 7.478 1.00 56.59 218 ILE A CA 1
ATOM 1760 C C . ILE A 1 218 ? -12.145 -10.074 8.544 1.00 56.59 218 ILE A C 1
ATOM 1762 O O . ILE A 1 218 ? -11.960 -9.299 9.473 1.00 56.59 218 ILE A O 1
ATOM 1766 N N . GLY A 1 219 ? -11.458 -11.212 8.410 1.00 57.72 219 GLY A N 1
ATOM 1767 C CA . GLY A 1 219 ? -10.714 -11.852 9.506 1.00 57.72 219 GLY A CA 1
ATOM 1768 C C . GLY A 1 219 ? -9.642 -11.031 10.239 1.00 57.72 219 GLY A C 1
ATOM 1769 O O . GLY A 1 219 ? -9.178 -11.477 11.278 1.00 57.72 219 GLY A O 1
ATOM 1770 N N . ASN A 1 220 ? -9.249 -9.855 9.744 1.00 74.62 220 ASN A N 1
ATOM 1771 C CA . ASN A 1 220 ? -8.297 -8.955 10.398 1.00 74.62 220 ASN A CA 1
ATOM 1772 C C . ASN A 1 220 ? -8.917 -7.636 10.895 1.00 74.62 220 ASN A C 1
ATOM 1774 O O . ASN A 1 220 ? -8.178 -6.724 11.249 1.00 74.62 220 ASN A O 1
ATOM 1778 N N . VAL A 1 221 ? -10.245 -7.487 10.900 1.00 77.06 221 VAL A N 1
ATOM 1779 C CA . VAL A 1 221 ? -10.928 -6.279 11.390 1.00 77.06 221 VAL A CA 1
ATOM 1780 C C . VAL A 1 221 ? -11.762 -6.621 12.620 1.00 77.06 221 VAL A C 1
ATOM 1782 O O . VAL A 1 221 ? -12.622 -7.493 12.581 1.00 77.06 221 VAL A O 1
ATOM 1785 N N . MET A 1 222 ? -11.526 -5.889 13.703 1.00 82.31 222 MET A N 1
ATOM 1786 C CA . MET A 1 222 ? -12.220 -5.976 14.981 1.00 82.31 222 MET A CA 1
ATOM 1787 C C . MET A 1 222 ? -12.925 -4.654 15.249 1.00 82.31 222 MET A C 1
ATOM 1789 O O . MET A 1 222 ? -12.355 -3.581 15.046 1.00 82.31 222 MET A O 1
ATOM 1793 N N . ILE A 1 223 ? -14.170 -4.715 15.705 1.00 82.44 223 ILE A N 1
ATOM 1794 C CA . ILE A 1 223 ? -14.989 -3.524 15.918 1.00 82.44 223 ILE A CA 1
ATOM 1795 C C . ILE A 1 223 ? -15.449 -3.511 17.359 1.00 82.44 223 ILE A C 1
ATOM 1797 O O . ILE A 1 223 ? -16.024 -4.479 17.839 1.00 82.44 223 ILE A O 1
ATOM 1801 N N . HIS A 1 224 ? -15.157 -2.407 18.038 1.00 85.38 224 HIS A N 1
ATOM 1802 C CA . HIS A 1 224 ? -15.361 -2.253 19.469 1.00 85.38 224 HIS A CA 1
ATOM 1803 C C . HIS A 1 224 ? -16.373 -1.143 19.698 1.00 85.38 224 HIS A C 1
ATOM 1805 O O . HIS A 1 224 ? -16.129 0.009 19.330 1.00 85.38 224 HIS A O 1
ATOM 1811 N N . ASN A 1 225 ? -17.508 -1.502 20.290 1.00 84.25 225 ASN A N 1
ATOM 1812 C CA . ASN A 1 225 ? -18.623 -0.603 20.546 1.00 84.25 225 ASN A CA 1
ATOM 1813 C C . ASN A 1 225 ? -18.749 -0.342 22.048 1.00 84.25 225 ASN A C 1
ATOM 1815 O O . ASN A 1 225 ? -19.132 -1.223 22.812 1.00 84.25 225 ASN A O 1
ATOM 1819 N N . PHE A 1 226 ? -18.470 0.892 22.456 1.00 83.88 226 PHE A N 1
ATOM 1820 C CA . PHE A 1 226 ? -18.448 1.311 23.852 1.00 83.88 226 PHE A CA 1
ATOM 1821 C C . PHE A 1 226 ? -19.606 2.244 24.187 1.00 83.88 226 PHE A C 1
ATOM 1823 O O . PHE A 1 226 ? -19.958 3.137 23.408 1.00 83.88 226 PHE A O 1
ATOM 1830 N N . ASN A 1 227 ? -20.175 2.080 25.382 1.00 82.25 227 ASN A N 1
ATOM 1831 C CA . ASN A 1 227 ? -21.163 3.025 25.898 1.00 82.25 227 ASN A CA 1
ATOM 1832 C C . ASN A 1 227 ? -20.474 4.212 26.568 1.00 82.25 227 ASN A C 1
ATOM 1834 O O . ASN A 1 227 ? -20.948 5.343 26.448 1.00 82.25 227 ASN A O 1
ATOM 1838 N N . PHE A 1 228 ? -19.348 3.957 27.238 1.00 82.88 228 PHE A N 1
ATOM 1839 C CA . PHE A 1 228 ? -18.590 4.968 27.965 1.00 82.88 228 PHE A CA 1
ATOM 1840 C C . PHE A 1 228 ? -17.105 4.906 27.611 1.00 82.88 228 PHE A C 1
ATOM 1842 O O . PHE A 1 228 ? -16.547 3.840 27.369 1.00 82.88 228 PHE A O 1
ATOM 1849 N N . LYS A 1 229 ? -16.440 6.066 27.607 1.00 81.19 229 LYS A N 1
ATOM 1850 C CA . LYS A 1 229 ? -15.006 6.158 27.285 1.00 81.19 229 LYS A CA 1
ATOM 1851 C C . LYS A 1 229 ? -14.127 5.383 28.267 1.00 81.19 229 LYS A C 1
ATOM 1853 O O . LYS A 1 229 ? -13.109 4.837 27.861 1.00 81.19 229 LYS A O 1
ATOM 1858 N N . ASP A 1 230 ? -14.539 5.305 29.527 1.00 80.75 230 ASP A N 1
ATOM 1859 C CA . ASP A 1 230 ? -13.771 4.627 30.574 1.00 80.75 230 ASP A CA 1
ATOM 1860 C C . ASP A 1 230 ? -13.722 3.101 30.378 1.00 80.75 230 ASP A C 1
ATOM 1862 O O . ASP A 1 230 ? -12.812 2.449 30.881 1.00 80.75 230 ASP A O 1
ATOM 1866 N N . GLU A 1 231 ? -14.645 2.534 29.591 1.00 85.81 231 GLU A N 1
ATOM 1867 C CA . GLU A 1 231 ? -14.674 1.103 29.254 1.00 85.81 231 GLU A CA 1
ATOM 1868 C C . GLU A 1 231 ? -13.594 0.719 28.228 1.00 85.81 231 GLU A C 1
ATOM 1870 O O . GLU A 1 231 ? -13.211 -0.450 28.148 1.00 85.81 231 GLU A O 1
ATOM 1875 N N . ILE A 1 232 ? -13.096 1.689 27.445 1.00 87.56 232 ILE A N 1
ATOM 1876 C CA . ILE A 1 232 ? -12.174 1.443 26.327 1.00 87.56 232 ILE A CA 1
ATOM 1877 C C . ILE A 1 232 ? -10.916 0.745 26.828 1.00 87.56 232 ILE A C 1
ATOM 1879 O O . ILE A 1 232 ? -10.547 -0.313 26.329 1.00 87.56 232 ILE A O 1
ATOM 1883 N N . ALA A 1 233 ? -10.249 1.323 27.823 1.00 84.75 233 ALA A N 1
ATOM 1884 C CA . ALA A 1 233 ? -8.973 0.799 28.283 1.00 84.75 233 ALA A CA 1
ATOM 1885 C C . ALA A 1 233 ? -9.104 -0.574 28.956 1.00 84.75 233 ALA A C 1
ATOM 1887 O O . ALA A 1 233 ? -8.199 -1.401 28.849 1.00 84.75 233 ALA A O 1
ATOM 1888 N N . ASP A 1 234 ? -10.232 -0.829 29.618 1.00 85.94 234 ASP A N 1
ATOM 1889 C CA . ASP A 1 234 ? -10.465 -2.089 30.312 1.00 85.94 234 ASP A CA 1
ATOM 1890 C C . ASP A 1 234 ? -10.721 -3.220 29.302 1.00 85.94 234 ASP A C 1
ATOM 1892 O O . ASP A 1 234 ? -10.135 -4.294 29.431 1.00 85.94 234 ASP A O 1
ATOM 1896 N N . GLN A 1 235 ? -11.492 -2.982 28.234 1.00 87.12 235 GLN A N 1
ATOM 1897 C CA . GLN A 1 235 ? -11.714 -4.002 27.198 1.00 87.12 235 GLN A CA 1
ATOM 1898 C C . GLN A 1 235 ? -10.548 -4.137 26.213 1.00 87.12 235 GLN A C 1
ATOM 1900 O O . GLN A 1 235 ? -10.243 -5.240 25.765 1.00 87.12 235 GLN A O 1
ATOM 1905 N N . LEU A 1 236 ? -9.852 -3.050 25.871 1.00 88.75 236 LEU A N 1
ATOM 1906 C CA . LEU A 1 236 ? -8.694 -3.154 24.980 1.00 88.75 236 LEU A CA 1
ATOM 1907 C C . LEU A 1 236 ? -7.479 -3.813 25.661 1.00 88.75 236 LEU A C 1
ATOM 1909 O O . LEU A 1 236 ? -6.545 -4.233 24.973 1.00 88.75 236 LEU A O 1
ATOM 1913 N N . SER A 1 237 ? -7.520 -4.005 26.986 1.00 87.62 237 SER A N 1
ATOM 1914 C CA . SER A 1 237 ? -6.492 -4.738 27.733 1.00 87.62 237 SER A CA 1
ATOM 1915 C C . SER A 1 237 ? -6.335 -6.187 27.261 1.00 87.62 237 SER A C 1
ATOM 1917 O O . SER A 1 237 ? -5.206 -6.672 27.176 1.00 87.62 237 SER A O 1
ATOM 1919 N N . TYR A 1 238 ? -7.425 -6.838 26.828 1.00 87.19 238 TYR A N 1
ATOM 1920 C CA . TYR A 1 238 ? -7.400 -8.176 26.215 1.00 87.19 238 TYR A CA 1
ATOM 1921 C C . TYR A 1 238 ? -6.549 -8.233 24.942 1.00 87.19 238 TYR A C 1
ATOM 1923 O O . TYR A 1 238 ? -6.066 -9.292 24.553 1.00 87.19 238 TYR A O 1
ATOM 1931 N N . TYR A 1 239 ? -6.334 -7.079 24.315 1.00 87.31 239 TYR A N 1
ATOM 1932 C CA . TYR A 1 239 ? -5.558 -6.916 23.097 1.00 87.31 239 TYR A CA 1
ATOM 1933 C C . TYR A 1 239 ? -4.165 -6.326 23.362 1.00 87.31 239 TYR A C 1
ATOM 1935 O O . TYR A 1 239 ? -3.469 -5.968 22.413 1.00 87.31 239 TYR A O 1
ATOM 1943 N N . GLY A 1 240 ? -3.739 -6.238 24.625 1.00 84.94 240 GLY A N 1
ATOM 1944 C CA . GLY A 1 240 ? -2.434 -5.700 25.019 1.00 84.94 240 GLY A CA 1
ATOM 1945 C C . GLY A 1 240 ? -2.387 -4.175 25.138 1.00 84.94 240 GLY A C 1
ATOM 1946 O O . GLY A 1 240 ? -1.314 -3.617 25.358 1.00 84.94 240 GLY A O 1
ATOM 1947 N N . VAL A 1 241 ? -3.528 -3.487 25.029 1.00 85.81 241 VAL A N 1
ATOM 1948 C CA . VAL A 1 241 ? -3.618 -2.029 25.185 1.00 85.81 241 VAL A CA 1
ATOM 1949 C C . VAL A 1 241 ? -4.156 -1.695 26.571 1.00 85.81 241 VAL A C 1
ATOM 1951 O O . VAL A 1 241 ? -5.341 -1.826 26.850 1.00 85.81 241 VAL A O 1
ATOM 1954 N N . THR A 1 242 ? -3.274 -1.246 27.455 1.00 84.25 242 THR A N 1
ATOM 1955 C CA . THR A 1 242 ? -3.628 -0.838 28.828 1.00 84.25 242 THR A CA 1
ATOM 1956 C C . THR A 1 242 ? -3.884 0.672 28.946 1.00 84.25 242 THR A C 1
ATOM 1958 O O . THR A 1 242 ? -3.534 1.454 28.060 1.00 84.25 242 THR A O 1
ATOM 1961 N N . ARG A 1 243 ? -4.418 1.114 30.096 1.00 84.19 243 ARG A N 1
ATOM 1962 C CA . ARG A 1 243 ? -4.621 2.542 30.424 1.00 84.19 243 ARG A CA 1
ATOM 1963 C C . ARG A 1 243 ? -3.363 3.402 30.252 1.00 84.19 243 ARG A C 1
ATOM 1965 O O . ARG A 1 243 ? -3.484 4.555 29.856 1.00 84.19 243 ARG A O 1
ATOM 1972 N N . SER A 1 244 ? -2.167 2.863 30.500 1.00 78.00 244 SER A N 1
ATOM 1973 C CA . SER A 1 244 ? -0.900 3.597 30.338 1.00 78.00 244 SER A CA 1
ATOM 1974 C C . SER A 1 244 ? -0.499 3.840 28.883 1.00 78.00 244 SER A C 1
ATOM 1976 O O . SER A 1 244 ? 0.387 4.647 28.629 1.00 78.00 244 SER A O 1
ATOM 1978 N N . HIS A 1 245 ? -1.130 3.153 27.932 1.00 76.50 245 HIS A N 1
ATOM 1979 C CA . HIS A 1 245 ? -0.878 3.313 26.500 1.00 76.50 245 HIS A CA 1
ATOM 1980 C C . HIS A 1 245 ? -1.871 4.254 25.818 1.00 76.50 245 HIS A C 1
ATOM 1982 O O . HIS A 1 245 ? -1.630 4.718 24.704 1.00 76.50 245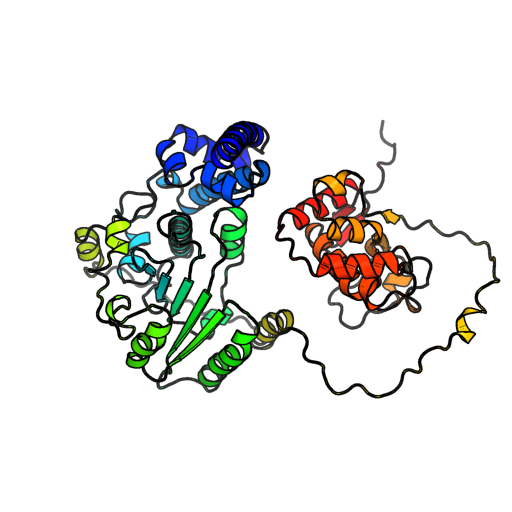 HIS A O 1
ATOM 1988 N N . LEU A 1 246 ? -3.005 4.510 26.469 1.00 76.81 246 LEU A N 1
ATOM 1989 C CA . LEU A 1 246 ? -4.083 5.319 25.929 1.00 76.81 246 LEU A CA 1
ATOM 1990 C C . LEU A 1 246 ? -4.006 6.739 26.485 1.00 76.81 246 LEU A C 1
ATOM 1992 O O . LEU A 1 246 ? -3.844 6.922 27.694 1.00 76.81 246 LEU A O 1
ATOM 1996 N N . PRO A 1 247 ? -4.169 7.768 25.643 1.00 73.69 247 PRO A N 1
ATOM 1997 C CA . PRO A 1 247 ? -4.255 9.127 26.136 1.00 73.69 247 PRO A CA 1
ATOM 1998 C C . PRO A 1 247 ? -5.493 9.313 27.026 1.00 73.69 247 PRO A C 1
ATOM 2000 O O . PRO A 1 247 ? -6.494 8.615 26.854 1.00 73.69 247 PRO A O 1
ATOM 2003 N N . VAL A 1 248 ? -5.462 10.294 27.937 1.00 76.38 248 VAL A N 1
ATOM 2004 C CA . VAL A 1 248 ? -6.570 10.581 28.882 1.00 76.38 248 VAL A CA 1
ATOM 2005 C C . VAL A 1 248 ? -7.936 10.686 28.188 1.00 76.38 248 VAL A C 1
ATOM 2007 O O . VAL A 1 248 ? -8.939 10.165 28.666 1.00 76.38 248 VAL A O 1
ATOM 2010 N N . LYS A 1 249 ? -7.973 11.286 26.994 1.00 71.19 249 LYS A N 1
ATOM 2011 C CA . LYS A 1 249 ? -9.175 11.415 26.149 1.00 71.19 249 LYS A CA 1
ATOM 2012 C C . LYS A 1 249 ? -9.813 10.081 25.711 1.00 71.19 249 LYS A C 1
ATOM 2014 O O . LYS A 1 249 ? -10.984 10.092 25.331 1.00 71.19 249 LYS A O 1
ATOM 2019 N N . LEU A 1 250 ? -9.071 8.969 25.768 1.00 73.50 250 LEU A N 1
ATOM 2020 C CA . LEU A 1 250 ? -9.511 7.596 25.473 1.00 73.50 250 LEU A CA 1
ATOM 2021 C C . LEU A 1 250 ? -9.649 6.730 26.741 1.00 73.50 250 LEU A C 1
ATOM 2023 O O . LEU A 1 250 ? -9.600 5.508 26.650 1.00 73.50 250 LEU A O 1
ATOM 2027 N N . GLY A 1 251 ? -9.774 7.347 27.922 1.00 76.31 251 GLY A N 1
ATOM 2028 C CA . GLY A 1 251 ? -9.930 6.625 29.192 1.00 76.31 251 GLY A CA 1
ATOM 2029 C C . GLY A 1 251 ? -8.622 6.073 29.774 1.00 76.31 251 GLY A C 1
ATOM 2030 O O . GLY A 1 251 ? -8.651 5.272 30.708 1.00 76.31 251 GLY A O 1
ATOM 2031 N N . GLY A 1 252 ? -7.468 6.472 29.231 1.00 80.44 252 GLY A N 1
ATOM 2032 C CA . GLY A 1 252 ? -6.163 6.114 29.785 1.00 80.44 252 GLY A CA 1
ATOM 2033 C C . GLY A 1 252 ? -5.585 7.164 30.740 1.00 80.44 252 GLY A C 1
ATOM 2034 O O . GLY A 1 252 ? -6.278 8.071 31.193 1.00 80.44 252 GLY A O 1
ATOM 2035 N N . CYS A 1 253 ? -4.301 7.039 31.067 1.00 76.44 253 CYS A N 1
ATOM 2036 C CA . CYS A 1 253 ? -3.588 7.944 31.983 1.00 76.44 253 CYS A CA 1
ATOM 2037 C C . CYS A 1 253 ? -2.380 8.645 31.347 1.00 76.44 253 CYS A C 1
ATOM 2039 O O . CYS A 1 253 ? -1.651 9.362 32.025 1.00 76.44 253 CYS A O 1
ATOM 2041 N N . TYR A 1 254 ? -2.177 8.452 30.049 1.00 67.94 254 TYR A N 1
ATOM 2042 C CA . TYR A 1 254 ? -1.038 8.984 29.317 1.00 67.94 254 TYR A CA 1
ATOM 2043 C C . TYR A 1 254 ? -1.307 10.398 28.781 1.00 67.94 254 TYR A C 1
ATOM 2045 O O . TYR A 1 254 ? -2.380 10.670 28.229 1.00 67.94 254 TYR A O 1
ATOM 2053 N N . SER A 1 255 ? -0.337 11.309 28.906 1.00 64.50 255 SER A N 1
ATOM 2054 C CA . SER A 1 255 ? -0.371 12.610 28.224 1.00 64.50 255 SER A CA 1
ATOM 2055 C C . SER A 1 255 ? 0.486 12.582 26.944 1.00 64.50 255 SER A C 1
ATOM 2057 O O . SER A 1 255 ? 1.496 11.880 26.903 1.00 64.50 255 SER A O 1
ATOM 2059 N N . PRO A 1 256 ? 0.138 13.339 25.882 1.00 57.88 256 PRO A N 1
ATOM 2060 C CA . PRO A 1 256 ? 0.949 13.408 24.657 1.00 57.88 256 PRO A CA 1
ATOM 2061 C C . PRO A 1 256 ? 2.419 13.799 24.900 1.00 57.88 256 PRO A C 1
ATOM 2063 O O . PRO A 1 256 ? 3.310 13.332 24.196 1.00 57.88 256 PRO A O 1
ATOM 2066 N N . GLU A 1 257 ? 2.675 14.602 25.935 1.00 53.62 257 GLU A N 1
ATOM 2067 C CA . GLU A 1 257 ? 4.007 15.031 26.392 1.00 53.62 257 GLU A CA 1
ATOM 2068 C C . GLU A 1 257 ? 4.861 13.876 26.943 1.00 53.62 257 GLU A C 1
ATOM 2070 O O . GLU A 1 257 ? 6.085 13.968 26.977 1.00 53.62 257 GLU A O 1
ATOM 2075 N N . GLN A 1 258 ? 4.226 12.779 27.358 1.00 51.47 258 GLN A N 1
ATOM 2076 C CA . GLN A 1 258 ? 4.865 11.585 27.918 1.00 51.47 258 GLN A CA 1
ATOM 2077 C C . GLN A 1 258 ? 5.057 10.479 26.871 1.00 51.47 258 GLN A C 1
ATOM 2079 O O . GLN A 1 258 ? 5.411 9.347 27.207 1.00 51.47 258 GLN A O 1
ATOM 2084 N N . SER A 1 259 ? 4.834 10.787 25.590 1.00 57.84 259 SER A N 1
ATOM 2085 C CA . SER A 1 259 ? 4.939 9.803 24.525 1.00 57.84 259 SER A CA 1
ATOM 2086 C C . SER A 1 259 ? 6.370 9.374 24.235 1.00 57.84 259 SER A C 1
ATOM 2088 O O . SER A 1 259 ? 7.126 10.087 23.581 1.00 57.84 259 SER A O 1
ATOM 2090 N N . LEU A 1 260 ? 6.725 8.150 24.647 1.00 54.69 260 LEU A N 1
ATOM 2091 C CA . LEU A 1 260 ? 8.005 7.534 24.278 1.00 54.69 260 LEU A CA 1
ATOM 2092 C C . LEU A 1 260 ? 8.193 7.481 22.757 1.00 54.69 260 LEU A C 1
ATOM 2094 O O . LEU A 1 260 ? 9.306 7.659 22.284 1.00 54.69 260 LEU A O 1
ATOM 2098 N N . PHE A 1 261 ? 7.116 7.273 21.997 1.00 56.41 261 PHE A N 1
ATOM 2099 C CA . PHE A 1 261 ? 7.156 7.269 20.536 1.00 56.41 261 PHE A CA 1
ATOM 2100 C C . PHE A 1 261 ? 7.539 8.635 19.956 1.00 56.41 261 PHE A C 1
ATOM 2102 O O . PHE A 1 261 ? 8.406 8.733 19.091 1.00 56.41 261 PHE A O 1
ATOM 2109 N N . VAL A 1 262 ? 6.930 9.700 20.473 1.00 59.22 262 VAL A N 1
ATOM 2110 C CA . VAL A 1 262 ? 7.232 11.086 20.100 1.00 59.22 262 VAL A CA 1
ATOM 2111 C C . VAL A 1 262 ? 8.685 11.443 20.439 1.00 59.22 262 VAL A C 1
ATOM 2113 O O . VAL A 1 262 ? 9.366 12.074 19.631 1.00 59.22 262 VAL A O 1
ATOM 2116 N N . LEU A 1 263 ? 9.187 10.967 21.583 1.00 57.56 263 LEU A N 1
ATOM 2117 C CA . LEU A 1 263 ? 10.588 11.126 21.984 1.00 57.56 263 LEU A CA 1
ATOM 2118 C C . LEU A 1 263 ? 11.549 10.307 21.100 1.00 57.56 263 LEU A C 1
ATOM 2120 O O . LEU A 1 263 ? 12.600 10.814 20.716 1.00 57.56 263 LEU A O 1
ATOM 2124 N N . GLN A 1 264 ? 11.187 9.075 20.729 1.00 58.97 264 GLN A N 1
ATOM 2125 C CA . GLN A 1 264 ? 11.974 8.206 19.838 1.00 58.97 264 GLN A CA 1
ATOM 2126 C C . GLN A 1 264 ? 12.019 8.720 18.392 1.00 58.97 264 GLN A C 1
ATOM 2128 O O . GLN A 1 264 ? 13.034 8.560 17.724 1.00 58.97 264 GLN A O 1
ATOM 2133 N N . CYS A 1 265 ? 10.957 9.380 17.922 1.00 58.31 265 CYS A N 1
ATOM 2134 C CA . CYS A 1 265 ? 10.912 10.056 16.618 1.00 58.31 265 CYS A CA 1
ATOM 2135 C C . CYS A 1 265 ? 11.509 11.477 16.645 1.00 58.31 265 CYS A C 1
ATOM 2137 O O . CYS A 1 265 ? 11.359 12.236 15.683 1.00 58.31 265 CYS A O 1
ATOM 2139 N N . GLY A 1 266 ? 12.174 11.848 17.744 1.00 55.62 266 GLY A N 1
ATOM 2140 C CA . GLY A 1 266 ? 12.958 13.071 17.840 1.00 55.62 266 GLY A CA 1
ATOM 2141 C C . GLY A 1 266 ? 12.146 14.356 17.971 1.00 55.62 266 GLY A C 1
ATOM 2142 O O . GLY A 1 266 ? 12.697 15.408 17.658 1.00 55.62 266 GLY A O 1
ATOM 2143 N N . LEU A 1 267 ? 10.884 14.320 18.426 1.00 59.56 267 LEU A N 1
ATOM 2144 C CA . LEU A 1 267 ? 10.149 15.547 18.752 1.00 59.56 267 LEU A CA 1
ATOM 2145 C C . LEU A 1 267 ? 10.676 16.096 20.088 1.00 59.56 267 LEU A C 1
ATOM 2147 O O . LEU A 1 267 ? 10.429 15.501 21.143 1.00 59.56 267 LEU A O 1
ATOM 2151 N N . PRO A 1 268 ? 11.389 17.233 20.098 1.00 58.81 268 PRO A N 1
ATOM 2152 C CA . PRO A 1 268 ? 11.887 17.804 21.337 1.00 58.81 268 PRO A CA 1
ATOM 2153 C C . PRO A 1 268 ? 10.706 18.252 22.203 1.00 58.81 268 PRO A C 1
ATOM 2155 O O . PRO A 1 268 ? 9.784 18.899 21.703 1.00 58.81 268 PRO A O 1
ATOM 2158 N N . LEU A 1 269 ? 10.759 18.008 23.518 1.00 59.88 269 LEU A N 1
ATOM 2159 C CA . LEU A 1 269 ? 9.758 18.543 24.457 1.00 59.88 269 LEU A CA 1
ATOM 2160 C C . LEU A 1 269 ? 9.600 20.065 24.297 1.00 59.88 269 LEU A C 1
ATOM 2162 O O . LEU A 1 269 ? 8.494 20.589 24.361 1.00 59.88 269 LEU A O 1
ATOM 2166 N N . SER A 1 270 ? 10.690 20.778 23.995 1.00 57.03 270 SER A N 1
ATOM 2167 C CA . SER A 1 270 ? 10.674 22.217 23.705 1.00 57.03 270 SER A CA 1
ATOM 2168 C C . SER A 1 270 ? 9.844 22.591 22.469 1.00 57.03 270 SER A C 1
ATOM 2170 O O . SER A 1 270 ? 9.269 23.679 22.436 1.00 57.03 270 SER A O 1
ATOM 2172 N N . THR A 1 271 ? 9.741 21.711 21.473 1.00 61.22 271 THR A N 1
ATOM 2173 C CA . THR A 1 271 ? 8.867 21.887 20.307 1.00 61.22 271 THR A CA 1
ATOM 2174 C C . THR A 1 271 ? 7.409 21.649 20.686 1.00 61.22 271 THR A C 1
ATOM 2176 O O . THR A 1 271 ? 6.562 22.443 20.292 1.00 61.22 271 THR A O 1
ATOM 2179 N N . ILE A 1 272 ? 7.108 20.652 21.529 1.00 61.94 272 ILE A N 1
ATOM 2180 C CA . ILE A 1 272 ? 5.751 20.444 22.073 1.00 61.94 272 ILE A CA 1
ATOM 2181 C C . ILE A 1 272 ? 5.286 21.692 22.834 1.00 61.94 272 ILE A C 1
ATOM 2183 O O . ILE A 1 272 ? 4.220 22.232 22.543 1.00 61.94 272 ILE A O 1
ATOM 2187 N N . TYR A 1 273 ? 6.121 22.217 23.736 1.00 63.25 273 TYR A N 1
ATOM 2188 C CA . TYR A 1 273 ? 5.812 23.439 24.482 1.00 63.25 273 TYR A CA 1
ATOM 2189 C C . TYR A 1 273 ? 5.630 24.662 23.577 1.00 63.25 273 TYR A C 1
ATOM 2191 O O . TYR A 1 273 ? 4.741 25.469 23.829 1.00 63.25 273 TYR A O 1
ATOM 2199 N N . ARG A 1 274 ? 6.436 24.806 22.516 1.00 65.31 274 ARG A N 1
ATOM 2200 C CA . ARG A 1 274 ? 6.308 25.910 21.551 1.00 65.31 274 ARG A CA 1
ATOM 2201 C C . ARG A 1 274 ? 5.026 25.808 20.721 1.00 65.31 274 ARG A C 1
ATOM 2203 O O . ARG A 1 274 ? 4.371 26.818 20.498 1.00 65.31 274 ARG A O 1
ATOM 2210 N N . LEU A 1 275 ? 4.672 24.606 20.263 1.00 61.94 275 LEU A N 1
ATOM 2211 C CA . LEU A 1 275 ? 3.517 24.366 19.389 1.00 61.94 275 LEU A CA 1
ATOM 2212 C C . LEU A 1 275 ? 2.177 24.385 20.138 1.00 61.94 275 LEU A C 1
ATOM 2214 O O . LEU A 1 275 ? 1.155 24.687 19.525 1.00 61.94 275 LEU A O 1
ATOM 2218 N N . ASN A 1 276 ? 2.187 24.107 21.446 1.00 59.41 276 ASN A N 1
ATOM 2219 C CA . ASN A 1 276 ? 1.014 24.204 22.319 1.00 59.41 276 ASN A CA 1
ATOM 2220 C C . ASN A 1 276 ? 0.728 25.638 22.805 1.00 59.41 276 ASN A C 1
ATOM 2222 O O . ASN A 1 276 ? -0.288 25.862 23.464 1.00 59.41 276 ASN A O 1
ATOM 2226 N N . GLN A 1 277 ? 1.578 26.624 22.486 1.00 54.53 277 GLN A N 1
ATOM 2227 C CA . GLN A 1 277 ? 1.248 28.029 22.729 1.00 54.53 277 GLN A CA 1
ATOM 2228 C C . GLN A 1 277 ? 0.219 28.515 21.695 1.00 54.53 277 GLN A C 1
ATOM 2230 O O . GLN A 1 277 ? 0.368 28.230 20.502 1.00 54.53 277 GLN A O 1
ATOM 2235 N N . PRO A 1 278 ? -0.828 29.251 22.114 1.00 44.91 278 PRO A N 1
ATOM 2236 C CA . PRO A 1 278 ? -1.808 29.796 21.185 1.00 44.91 278 PRO A CA 1
ATOM 2237 C C . PRO A 1 278 ? -1.101 30.698 20.169 1.00 44.91 278 PRO A C 1
ATOM 2239 O O . PRO A 1 278 ? -0.358 31.608 20.539 1.00 44.91 278 PRO A O 1
ATOM 2242 N N . ALA A 1 279 ? -1.313 30.424 18.880 1.00 44.16 279 ALA A N 1
ATOM 2243 C CA . ALA A 1 279 ? -0.785 31.271 17.820 1.00 44.16 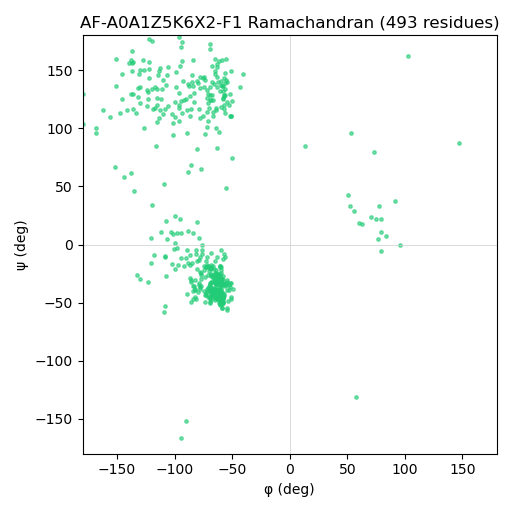279 ALA A CA 1
ATOM 2244 C C . ALA A 1 279 ? -1.343 32.698 17.982 1.00 44.16 279 ALA A C 1
ATOM 2246 O O . ALA A 1 279 ? -2.525 32.846 18.313 1.00 44.16 279 ALA A O 1
ATOM 2247 N N . PRO A 1 280 ? -0.541 33.753 17.748 1.00 33.88 280 PRO A N 1
ATOM 2248 C CA . PRO A 1 280 ? -1.067 35.108 17.712 1.00 33.88 280 PRO A CA 1
ATOM 2249 C C . PRO A 1 280 ? -2.165 35.186 16.646 1.00 33.88 280 PRO A C 1
ATOM 2251 O O . PRO A 1 280 ? -1.981 34.741 15.511 1.00 33.88 280 PRO A O 1
ATOM 2254 N N . ALA A 1 281 ? -3.325 35.703 17.053 1.00 37.38 281 ALA A N 1
ATOM 2255 C CA . ALA A 1 281 ? -4.539 35.734 16.253 1.00 37.38 281 ALA A CA 1
ATOM 2256 C C . ALA A 1 281 ? -4.275 36.351 14.871 1.00 37.38 281 ALA A C 1
ATOM 2258 O O . ALA A 1 281 ? -4.035 37.551 14.751 1.00 37.38 281 ALA A O 1
ATOM 2259 N N . SER A 1 282 ? -4.336 35.536 13.818 1.00 34.44 282 SER A N 1
ATOM 2260 C CA . SER A 1 282 ? -4.412 36.038 12.450 1.00 34.44 282 SER A CA 1
ATOM 2261 C C . SER A 1 282 ? -5.355 35.185 11.599 1.00 34.44 282 SER A C 1
ATOM 2263 O O . SER A 1 282 ? -5.143 33.999 11.379 1.00 34.44 282 SER A O 1
ATOM 2265 N N . TYR A 1 283 ? -6.418 35.876 11.179 1.00 30.86 283 TYR A N 1
ATOM 2266 C CA . TYR A 1 283 ? -7.321 35.658 10.049 1.00 30.86 283 TYR A CA 1
ATOM 2267 C C . TYR A 1 283 ? -8.002 34.289 9.877 1.00 30.86 283 TYR A C 1
ATOM 2269 O O . TYR A 1 283 ? -7.519 33.384 9.200 1.00 30.86 283 TYR A O 1
ATOM 2277 N N . GLU A 1 284 ? -9.237 34.220 10.382 1.00 28.48 284 GLU A N 1
ATOM 2278 C CA . GLU A 1 284 ? -10.265 33.297 9.900 1.00 28.48 284 GLU A CA 1
ATOM 2279 C C . GLU A 1 284 ? -10.532 33.523 8.401 1.00 28.48 284 GLU A C 1
ATOM 2281 O O . GLU A 1 284 ? -10.662 34.658 7.939 1.00 28.48 284 GLU A O 1
ATOM 2286 N N . SER A 1 285 ? -10.640 32.435 7.636 1.00 25.31 285 SER A N 1
ATOM 2287 C CA . SER A 1 285 ? -11.118 32.455 6.248 1.00 25.31 285 SER A CA 1
ATOM 2288 C C . SER A 1 285 ? -12.453 31.710 6.128 1.00 25.31 285 SER A C 1
ATOM 2290 O O . SER A 1 285 ? -12.701 30.776 6.894 1.00 25.31 285 SER A O 1
ATOM 2292 N N . PRO A 1 286 ? -13.336 32.101 5.188 1.00 27.78 286 PRO A N 1
ATOM 2293 C CA . PRO A 1 286 ? -14.760 31.812 5.276 1.00 27.78 286 PRO A CA 1
ATOM 2294 C C . PRO A 1 286 ? -15.119 30.428 4.729 1.00 27.78 286 PRO A C 1
ATOM 2296 O O . PRO A 1 286 ? -14.650 30.001 3.672 1.00 27.78 286 PRO A O 1
ATOM 2299 N N . ILE A 1 287 ? -16.037 29.765 5.429 1.00 27.12 287 ILE A N 1
ATOM 2300 C CA . ILE A 1 287 ? -16.659 28.497 5.042 1.00 27.12 287 ILE A CA 1
ATOM 2301 C C . ILE A 1 287 ? -17.467 28.701 3.752 1.00 27.12 287 ILE A C 1
ATOM 2303 O O . ILE A 1 287 ? -18.447 29.447 3.730 1.00 27.12 287 ILE A O 1
ATOM 2307 N N . ARG A 1 288 ? -17.088 28.011 2.669 1.00 27.11 288 ARG A N 1
ATOM 2308 C CA . ARG A 1 288 ? -17.843 27.993 1.408 1.00 27.11 288 ARG A CA 1
ATOM 2309 C C . ARG A 1 288 ? -18.681 26.716 1.319 1.00 27.11 288 ARG A C 1
ATOM 2311 O O . ARG A 1 288 ? -18.150 25.627 1.128 1.00 27.11 288 ARG A O 1
ATOM 2318 N N . ASN A 1 289 ? -19.999 26.867 1.434 1.00 32.34 289 ASN A N 1
ATOM 2319 C CA . ASN A 1 289 ? -20.978 25.817 1.154 1.00 32.34 289 ASN A CA 1
ATOM 2320 C C . ASN A 1 289 ? -21.031 25.518 -0.351 1.00 32.34 289 ASN A C 1
ATOM 2322 O O . ASN A 1 289 ? -21.256 26.427 -1.149 1.00 32.34 289 ASN A O 1
ATOM 2326 N N . GLN A 1 290 ? -20.911 24.246 -0.735 1.00 28.25 290 GLN A N 1
ATOM 2327 C CA . GLN A 1 290 ? -21.382 23.757 -2.033 1.00 28.25 290 GLN A CA 1
ATOM 2328 C C . GLN A 1 290 ? -22.109 22.421 -1.860 1.00 28.25 290 GLN A C 1
ATOM 2330 O O . GLN A 1 290 ? -21.535 21.416 -1.444 1.00 28.25 290 GLN A O 1
ATOM 2335 N N . SER A 1 291 ? -23.401 22.443 -2.184 1.00 34.41 291 SER A N 1
ATOM 2336 C CA . SER A 1 291 ? -24.256 21.279 -2.383 1.00 34.41 291 SER A CA 1
ATOM 2337 C C . SER A 1 291 ? -24.082 20.745 -3.806 1.00 34.41 291 SER A C 1
ATOM 2339 O O . SER A 1 291 ? -24.236 21.507 -4.759 1.00 34.41 291 SER A O 1
ATOM 2341 N N . ALA A 1 292 ? -23.855 19.442 -3.956 1.00 27.53 292 ALA A N 1
ATOM 2342 C CA . ALA A 1 292 ? -24.080 18.736 -5.212 1.00 27.53 292 ALA A CA 1
ATOM 2343 C C . ALA A 1 292 ? -24.783 17.405 -4.922 1.00 27.53 292 ALA A C 1
ATOM 2345 O O . ALA A 1 292 ? -24.407 16.650 -4.022 1.00 27.53 292 ALA A O 1
ATOM 2346 N N . THR A 1 293 ? -25.858 17.188 -5.664 1.00 39.16 293 THR A N 1
ATOM 2347 C CA . THR A 1 293 ? -26.767 16.049 -5.656 1.00 39.16 293 THR A CA 1
ATOM 2348 C C . THR A 1 293 ? -26.088 14.819 -6.261 1.00 39.16 293 THR A C 1
ATOM 2350 O O . THR A 1 293 ? -25.810 14.775 -7.454 1.00 39.16 293 THR A O 1
ATOM 2353 N N . GLU A 1 294 ? -25.850 13.786 -5.451 1.00 30.94 294 GLU A N 1
ATOM 2354 C CA . GLU A 1 294 ? -25.410 12.466 -5.915 1.00 30.94 294 GLU A CA 1
ATOM 2355 C C . GLU A 1 294 ? -26.172 11.353 -5.184 1.00 30.94 294 GLU A C 1
ATOM 2357 O O . GLU A 1 294 ? -26.573 11.519 -4.033 1.00 30.94 294 GLU A O 1
ATOM 2362 N N . LYS A 1 295 ? -26.366 10.228 -5.889 1.00 33.84 295 LYS A N 1
ATOM 2363 C CA . LYS A 1 295 ? -27.054 8.997 -5.453 1.00 33.84 295 LYS A CA 1
ATOM 2364 C C . LYS A 1 295 ? -26.731 8.591 -4.007 1.00 33.84 295 LYS A C 1
ATOM 2366 O O . LYS A 1 295 ? -25.608 8.784 -3.542 1.00 33.84 295 LYS A O 1
ATOM 2371 N N . GLY A 1 296 ? -27.731 8.000 -3.348 1.00 32.50 296 GLY A N 1
ATOM 2372 C CA . GLY A 1 296 ? -27.764 7.676 -1.925 1.00 32.50 296 GLY A CA 1
ATOM 2373 C C . GLY A 1 296 ? -26.473 7.066 -1.373 1.00 32.50 296 GLY A C 1
ATOM 2374 O O . GLY A 1 296 ? -25.834 6.191 -1.952 1.00 32.50 296 GLY A O 1
ATOM 2375 N N . SER A 1 297 ? -26.079 7.567 -0.203 1.00 41.03 297 SER A N 1
ATOM 2376 C CA . SER A 1 297 ? -24.884 7.159 0.548 1.00 41.03 297 SER A CA 1
ATOM 2377 C C . SER A 1 297 ? -24.913 5.694 1.007 1.00 41.03 297 SER A C 1
ATOM 2379 O O . SER A 1 297 ? -23.905 5.191 1.501 1.00 41.03 297 SER A O 1
ATOM 2381 N N . LEU A 1 298 ? -26.059 5.028 0.877 1.00 35.72 298 LEU A N 1
ATOM 2382 C CA . LEU A 1 298 ? -26.310 3.678 1.356 1.00 35.72 298 LEU A CA 1
ATOM 2383 C C . LEU A 1 298 ? -25.934 2.641 0.290 1.00 35.72 298 LEU A C 1
ATOM 2385 O O . LEU A 1 298 ? -25.246 1.673 0.605 1.00 35.72 298 LEU A O 1
ATOM 2389 N N . GLU A 1 299 ? -26.285 2.882 -0.979 1.00 36.81 299 GLU A N 1
ATOM 2390 C CA . GLU A 1 299 ? -26.020 1.937 -2.068 1.00 36.81 299 GLU A CA 1
ATOM 2391 C C . GLU A 1 299 ? -24.519 1.700 -2.289 1.00 36.81 299 GLU A C 1
ATOM 2393 O O . GLU A 1 299 ? -24.115 0.584 -2.595 1.00 36.81 299 GLU A O 1
ATOM 2398 N N . ARG A 1 300 ? -23.670 2.717 -2.080 1.00 41.38 300 ARG A N 1
ATOM 2399 C CA . ARG A 1 300 ? -22.211 2.608 -2.290 1.00 41.38 300 ARG A CA 1
ATOM 2400 C C . ARG A 1 300 ? -21.486 1.861 -1.163 1.00 41.38 300 ARG A C 1
ATOM 2402 O O . ARG A 1 300 ? -20.517 1.151 -1.427 1.00 41.38 300 ARG A O 1
ATOM 2409 N N . LEU A 1 301 ? -21.935 2.027 0.084 1.00 36.28 301 LEU A N 1
ATOM 2410 C CA . LEU A 1 301 ? -21.39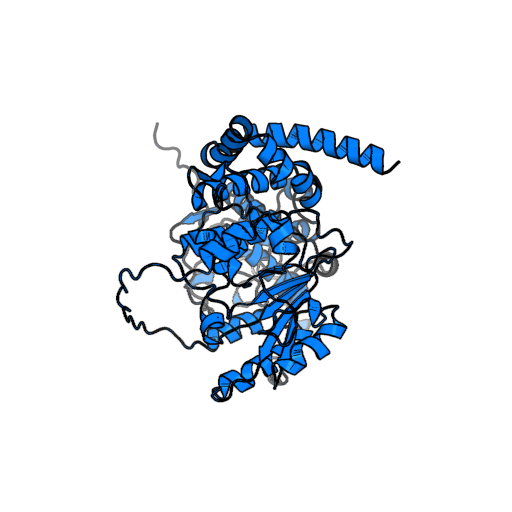1 1.300 1.237 1.00 36.28 301 LEU A CA 1
ATOM 2411 C C . LEU A 1 301 ? -21.858 -0.159 1.216 1.00 36.28 301 LEU A C 1
ATOM 2413 O O . LEU A 1 301 ? -21.031 -1.056 1.372 1.00 36.28 301 LEU A O 1
ATOM 2417 N N . LEU A 1 302 ? -23.138 -0.401 0.915 1.00 36.09 302 LEU A N 1
ATOM 2418 C CA . LEU A 1 302 ? -23.659 -1.749 0.690 1.00 36.09 302 LEU A CA 1
ATOM 2419 C C . LEU A 1 302 ? -22.955 -2.434 -0.490 1.00 36.09 302 LEU A C 1
ATOM 2421 O O . LEU A 1 302 ? -22.502 -3.556 -0.321 1.00 36.09 302 LEU A O 1
ATOM 2425 N N . GLU A 1 303 ? -22.723 -1.767 -1.628 1.00 38.91 303 GLU A N 1
ATOM 2426 C CA . GLU A 1 303 ? -21.947 -2.348 -2.743 1.00 38.91 303 GLU A CA 1
ATOM 2427 C C . GLU A 1 303 ? -20.510 -2.728 -2.343 1.00 38.91 303 GLU A C 1
ATOM 2429 O O . GLU A 1 303 ? -19.997 -3.756 -2.786 1.00 38.91 303 GLU A O 1
ATOM 2434 N N . PHE A 1 304 ? -19.833 -1.918 -1.523 1.00 41.28 304 PHE A N 1
ATOM 2435 C CA . PHE A 1 304 ? -18.467 -2.211 -1.079 1.00 41.28 304 PHE A CA 1
ATOM 2436 C C . PHE A 1 304 ? -18.409 -3.442 -0.163 1.00 41.28 304 PHE A C 1
ATOM 2438 O O . PHE A 1 304 ? -17.516 -4.279 -0.318 1.00 41.28 304 PHE A O 1
ATOM 2445 N N . PHE A 1 305 ? -19.370 -3.567 0.756 1.00 37.28 305 PHE A N 1
ATOM 2446 C CA . PHE A 1 305 ? -19.424 -4.662 1.722 1.00 37.28 305 PHE A CA 1
ATOM 2447 C C . PHE A 1 305 ? -20.045 -5.946 1.148 1.00 37.28 305 PHE A C 1
ATOM 2449 O O . PHE A 1 305 ? -19.494 -7.024 1.366 1.00 37.28 305 PHE A O 1
ATOM 2456 N N . MET A 1 306 ? -21.091 -5.852 0.321 1.00 33.47 306 MET A N 1
ATOM 2457 C CA . MET A 1 306 ? -21.677 -6.996 -0.399 1.00 33.47 306 MET A CA 1
ATOM 2458 C C . MET A 1 306 ? -20.692 -7.622 -1.391 1.00 33.47 306 MET A C 1
ATOM 2460 O O . MET A 1 306 ? -20.729 -8.818 -1.636 1.00 33.47 306 MET A O 1
ATOM 2464 N N . LYS A 1 307 ? -19.739 -6.848 -1.921 1.00 40.00 307 LYS A N 1
ATOM 2465 C CA . LYS A 1 307 ? -18.664 -7.366 -2.784 1.00 40.00 307 LYS A CA 1
ATOM 2466 C C . LYS A 1 307 ? -17.556 -8.109 -2.015 1.00 40.00 307 LYS A C 1
ATOM 2468 O O . LYS A 1 307 ? -16.642 -8.652 -2.638 1.00 40.00 307 LYS A O 1
ATOM 2473 N N . LYS A 1 308 ? -17.578 -8.069 -0.678 1.00 36.50 308 LYS A N 1
ATOM 2474 C CA . LYS A 1 308 ? -16.523 -8.570 0.219 1.00 36.50 308 LYS A CA 1
ATOM 2475 C C . LYS A 1 308 ? -16.991 -9.659 1.192 1.00 36.50 308 LYS A C 1
ATOM 2477 O O . LYS A 1 308 ? -16.122 -10.335 1.737 1.00 36.50 308 LYS A O 1
ATOM 2482 N N . ALA A 1 309 ? -18.295 -9.839 1.397 1.00 27.50 309 ALA A N 1
ATOM 2483 C CA . ALA A 1 309 ? -18.840 -10.975 2.135 1.00 27.50 309 ALA A CA 1
ATOM 2484 C C . ALA A 1 309 ? -18.780 -12.261 1.278 1.00 27.50 309 ALA A C 1
ATOM 2486 O O . ALA A 1 309 ? -18.949 -12.172 0.060 1.00 27.50 309 ALA A O 1
ATOM 2487 N N . PRO A 1 310 ? -18.517 -13.447 1.859 1.00 27.53 310 PRO A N 1
ATOM 2488 C CA . PRO A 1 310 ? -18.827 -14.708 1.192 1.00 27.53 310 PRO A CA 1
ATOM 2489 C C . PRO A 1 310 ? -20.347 -14.808 0.994 1.00 27.53 310 PRO A C 1
ATOM 2491 O O . PRO A 1 310 ? -21.098 -14.470 1.909 1.00 27.53 310 PRO A O 1
ATOM 2494 N N . ASP A 1 311 ? -20.781 -15.234 -0.196 1.00 29.61 311 ASP A N 1
ATOM 2495 C CA . ASP A 1 311 ? -22.201 -15.355 -0.541 1.00 29.61 311 ASP A CA 1
ATOM 2496 C C . ASP A 1 311 ? -22.903 -16.269 0.482 1.00 29.61 311 ASP A C 1
ATOM 2498 O O . ASP A 1 311 ? -22.608 -17.464 0.575 1.00 29.61 311 ASP A O 1
ATOM 2502 N N . LEU A 1 312 ? -23.811 -15.699 1.282 1.00 26.89 312 LEU A N 1
ATOM 2503 C CA . LEU A 1 312 ? -24.823 -16.485 1.983 1.00 26.89 312 LEU A CA 1
ATOM 2504 C C . LEU A 1 312 ? -25.775 -17.048 0.918 1.00 26.89 312 LEU A C 1
ATOM 2506 O O . LEU A 1 312 ? -26.088 -16.336 -0.038 1.00 26.89 312 LEU A O 1
ATOM 2510 N N . PRO A 1 313 ? -26.225 -18.307 1.038 1.00 26.22 313 PRO A N 1
ATOM 2511 C CA . PRO A 1 313 ? -27.197 -18.849 0.106 1.00 26.22 313 PRO A CA 1
ATOM 2512 C C . PRO A 1 313 ? -28.518 -18.099 0.284 1.00 26.22 313 PRO A C 1
ATOM 2514 O O . PRO A 1 313 ? -29.155 -18.209 1.333 1.00 26.22 313 PRO A O 1
ATOM 2517 N N . ASP A 1 314 ? -28.924 -17.349 -0.739 1.00 25.81 314 ASP A N 1
ATOM 2518 C CA . ASP A 1 314 ? -30.287 -16.844 -0.818 1.00 25.81 314 ASP A CA 1
ATOM 2519 C C . ASP A 1 314 ? -31.225 -18.041 -1.010 1.00 25.81 314 ASP A C 1
ATOM 2521 O O . ASP A 1 314 ? -31.221 -18.742 -2.026 1.00 25.81 314 ASP A O 1
ATOM 2525 N N . VAL A 1 315 ? -31.999 -18.299 0.040 1.00 33.34 315 VAL A N 1
ATOM 2526 C CA . VAL A 1 315 ? -33.193 -19.130 0.005 1.00 33.34 315 VAL A CA 1
ATOM 2527 C C . VAL A 1 315 ? -34.250 -18.320 -0.733 1.00 33.34 315 VAL A C 1
ATOM 2529 O O . VAL A 1 315 ? -34.801 -17.394 -0.154 1.00 33.34 315 VAL A O 1
ATOM 2532 N N . GLU A 1 316 ? -34.447 -18.654 -2.008 1.00 33.41 316 GLU A N 1
ATOM 2533 C CA . GLU A 1 316 ? -35.671 -18.544 -2.824 1.00 33.41 316 GLU A CA 1
ATOM 2534 C C . GLU A 1 316 ? -35.320 -18.237 -4.286 1.00 33.41 316 GLU A C 1
ATOM 2536 O O . GLU A 1 316 ? -35.297 -17.095 -4.725 1.00 33.41 316 GLU A O 1
ATOM 2541 N N . GLU A 1 317 ? -35.092 -19.298 -5.058 1.00 27.98 317 GLU A N 1
ATOM 2542 C CA . GLU A 1 317 ? -35.540 -19.381 -6.454 1.00 27.98 317 GLU A CA 1
ATOM 2543 C C . GLU A 1 317 ? -35.750 -20.870 -6.777 1.00 27.98 317 GLU A C 1
ATOM 2545 O O . GLU A 1 317 ? -35.023 -21.517 -7.529 1.00 27.98 317 GLU A O 1
ATOM 2550 N N . MET A 1 318 ? -36.747 -21.452 -6.108 1.00 30.88 318 MET A N 1
ATOM 2551 C CA . MET A 1 318 ? -37.427 -22.640 -6.602 1.00 30.88 318 MET A CA 1
ATOM 2552 C C . MET A 1 318 ? -38.581 -22.120 -7.455 1.00 30.88 318 MET A C 1
ATOM 2554 O O . MET A 1 318 ? -39.588 -21.689 -6.910 1.00 30.88 318 MET A O 1
ATOM 2558 N N . ASP A 1 319 ? -38.367 -22.028 -8.768 1.00 28.45 319 ASP A N 1
ATOM 2559 C CA . ASP A 1 319 ? -39.298 -22.580 -9.753 1.00 28.45 319 ASP A CA 1
ATOM 2560 C C . ASP A 1 319 ? -38.826 -22.351 -11.199 1.00 28.45 319 ASP A C 1
ATOM 2562 O O . ASP A 1 319 ? -38.573 -21.237 -11.655 1.00 28.45 319 ASP A O 1
ATOM 2566 N N . SER A 1 320 ? -38.832 -23.458 -11.945 1.00 34.22 320 SER A N 1
ATOM 2567 C CA . SER A 1 320 ? -38.904 -23.563 -13.407 1.00 34.22 320 SER A CA 1
ATOM 2568 C C . SER A 1 320 ? -37.673 -23.203 -14.250 1.00 34.22 320 SER A C 1
ATOM 2570 O O . SER A 1 320 ? -37.661 -22.200 -14.948 1.00 34.22 320 SER A O 1
ATOM 2572 N N . LEU A 1 321 ? -36.713 -24.129 -14.341 1.00 28.56 321 LEU A N 1
ATOM 2573 C CA . LEU A 1 321 ? -36.114 -24.510 -15.629 1.00 28.56 321 LEU A CA 1
ATOM 2574 C C . LEU A 1 321 ? -35.736 -25.998 -15.564 1.00 28.56 321 LEU A C 1
ATOM 2576 O O . LEU A 1 321 ? -34.866 -26.389 -14.788 1.00 28.56 321 LEU A O 1
ATOM 2580 N N . ASP A 1 322 ? -36.415 -26.821 -16.362 1.00 31.61 322 ASP A N 1
ATOM 2581 C CA . ASP A 1 322 ? -36.139 -28.255 -16.466 1.00 31.61 322 ASP A CA 1
ATOM 2582 C C . ASP A 1 322 ? -34.688 -28.510 -16.925 1.00 31.61 322 ASP A C 1
ATOM 2584 O O . ASP A 1 322 ? -34.214 -27.859 -17.866 1.00 31.61 322 ASP A O 1
ATOM 2588 N N . PRO A 1 323 ? -33.959 -29.469 -16.324 1.00 30.97 323 PRO A N 1
ATOM 2589 C CA . PRO A 1 323 ? -32.660 -29.883 -16.833 1.00 30.97 323 PRO A CA 1
ATOM 2590 C C . PRO A 1 323 ? -32.827 -30.604 -18.176 1.00 30.97 323 PRO A C 1
ATOM 2592 O O . PRO A 1 323 ? -33.525 -31.615 -18.262 1.00 30.97 323 PRO A O 1
ATOM 2595 N N . LEU A 1 324 ? -32.140 -30.120 -19.216 1.00 32.44 324 LEU A N 1
ATOM 2596 C CA . LEU A 1 324 ? -32.003 -30.846 -20.482 1.00 32.44 324 LEU A CA 1
ATOM 2597 C C . LEU A 1 324 ? -31.395 -32.228 -20.213 1.00 32.44 324 LEU A C 1
ATOM 2599 O O . LEU A 1 324 ? -30.366 -32.358 -19.543 1.00 32.44 324 LEU A O 1
ATOM 2603 N N . THR A 1 325 ? -32.054 -33.261 -20.729 1.00 36.22 325 THR A N 1
ATOM 2604 C CA . THR A 1 325 ? -31.642 -34.652 -20.526 1.00 36.22 325 THR A CA 1
ATOM 2605 C C . THR A 1 325 ? -30.569 -35.056 -21.545 1.00 36.22 325 THR A C 1
ATOM 2607 O O . THR A 1 325 ? -30.470 -34.456 -22.618 1.00 36.22 325 THR A O 1
ATOM 2610 N N . PRO A 1 326 ? -29.768 -36.105 -21.271 1.00 35.19 326 PRO A N 1
ATOM 2611 C CA . PRO A 1 326 ? -28.697 -36.564 -22.167 1.00 35.19 326 PRO A CA 1
ATOM 2612 C C . PRO A 1 326 ? -29.154 -36.958 -23.585 1.00 35.19 326 PRO A C 1
ATOM 2614 O O . PRO A 1 326 ? -28.316 -37.114 -24.472 1.00 35.19 326 PRO A O 1
ATOM 2617 N N . SER A 1 327 ? -30.462 -37.099 -23.814 1.00 35.53 327 SER A N 1
ATOM 2618 C CA . SER A 1 327 ? -31.056 -37.406 -25.119 1.00 35.53 327 SER A CA 1
ATOM 2619 C C . SER A 1 327 ? -31.027 -36.230 -26.106 1.00 35.53 327 SER A C 1
ATOM 2621 O O . SER A 1 327 ? -31.088 -36.459 -27.313 1.00 35.53 327 SER A O 1
ATOM 2623 N N . ASP A 1 328 ? -30.859 -34.988 -25.638 1.00 35.75 328 ASP A N 1
ATOM 2624 C CA . ASP A 1 328 ? -30.859 -33.801 -26.509 1.00 35.75 328 ASP A CA 1
ATOM 2625 C C . ASP A 1 328 ? -29.510 -33.570 -27.224 1.00 35.75 328 ASP A C 1
ATOM 2627 O O . ASP A 1 328 ? -29.434 -32.832 -28.210 1.00 35.75 328 ASP A O 1
ATOM 2631 N N . LEU A 1 329 ? -28.434 -34.242 -26.786 1.00 37.84 329 LEU A N 1
ATOM 2632 C CA . LEU A 1 329 ? -27.092 -34.116 -27.377 1.00 37.84 329 LEU A CA 1
ATOM 2633 C C . LEU A 1 329 ? -26.870 -34.951 -28.652 1.00 37.84 329 LEU A C 1
ATOM 2635 O O . LEU A 1 329 ? -25.848 -34.774 -29.314 1.00 37.84 329 LEU A O 1
ATOM 2639 N N . ALA A 1 330 ? -27.797 -35.834 -29.033 1.00 32.69 330 ALA A N 1
ATOM 2640 C CA . ALA A 1 330 ? -27.595 -36.746 -30.165 1.00 32.69 330 ALA A CA 1
ATOM 2641 C C . ALA A 1 330 ? -28.034 -36.181 -31.534 1.00 32.69 330 ALA A C 1
ATOM 2643 O O . ALA A 1 330 ? -27.810 -36.824 -32.556 1.00 32.69 330 ALA A O 1
ATOM 2644 N N . SER A 1 331 ? -28.629 -34.982 -31.584 1.00 32.50 331 SER A N 1
ATOM 2645 C CA . SER A 1 331 ? -29.265 -34.454 -32.809 1.00 32.50 331 SER A CA 1
ATOM 2646 C C . SER A 1 331 ? -28.489 -33.333 -33.518 1.00 32.50 331 SER A C 1
ATOM 2648 O O . SER A 1 331 ? -28.971 -32.789 -34.507 1.00 32.50 331 SER A O 1
ATOM 2650 N N . ILE A 1 332 ? -27.282 -32.977 -33.060 1.00 32.69 332 ILE A N 1
ATOM 2651 C CA . ILE A 1 332 ? -26.461 -31.905 -33.661 1.00 32.69 332 ILE A CA 1
ATOM 2652 C C . ILE A 1 332 ? -25.248 -32.505 -34.387 1.00 32.69 332 ILE A C 1
ATOM 2654 O O . ILE A 1 332 ? -24.102 -32.138 -34.157 1.00 32.69 332 ILE A O 1
ATOM 2658 N N . THR A 1 333 ? -25.491 -33.465 -35.273 1.00 33.09 333 THR A N 1
ATOM 2659 C CA . THR A 1 333 ? -24.482 -33.978 -36.210 1.00 33.09 333 THR A CA 1
ATOM 2660 C C . THR A 1 333 ? -25.098 -34.178 -37.586 1.00 33.09 333 THR A C 1
ATOM 2662 O O . THR A 1 333 ? -25.148 -35.284 -38.102 1.00 33.09 333 THR A O 1
ATOM 2665 N N . ASN A 1 334 ? -25.591 -33.100 -38.197 1.00 36.34 334 ASN A N 1
ATOM 2666 C CA . ASN A 1 334 ? -25.574 -32.936 -39.652 1.00 36.34 334 ASN A CA 1
ATOM 2667 C C . ASN A 1 334 ? -26.197 -31.600 -40.037 1.00 36.34 334 ASN A C 1
ATOM 2669 O O . ASN A 1 334 ? -27.414 -31.471 -40.051 1.00 36.34 334 ASN A O 1
ATOM 2673 N N . GLN A 1 335 ? -25.351 -30.638 -40.398 1.00 31.38 335 GLN A N 1
ATOM 2674 C CA . GLN A 1 335 ? -25.622 -29.687 -41.476 1.00 31.38 335 GLN A CA 1
ATOM 2675 C C . GLN A 1 335 ? -24.321 -28.944 -41.791 1.00 31.38 335 GLN A C 1
ATOM 2677 O O . GLN A 1 335 ? -23.927 -27.994 -41.121 1.00 31.38 335 GLN A O 1
ATOM 2682 N N . LYS A 1 336 ? -23.622 -29.446 -42.814 1.00 35.44 336 LYS A N 1
ATOM 2683 C CA . LYS A 1 336 ? -22.682 -28.659 -43.612 1.00 35.44 336 LYS A CA 1
ATOM 2684 C C . LYS A 1 336 ? -23.518 -27.677 -44.430 1.00 35.44 336 LYS A C 1
ATOM 2686 O O . LYS A 1 336 ? -24.296 -28.115 -45.274 1.00 35.44 336 LYS A O 1
ATOM 2691 N N . SER A 1 337 ? -23.336 -26.385 -44.206 1.00 28.70 337 SER A N 1
ATOM 2692 C CA . SER A 1 337 ? -23.733 -25.353 -45.160 1.00 28.70 337 SER A CA 1
ATOM 2693 C C . SER A 1 337 ? -22.592 -24.358 -45.305 1.00 28.70 337 SER A C 1
ATOM 2695 O O . SER A 1 337 ? -22.238 -23.656 -44.358 1.00 28.70 337 SER A O 1
ATOM 2697 N N . ASP A 1 338 ? -22.010 -24.351 -46.499 1.00 32.12 338 ASP A N 1
ATOM 2698 C CA . ASP A 1 338 ? -21.040 -23.373 -46.967 1.00 32.12 338 ASP A CA 1
ATOM 2699 C C . ASP A 1 338 ? -21.685 -21.981 -47.045 1.00 32.12 338 ASP A C 1
ATOM 2701 O O . ASP A 1 338 ? -22.576 -21.759 -47.863 1.00 32.12 338 ASP A O 1
ATOM 2705 N N . SER A 1 339 ? -21.212 -21.026 -46.239 1.00 27.81 339 SER A N 1
ATOM 2706 C CA . SER A 1 339 ? -21.278 -19.598 -46.576 1.00 27.81 339 SER A CA 1
ATOM 2707 C C . SER A 1 339 ? -20.301 -18.777 -45.725 1.00 27.81 339 SER A C 1
ATOM 2709 O O . SER A 1 339 ? -20.440 -18.709 -44.508 1.00 27.81 339 SER A O 1
ATOM 2711 N N . CYS A 1 340 ? -19.317 -18.176 -46.398 1.00 27.95 340 CYS A N 1
ATOM 2712 C CA . CYS A 1 340 ? -18.517 -16.996 -46.040 1.00 27.95 340 CYS A CA 1
ATOM 2713 C C . CYS A 1 340 ? -18.603 -16.495 -44.578 1.00 27.95 340 CYS A C 1
ATOM 2715 O O . CYS A 1 340 ? -19.340 -15.557 -44.276 1.00 27.95 340 CYS A O 1
ATOM 2717 N N . TYR A 1 341 ? -17.805 -17.070 -43.675 1.00 28.78 341 TYR A N 1
ATOM 2718 C CA . TYR A 1 341 ? -17.546 -16.463 -42.369 1.00 28.78 341 TYR A CA 1
ATOM 2719 C C . TYR A 1 341 ? -16.335 -15.536 -42.491 1.00 28.78 341 TYR A C 1
ATOM 2721 O O . TYR A 1 341 ? -15.221 -16.001 -42.737 1.00 28.78 341 TYR A O 1
ATOM 2729 N N . TYR A 1 342 ? -16.535 -14.231 -42.286 1.00 30.70 342 TYR A N 1
ATOM 2730 C CA . TYR A 1 342 ? -15.451 -13.353 -41.845 1.00 30.70 342 TYR A CA 1
ATOM 2731 C C . TYR A 1 342 ? -14.814 -14.023 -40.620 1.00 30.70 342 TYR A C 1
ATOM 2733 O O . TYR A 1 342 ? -15.464 -14.164 -39.583 1.00 30.70 342 TYR A O 1
ATOM 2741 N N . TYR A 1 343 ? -13.579 -14.512 -40.751 1.00 43.28 343 TYR A N 1
ATOM 2742 C CA . TYR A 1 343 ? -12.833 -15.071 -39.627 1.00 43.28 343 TYR A CA 1
ATOM 2743 C C . TYR A 1 343 ? -12.639 -13.953 -38.596 1.00 43.28 343 TYR A C 1
ATOM 2745 O O . TYR A 1 343 ? -11.751 -13.117 -38.739 1.00 43.28 343 TYR A O 1
ATOM 2753 N N . SER A 1 344 ? -13.507 -13.912 -37.580 1.00 62.41 344 SER A N 1
ATOM 2754 C CA . SER A 1 344 ? -13.360 -13.023 -36.427 1.00 62.41 344 SER A CA 1
ATOM 2755 C C . SER A 1 344 ? -11.982 -13.263 -35.817 1.00 62.41 344 SER A C 1
ATOM 2757 O O . SER A 1 344 ? -11.633 -14.401 -35.479 1.00 62.41 344 SER A O 1
ATOM 2759 N N . ARG A 1 345 ? -11.179 -12.199 -35.735 1.00 77.12 345 ARG A N 1
ATOM 2760 C CA . ARG A 1 345 ? -9.809 -12.244 -35.225 1.00 77.12 345 ARG A CA 1
ATOM 2761 C C . ARG A 1 345 ? -9.849 -12.750 -33.780 1.00 77.12 345 ARG A C 1
ATOM 2763 O O . ARG A 1 345 ? -10.481 -12.133 -32.925 1.00 77.12 345 ARG A O 1
ATOM 2770 N N . SER A 1 346 ? -9.213 -13.894 -33.526 1.00 87.25 346 SER A N 1
ATOM 2771 C CA . SER A 1 346 ? -9.099 -14.505 -32.196 1.00 87.25 346 SER A CA 1
ATOM 2772 C C . SER A 1 346 ? -7.632 -14.730 -31.855 1.00 87.25 346 SER A C 1
ATOM 2774 O O . SER A 1 346 ? -6.884 -15.238 -32.692 1.00 87.25 346 SER A O 1
ATOM 2776 N N . ILE A 1 347 ? -7.217 -14.352 -30.645 1.00 92.69 347 ILE A N 1
ATOM 2777 C CA . ILE A 1 347 ? -5.825 -14.463 -30.190 1.00 92.69 347 ILE A CA 1
ATOM 2778 C C . ILE A 1 347 ? -5.797 -15.160 -28.823 1.00 92.69 347 ILE A C 1
ATOM 2780 O O . ILE A 1 347 ? -6.430 -14.668 -27.884 1.00 92.69 347 ILE A O 1
ATOM 2784 N N . PRO A 1 348 ? -5.087 -16.294 -28.668 1.00 93.38 348 PRO A N 1
ATOM 2785 C CA . PRO A 1 348 ? -4.917 -16.937 -27.368 1.00 93.38 348 PRO A CA 1
ATOM 2786 C C . PRO A 1 348 ? -4.303 -15.978 -26.346 1.00 93.38 348 PRO A C 1
ATOM 2788 O O . PRO A 1 348 ? -3.369 -15.251 -26.668 1.00 93.38 348 PRO A O 1
ATOM 2791 N N . LEU A 1 349 ? -4.788 -15.999 -25.100 1.00 94.06 349 LEU A N 1
ATOM 2792 C CA . LEU A 1 349 ? -4.176 -15.182 -24.044 1.00 94.06 349 LEU A CA 1
ATOM 2793 C C . LEU A 1 349 ? -2.829 -15.732 -23.582 1.00 94.06 349 LEU A C 1
ATOM 2795 O O . LEU A 1 349 ? -2.022 -14.985 -23.044 1.00 94.06 349 LEU A O 1
ATOM 2799 N N . TYR A 1 350 ? -2.629 -17.042 -23.699 1.00 94.25 350 TYR A N 1
ATOM 2800 C CA . TYR A 1 350 ? -1.427 -17.696 -23.206 1.00 94.25 350 TYR A CA 1
ATOM 2801 C C . TYR A 1 350 ? -0.240 -17.480 -24.142 1.00 94.25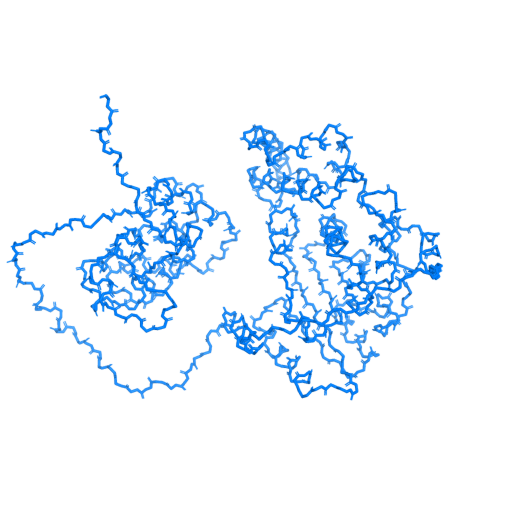 350 TYR A C 1
ATOM 2803 O O . TYR A 1 350 ? -0.350 -17.710 -25.346 1.00 94.25 350 TYR A O 1
ATOM 2811 N N . VAL A 1 351 ? 0.906 -17.143 -23.556 1.00 90.50 351 VAL A N 1
ATOM 2812 C CA . VAL A 1 351 ? 2.212 -17.136 -24.225 1.00 90.50 351 VAL A CA 1
ATOM 2813 C C . VAL A 1 351 ? 3.202 -17.977 -23.426 1.00 90.50 351 VAL A C 1
ATOM 2815 O O . VAL A 1 351 ? 3.115 -18.047 -22.204 1.00 90.50 351 VAL A O 1
ATOM 2818 N N . ASP A 1 352 ? 4.185 -18.597 -24.082 1.00 88.56 352 ASP A N 1
ATOM 2819 C CA . ASP A 1 352 ? 5.121 -19.515 -23.407 1.00 88.56 352 ASP A CA 1
ATOM 2820 C C . ASP A 1 352 ? 5.902 -18.854 -22.258 1.00 88.56 352 ASP A C 1
ATOM 2822 O O . ASP A 1 352 ? 6.234 -19.496 -21.255 1.00 88.56 352 ASP A O 1
ATOM 2826 N N . TYR A 1 353 ? 6.147 -17.545 -22.375 1.00 87.12 353 TYR A N 1
ATOM 2827 C CA . TYR A 1 353 ? 6.811 -16.752 -21.343 1.00 87.12 353 TYR A CA 1
ATOM 2828 C C . TYR A 1 353 ? 5.986 -16.614 -20.050 1.00 87.12 353 TYR A C 1
ATOM 2830 O O . TYR A 1 353 ? 6.570 -16.351 -18.999 1.00 87.12 353 TYR A O 1
ATOM 2838 N N . ASP A 1 354 ? 4.668 -16.864 -20.088 1.00 89.50 354 ASP A N 1
ATOM 2839 C CA . ASP A 1 354 ? 3.780 -16.802 -18.918 1.00 89.50 354 ASP A CA 1
ATOM 2840 C C . ASP A 1 354 ? 4.316 -17.668 -17.770 1.00 89.50 354 ASP A C 1
ATOM 2842 O O . ASP A 1 354 ? 4.292 -17.255 -16.614 1.00 89.50 354 ASP A O 1
ATOM 2846 N N . THR A 1 355 ? 4.868 -18.845 -18.086 1.00 87.69 355 THR A N 1
ATOM 2847 C CA . THR A 1 355 ? 5.387 -19.815 -17.103 1.00 87.69 355 THR A CA 1
ATOM 2848 C C . THR A 1 355 ? 6.521 -19.279 -16.227 1.00 87.69 355 THR A C 1
ATOM 2850 O O . THR A 1 355 ? 6.790 -19.841 -15.167 1.00 87.69 355 THR A O 1
ATOM 2853 N N . LYS A 1 356 ? 7.181 -18.196 -16.654 1.00 82.50 356 LYS A N 1
ATOM 2854 C CA . LYS A 1 356 ? 8.281 -17.553 -15.924 1.00 82.50 356 LYS A CA 1
ATOM 2855 C C . LYS A 1 356 ? 7.819 -16.429 -14.997 1.00 82.50 356 LYS A C 1
ATOM 2857 O O . LYS A 1 356 ? 8.586 -16.024 -14.130 1.00 82.50 356 LYS A O 1
ATOM 2862 N N . VAL A 1 357 ? 6.610 -15.903 -15.202 1.00 77.25 357 VAL A N 1
ATOM 2863 C CA . VAL A 1 357 ? 6.130 -14.668 -14.551 1.00 77.25 357 VAL A CA 1
ATOM 2864 C C . VAL A 1 357 ? 4.833 -14.886 -13.774 1.00 77.25 357 VAL A C 1
ATOM 2866 O O . VAL A 1 357 ? 4.596 -14.238 -12.755 1.00 77.25 357 VAL A O 1
ATOM 2869 N N . LEU A 1 358 ? 3.979 -15.794 -14.241 1.00 85.81 358 LEU A N 1
ATOM 2870 C CA . LEU A 1 358 ? 2.644 -16.027 -13.711 1.00 85.81 358 LEU A CA 1
ATOM 2871 C C . LEU A 1 358 ? 2.570 -17.313 -12.890 1.00 85.81 358 LEU A C 1
ATOM 2873 O O . LEU A 1 358 ? 3.289 -18.283 -13.125 1.00 85.81 358 LEU A O 1
ATOM 2877 N N . SER A 1 359 ? 1.638 -17.346 -11.935 1.00 87.50 359 SER A N 1
ATOM 2878 C CA . SER A 1 359 ? 1.378 -18.562 -11.165 1.00 87.50 359 SER A CA 1
ATOM 2879 C C . SER A 1 359 ? 0.824 -19.680 -12.054 1.00 87.50 359 SER A C 1
ATOM 2881 O O . SER A 1 359 ? 0.236 -19.429 -13.110 1.00 87.50 359 SER A O 1
ATOM 2883 N N . ALA A 1 360 ? 0.939 -20.933 -11.603 1.00 89.19 360 ALA A N 1
ATOM 2884 C CA . ALA A 1 360 ? 0.375 -22.078 -12.320 1.00 89.19 360 ALA A CA 1
ATOM 2885 C C . ALA A 1 360 ? -1.139 -21.923 -12.572 1.00 89.19 360 ALA A C 1
ATOM 2887 O O . ALA A 1 360 ? -1.624 -22.299 -13.639 1.00 89.19 360 ALA A O 1
ATOM 2888 N N . TYR A 1 361 ? -1.874 -21.318 -11.627 1.00 91.69 361 TYR A N 1
ATOM 2889 C CA . TYR A 1 361 ? -3.288 -20.969 -11.800 1.00 91.69 361 TYR A CA 1
ATOM 2890 C C . TYR A 1 361 ? -3.485 -19.989 -12.962 1.00 91.69 361 TYR A C 1
ATOM 2892 O O . TYR A 1 361 ? -4.310 -20.217 -13.844 1.00 91.69 361 TYR A O 1
ATOM 2900 N N . GLN A 1 362 ? -2.718 -18.896 -12.971 1.00 91.81 362 GLN A N 1
ATOM 2901 C CA . GLN A 1 362 ? -2.827 -17.846 -13.982 1.00 91.81 362 GLN A CA 1
ATOM 2902 C C . GLN A 1 362 ? -2.449 -18.362 -15.377 1.00 91.81 362 GLN A C 1
ATOM 2904 O O . GLN A 1 362 ? -3.173 -18.081 -16.331 1.00 91.81 362 GLN A O 1
ATOM 2909 N N . CYS A 1 363 ? -1.383 -19.161 -15.491 1.00 92.75 363 CYS A N 1
ATOM 2910 C CA . CYS A 1 363 ? -1.000 -19.823 -16.740 1.00 92.75 363 CYS A CA 1
ATOM 2911 C C . CYS A 1 363 ? -2.128 -20.725 -17.253 1.00 92.75 363 CYS A C 1
ATOM 2913 O O . CYS A 1 363 ? -2.559 -20.600 -18.399 1.00 92.75 363 CYS A O 1
ATOM 2915 N N . LEU A 1 364 ? -2.656 -21.597 -16.388 1.00 93.81 364 LEU A N 1
ATOM 2916 C CA . LEU A 1 364 ? -3.713 -22.531 -16.765 1.00 93.81 364 LEU A CA 1
ATOM 2917 C C . LEU A 1 364 ? -4.990 -21.802 -17.193 1.00 93.81 364 LEU A C 1
ATOM 2919 O O . LEU A 1 364 ? -5.616 -22.214 -18.166 1.00 93.81 364 LEU A O 1
ATOM 2923 N N . ALA A 1 365 ? -5.351 -20.707 -16.518 1.00 93.88 365 ALA A N 1
ATOM 2924 C CA . ALA A 1 365 ? -6.497 -19.883 -16.890 1.00 93.88 365 ALA A CA 1
ATOM 2925 C C . ALA A 1 365 ? -6.304 -19.242 -18.273 1.00 93.88 365 ALA A C 1
ATOM 2927 O O . ALA A 1 365 ? -7.198 -19.335 -19.112 1.00 93.88 365 ALA A O 1
ATOM 2928 N N . ARG A 1 366 ? -5.130 -18.653 -18.546 1.00 95.00 366 ARG A N 1
ATOM 2929 C CA . ARG A 1 366 ? -4.806 -18.046 -19.853 1.00 95.00 366 ARG A CA 1
ATOM 2930 C C . ARG A 1 366 ? -4.865 -19.055 -20.995 1.00 95.00 366 ARG A C 1
ATOM 2932 O O . ARG A 1 366 ? -5.350 -18.718 -22.065 1.00 95.00 366 ARG A O 1
ATOM 2939 N N . GLN A 1 367 ? -4.473 -20.307 -20.761 1.00 96.00 367 GLN A N 1
ATOM 2940 C CA . GLN A 1 367 ? -4.556 -21.371 -21.773 1.00 96.00 367 GLN A CA 1
ATOM 2941 C C . GLN A 1 367 ? -5.996 -21.701 -22.207 1.00 96.00 367 GLN A C 1
ATOM 2943 O O . GLN A 1 367 ? -6.194 -22.261 -23.291 1.00 96.00 367 GLN A O 1
ATOM 2948 N N . GLN A 1 368 ? -6.997 -21.371 -21.381 1.00 96.94 368 GLN A N 1
ATOM 2949 C CA . GLN A 1 368 ? -8.413 -21.648 -21.653 1.00 96.94 368 GLN A CA 1
ATOM 2950 C C . GLN A 1 368 ? -9.190 -20.430 -22.185 1.00 96.94 368 GLN A C 1
ATOM 2952 O O . GLN A 1 368 ? -10.382 -20.550 -22.484 1.00 96.94 368 GLN A O 1
ATOM 2957 N N . ILE A 1 369 ? -8.551 -19.260 -22.279 1.00 96.88 369 ILE A N 1
ATOM 2958 C CA . ILE A 1 369 ? -9.196 -17.988 -22.623 1.00 96.88 369 ILE A CA 1
ATOM 2959 C C . ILE A 1 369 ? -8.532 -17.405 -23.873 1.00 96.88 369 ILE A C 1
ATOM 2961 O O . ILE A 1 369 ? -7.320 -17.494 -24.054 1.00 96.88 369 ILE A O 1
ATOM 2965 N N . GLU A 1 370 ? -9.334 -16.787 -24.731 1.00 96.56 370 GLU A N 1
ATOM 2966 C CA . GLU A 1 370 ? -8.866 -16.070 -25.918 1.00 96.56 370 GLU A CA 1
ATOM 2967 C C . GLU A 1 370 ? -9.484 -14.668 -26.000 1.00 96.56 370 GLU A C 1
ATOM 2969 O O . GLU A 1 370 ? -10.599 -14.433 -25.511 1.00 96.56 370 GLU A O 1
ATOM 2974 N N . PHE A 1 371 ? -8.739 -13.742 -26.606 1.00 96.31 371 PHE A N 1
ATOM 2975 C CA . PHE A 1 371 ? -9.252 -12.467 -27.086 1.00 96.31 371 PHE A CA 1
ATOM 2976 C C . PHE A 1 371 ? -10.051 -12.701 -28.362 1.00 96.31 371 PHE A C 1
ATOM 2978 O O . PHE A 1 371 ? -9.652 -13.518 -29.186 1.00 96.31 371 PHE A O 1
ATOM 2985 N N . PHE A 1 372 ? -11.139 -11.962 -28.552 1.00 94.44 372 PHE A N 1
ATOM 2986 C CA . PHE A 1 372 ? -11.922 -11.986 -29.789 1.00 94.44 372 PHE A CA 1
ATOM 2987 C C . PHE A 1 372 ? -12.605 -10.638 -30.029 1.00 94.44 372 PHE A C 1
ATOM 2989 O O . PHE A 1 372 ? -12.815 -9.880 -29.082 1.00 94.44 372 PHE A O 1
ATOM 2996 N N . GLU A 1 373 ? -12.999 -10.355 -31.268 1.00 92.62 373 GLU A N 1
ATOM 2997 C CA . GLU A 1 373 ? -13.786 -9.160 -31.600 1.00 92.62 373 GLU A CA 1
ATOM 2998 C C . GLU A 1 373 ? -15.290 -9.399 -31.478 1.00 92.62 373 GLU A C 1
ATOM 3000 O O . GLU A 1 373 ? -15.810 -10.419 -31.935 1.00 92.62 373 GLU A O 1
ATOM 3005 N N . ALA A 1 374 ? -15.996 -8.421 -30.906 1.00 89.94 374 ALA A N 1
ATOM 3006 C CA . ALA A 1 374 ? -17.450 -8.386 -30.881 1.00 89.94 374 ALA A CA 1
ATOM 3007 C C . ALA A 1 374 ? -18.021 -8.411 -32.303 1.00 89.94 374 ALA A C 1
ATOM 3009 O O . ALA A 1 374 ? -17.715 -7.542 -33.124 1.00 89.94 374 ALA A O 1
ATOM 3010 N N . SER A 1 375 ? -18.890 -9.386 -32.540 1.00 85.75 375 SER A N 1
ATOM 3011 C CA . SER A 1 375 ? -19.675 -9.567 -33.759 1.00 85.75 375 SER A CA 1
ATOM 3012 C C . SER A 1 375 ? -21.059 -8.918 -33.638 1.00 85.75 375 SER A C 1
ATOM 3014 O O . SER A 1 375 ? -21.453 -8.453 -32.567 1.00 85.75 375 SER A O 1
ATOM 3016 N N . GLU A 1 376 ? -21.834 -8.907 -34.723 1.00 82.06 376 GLU A N 1
ATOM 3017 C CA . GLU A 1 376 ? -23.220 -8.414 -34.704 1.00 82.06 376 GLU A CA 1
ATOM 3018 C C . GLU A 1 376 ? -24.107 -9.187 -33.707 1.00 82.06 376 GLU A C 1
ATOM 3020 O O . GLU A 1 376 ? -24.944 -8.591 -33.018 1.00 82.06 376 GLU A O 1
ATOM 3025 N N . ASP A 1 377 ? -23.854 -10.488 -33.535 1.00 78.31 377 ASP A N 1
ATOM 3026 C CA . ASP A 1 377 ? -24.525 -11.335 -32.540 1.00 78.31 377 ASP A CA 1
ATOM 3027 C C . ASP A 1 377 ? -24.296 -10.836 -31.103 1.00 78.31 377 ASP A C 1
ATOM 3029 O O . ASP A 1 377 ? -25.170 -10.949 -30.235 1.00 78.31 377 ASP A O 1
ATOM 3033 N N . ASP A 1 378 ? -23.127 -10.255 -30.828 1.00 79.19 378 ASP A N 1
ATOM 3034 C CA . ASP A 1 378 ? -22.769 -9.757 -29.500 1.00 79.19 378 ASP A CA 1
ATOM 3035 C C . ASP A 1 378 ? -23.447 -8.421 -29.165 1.00 79.19 378 ASP A C 1
ATOM 3037 O O . ASP A 1 378 ? -23.684 -8.126 -27.989 1.00 79.19 378 ASP A O 1
ATOM 3041 N N . ILE A 1 379 ? -23.791 -7.636 -30.188 1.00 80.00 379 ILE A N 1
ATOM 3042 C CA . ILE A 1 379 ? -24.447 -6.327 -30.057 1.00 80.00 379 ILE A CA 1
ATOM 3043 C C . ILE A 1 379 ? -25.957 -6.498 -29.877 1.00 80.00 379 ILE A C 1
ATOM 3045 O O . ILE A 1 379 ? -26.557 -5.870 -29.005 1.00 80.00 379 ILE A O 1
ATOM 3049 N N . THR A 1 380 ? -26.571 -7.360 -30.689 1.00 67.75 380 THR A N 1
ATOM 3050 C CA . THR A 1 380 ? -28.028 -7.593 -30.710 1.00 67.75 380 THR A CA 1
ATOM 3051 C C . THR A 1 380 ? -28.537 -8.280 -29.446 1.00 67.75 380 THR A C 1
ATOM 3053 O O . THR A 1 380 ? -29.678 -8.093 -29.021 1.00 67.75 380 THR A O 1
ATOM 3056 N N . SER A 1 381 ? -27.673 -9.047 -28.793 1.00 61.59 381 SER A N 1
ATOM 3057 C CA . SER A 1 381 ? -28.005 -9.797 -27.596 1.00 61.59 381 SER A CA 1
ATOM 3058 C C . SER A 1 381 ? -27.981 -8.898 -26.346 1.00 61.59 381 SER A C 1
ATOM 3060 O O . SER A 1 381 ? -26.998 -8.874 -25.598 1.00 61.59 381 SER A O 1
ATOM 3062 N N . SER A 1 382 ? -29.071 -8.166 -26.095 1.00 48.12 382 SER A N 1
ATOM 3063 C CA . SER A 1 382 ? -29.231 -7.251 -24.953 1.00 48.12 382 SER A CA 1
ATOM 3064 C C . SER A 1 382 ? -28.889 -7.918 -23.607 1.00 48.12 382 SER A C 1
ATOM 3066 O O . SER A 1 382 ? -29.616 -8.785 -23.121 1.00 48.12 382 SER A O 1
ATOM 3068 N N . ILE A 1 383 ? -27.785 -7.510 -22.974 1.00 51.78 383 ILE A N 1
ATOM 3069 C CA . ILE A 1 383 ? -27.370 -8.014 -21.656 1.00 51.78 383 ILE A CA 1
ATOM 3070 C C . ILE A 1 383 ? -28.056 -7.177 -20.574 1.00 51.78 383 ILE A C 1
ATOM 3072 O O . ILE A 1 383 ? -27.707 -6.010 -20.378 1.00 51.78 383 ILE A O 1
ATOM 3076 N N . ARG A 1 384 ? -29.009 -7.768 -19.843 1.00 43.66 384 ARG A N 1
ATOM 3077 C CA . ARG A 1 384 ? -29.610 -7.137 -18.655 1.00 43.66 384 ARG A CA 1
ATOM 3078 C C . ARG A 1 384 ? -28.506 -6.787 -17.641 1.00 43.66 384 ARG A C 1
ATOM 3080 O O . ARG A 1 384 ? -27.691 -7.635 -17.294 1.00 43.66 384 ARG A O 1
ATOM 3087 N N . GLY A 1 385 ? -28.464 -5.530 -17.188 1.00 46.78 385 GLY A N 1
ATOM 3088 C CA . GLY A 1 385 ? -27.577 -5.069 -16.106 1.00 46.78 385 GLY A CA 1
ATOM 3089 C C . GLY A 1 385 ? -26.241 -4.428 -16.518 1.00 46.78 385 GLY A C 1
ATOM 3090 O O . GLY A 1 385 ? -25.492 -3.986 -15.644 1.00 46.78 385 GLY A O 1
ATOM 3091 N N . ARG A 1 386 ? -25.914 -4.313 -17.816 1.00 55.72 386 ARG A N 1
ATOM 3092 C CA . ARG A 1 386 ? -24.672 -3.642 -18.249 1.00 55.72 386 ARG A CA 1
ATOM 3093 C C . ARG A 1 386 ? -24.866 -2.126 -18.408 1.00 55.72 386 ARG A C 1
ATOM 3095 O O . ARG A 1 386 ? -25.744 -1.685 -19.135 1.00 55.72 386 ARG A O 1
ATOM 3102 N N . LYS A 1 387 ? -23.997 -1.320 -17.776 1.00 54.91 387 LYS A N 1
ATOM 3103 C CA . LYS A 1 387 ? -24.036 0.163 -17.835 1.00 54.91 387 LYS A CA 1
ATOM 3104 C C . LYS A 1 387 ? -23.578 0.765 -19.180 1.00 54.91 387 LYS A C 1
ATOM 3106 O O . LYS A 1 387 ? -23.866 1.927 -19.433 1.00 54.91 387 LYS A O 1
ATOM 3111 N N . LYS A 1 388 ? -22.844 0.012 -20.014 1.00 66.88 388 LYS A N 1
ATOM 3112 C CA . LYS A 1 388 ? -22.321 0.442 -21.330 1.00 66.88 388 LYS A CA 1
ATOM 3113 C C . LYS A 1 388 ? -22.621 -0.618 -22.395 1.00 66.88 388 LYS A C 1
ATOM 3115 O O . LYS A 1 388 ? -22.395 -1.799 -22.127 1.00 66.88 388 LYS A O 1
ATOM 3120 N N . ALA A 1 389 ? -23.097 -0.196 -23.566 1.00 78.38 389 ALA A N 1
ATOM 3121 C CA . ALA A 1 389 ? -23.358 -1.074 -24.709 1.00 78.38 389 ALA A CA 1
ATOM 3122 C C . ALA A 1 389 ? -22.054 -1.649 -25.298 1.00 78.38 389 ALA A C 1
ATOM 3124 O O . ALA A 1 389 ? -20.992 -1.044 -25.149 1.00 78.38 389 ALA A O 1
ATOM 3125 N N . ILE A 1 390 ? -22.141 -2.823 -25.931 1.00 84.44 390 ILE A N 1
ATOM 3126 C CA . ILE A 1 390 ? -21.034 -3.432 -26.684 1.00 84.44 390 ILE A CA 1
ATOM 3127 C C . ILE A 1 390 ? -21.029 -2.824 -28.087 1.00 84.44 390 ILE A C 1
ATOM 3129 O O . ILE A 1 390 ? -22.089 -2.664 -28.688 1.00 84.44 390 ILE A O 1
ATOM 3133 N N . VAL A 1 391 ? -19.845 -2.482 -28.589 1.00 86.56 391 VAL A N 1
ATOM 3134 C CA . VAL A 1 391 ? -19.656 -1.889 -29.921 1.00 86.56 391 VAL A CA 1
ATOM 3135 C C . VAL A 1 391 ? -19.047 -2.927 -30.865 1.00 86.56 391 VAL A C 1
ATOM 3137 O O . VAL A 1 391 ? -18.234 -3.742 -30.433 1.00 86.56 391 VAL A O 1
ATOM 3140 N N . LEU A 1 392 ? -19.415 -2.895 -32.151 1.00 87.25 392 LEU A N 1
ATOM 3141 C CA . LEU A 1 392 ? -18.830 -3.771 -33.173 1.00 87.25 392 LEU A CA 1
ATOM 3142 C C . LEU A 1 392 ? -17.302 -3.617 -33.220 1.00 87.25 392 LEU A C 1
ATOM 3144 O O . LEU A 1 392 ? -16.783 -2.494 -33.204 1.00 87.25 392 LEU A O 1
ATOM 3148 N N . GLY A 1 393 ? -16.591 -4.746 -33.256 1.00 87.19 393 GLY A N 1
ATOM 3149 C CA . GLY A 1 393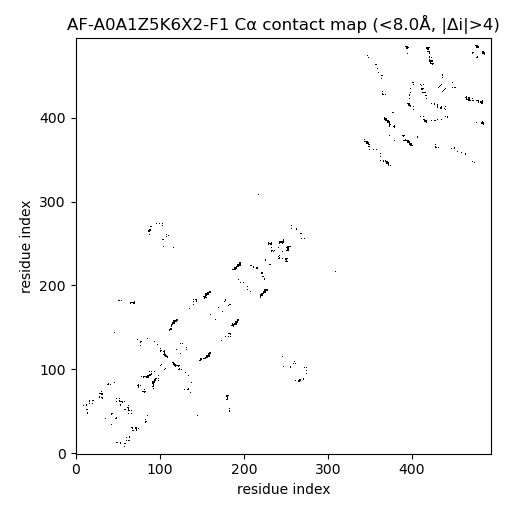 ? -15.126 -4.776 -33.227 1.00 87.19 393 GLY A CA 1
ATOM 3150 C C . GLY A 1 393 ? -14.509 -4.519 -31.846 1.00 87.19 393 GLY A C 1
ATOM 3151 O O . GLY A 1 393 ? -13.290 -4.427 -31.729 1.00 87.19 393 GLY A O 1
ATOM 3152 N N . GLN A 1 394 ? -15.309 -4.395 -30.779 1.00 92.25 394 GLN A N 1
ATOM 3153 C CA . GLN A 1 394 ? -14.777 -4.309 -29.419 1.00 92.25 394 GLN A CA 1
ATOM 3154 C C . GLN A 1 394 ? -14.138 -5.641 -29.010 1.00 92.25 394 GLN A C 1
ATOM 3156 O O . GLN A 1 394 ? -14.785 -6.687 -29.061 1.00 92.25 394 GLN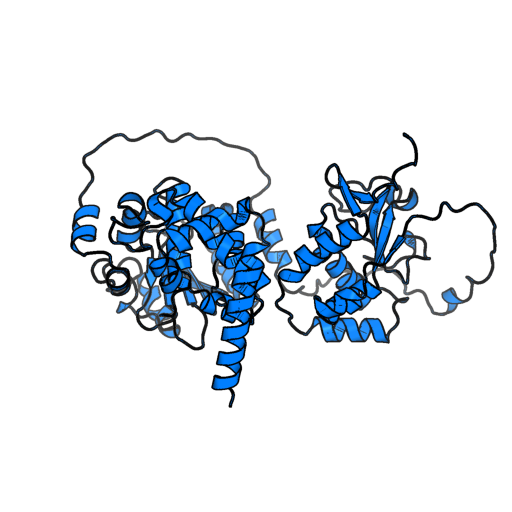 A O 1
ATOM 3161 N N . VAL A 1 395 ? -12.902 -5.599 -28.521 1.00 94.81 395 VAL A N 1
ATOM 3162 C CA . VAL A 1 395 ? -12.196 -6.778 -28.021 1.00 94.81 395 VAL A CA 1
ATOM 3163 C C . VAL A 1 395 ? -12.785 -7.233 -26.687 1.00 94.81 395 VAL A C 1
ATOM 3165 O O . VAL A 1 395 ? -12.910 -6.471 -25.722 1.00 94.81 395 VAL A O 1
ATOM 3168 N N . GLY A 1 396 ? -13.155 -8.509 -26.642 1.00 94.12 396 GLY A N 1
ATOM 3169 C CA . GLY A 1 396 ? -13.614 -9.221 -25.462 1.00 94.12 396 GLY A CA 1
ATOM 3170 C C . GLY A 1 396 ? -12.729 -10.413 -25.120 1.00 94.12 396 GLY A C 1
ATOM 3171 O O . GLY A 1 396 ? -11.813 -10.777 -25.850 1.00 94.12 396 GLY A O 1
ATOM 3172 N N . LEU A 1 397 ? -13.038 -11.036 -23.989 1.00 95.94 397 LEU A N 1
ATOM 3173 C CA . LEU A 1 397 ? -12.485 -12.301 -23.525 1.00 95.94 397 LEU A CA 1
ATOM 3174 C C . LEU A 1 397 ? -13.575 -13.363 -23.578 1.00 95.94 397 LEU A C 1
ATOM 3176 O O . LEU A 1 397 ? -14.684 -13.129 -23.083 1.00 95.94 397 LEU A O 1
ATOM 3180 N N . ARG A 1 398 ? -13.265 -14.543 -24.115 1.00 95.06 398 ARG A N 1
ATOM 3181 C CA . ARG A 1 398 ? -14.194 -15.679 -24.117 1.00 95.06 398 ARG A CA 1
ATOM 3182 C C . ARG A 1 398 ? -13.510 -16.999 -23.788 1.00 95.06 398 ARG A C 1
ATOM 3184 O O . ARG A 1 398 ? -12.299 -17.151 -23.920 1.00 95.06 398 ARG A O 1
ATOM 3191 N N . CYS A 1 399 ? -14.318 -17.959 -23.352 1.00 96.12 399 CYS A N 1
ATOM 3192 C CA . CYS A 1 399 ? -13.893 -19.345 -23.199 1.00 96.12 399 CYS A CA 1
ATOM 3193 C C . CYS A 1 399 ? -13.645 -19.978 -24.572 1.00 96.12 399 CYS A C 1
ATOM 3195 O O . CYS A 1 399 ? -14.564 -20.032 -25.392 1.00 96.12 399 CYS A O 1
ATOM 3197 N N . ARG A 1 400 ? -12.440 -20.515 -24.798 1.00 95.56 400 ARG A N 1
ATOM 3198 C CA . ARG A 1 400 ? -12.085 -21.167 -26.072 1.00 95.56 400 ARG A CA 1
ATOM 3199 C C . ARG A 1 400 ? -12.885 -22.445 -26.347 1.00 95.56 400 ARG A C 1
ATOM 3201 O O . ARG A 1 400 ? -13.080 -22.821 -27.495 1.00 95.56 400 ARG A O 1
ATOM 3208 N N . HIS A 1 401 ? -13.360 -23.113 -25.294 1.00 94.94 401 HIS A N 1
ATOM 3209 C CA . HIS A 1 401 ? -14.004 -24.427 -25.396 1.00 94.94 401 HIS A CA 1
ATOM 3210 C C . HIS A 1 401 ? -15.441 -24.344 -25.894 1.00 94.94 401 HIS A C 1
ATOM 3212 O O . HIS A 1 401 ? -15.855 -25.159 -26.708 1.00 94.94 401 HIS A O 1
ATOM 3218 N N . CYS A 1 402 ? -16.195 -23.331 -25.460 1.00 93.50 402 CYS A N 1
ATOM 3219 C CA . CYS A 1 402 ? -17.564 -23.096 -25.925 1.00 93.50 402 CYS A CA 1
ATOM 3220 C C . CYS A 1 402 ? -17.662 -21.968 -26.967 1.00 93.50 402 CYS A C 1
ATOM 3222 O O . CYS A 1 402 ? -18.767 -21.540 -27.298 1.00 93.50 402 CYS A O 1
ATOM 3224 N N . ALA A 1 403 ? -16.531 -21.463 -27.478 1.00 91.69 403 ALA A N 1
ATOM 3225 C CA . ALA A 1 403 ? -16.497 -20.396 -28.483 1.00 91.69 403 ALA A CA 1
ATOM 3226 C C . ALA A 1 403 ? -17.222 -20.782 -29.784 1.00 91.69 403 ALA A C 1
ATOM 3228 O O . ALA A 1 403 ? -17.819 -19.925 -30.428 1.00 91.69 403 ALA A O 1
ATOM 3229 N N . HIS A 1 404 ? -17.225 -22.072 -30.127 1.00 87.31 404 HIS A N 1
ATOM 3230 C CA . HIS A 1 404 ? -17.917 -22.617 -31.296 1.00 87.31 404 HIS A CA 1
ATOM 3231 C C . HIS A 1 404 ? -19.452 -22.565 -31.186 1.00 87.31 404 HIS A C 1
ATOM 3233 O O . HIS A 1 404 ? -20.143 -22.687 -32.194 1.00 87.31 404 HIS A O 1
ATOM 3239 N N . LEU A 1 405 ? -20.001 -22.398 -29.977 1.00 85.50 405 LEU A N 1
ATOM 3240 C CA . LEU A 1 405 ? -21.442 -22.296 -29.778 1.00 85.50 405 LEU A CA 1
ATOM 3241 C C . LEU A 1 405 ? -21.936 -20.861 -29.992 1.00 85.50 405 LEU A C 1
ATOM 3243 O O . LEU A 1 405 ? -21.253 -19.918 -29.569 1.00 85.50 405 LEU A O 1
ATOM 3247 N N . PRO A 1 406 ? -23.159 -20.684 -30.529 1.00 82.12 406 PRO A N 1
ATOM 3248 C CA . PRO A 1 406 ? -23.860 -19.406 -30.498 1.00 82.12 406 PRO A CA 1
ATOM 3249 C C . PRO A 1 406 ? -24.006 -18.892 -29.068 1.00 82.12 406 PRO A C 1
ATOM 3251 O O . PRO A 1 406 ? -24.175 -19.675 -28.128 1.00 82.12 406 PRO A O 1
ATOM 3254 N N . ARG A 1 407 ? -23.983 -17.570 -28.896 1.00 78.06 407 ARG A N 1
ATOM 3255 C CA . ARG A 1 407 ? -23.960 -16.919 -27.580 1.00 78.06 407 ARG A CA 1
ATOM 3256 C C . ARG A 1 407 ? -25.099 -17.367 -26.659 1.00 78.06 407 ARG A C 1
ATOM 3258 O O . ARG A 1 407 ? -24.866 -17.576 -25.474 1.00 78.06 407 ARG A O 1
ATOM 3265 N N . GLN A 1 408 ? -26.295 -17.564 -27.205 1.00 80.44 408 GLN A N 1
ATOM 3266 C CA . GLN A 1 408 ? -27.503 -17.968 -26.477 1.00 80.44 408 GLN A CA 1
ATOM 3267 C C . GLN A 1 408 ? -27.420 -19.403 -25.936 1.00 80.44 408 GLN A C 1
ATOM 3269 O O . GLN A 1 408 ? -28.129 -19.744 -24.998 1.00 80.44 408 GLN A O 1
ATOM 3274 N N . LYS A 1 409 ? -26.547 -20.237 -26.517 1.00 82.00 409 LYS A N 1
ATOM 3275 C CA . LYS A 1 409 ? -26.309 -21.626 -26.098 1.00 82.00 409 LYS A CA 1
ATOM 3276 C C . LYS A 1 409 ? -25.085 -21.774 -25.193 1.00 82.00 409 LYS A C 1
ATOM 3278 O O . LYS A 1 409 ? -24.786 -22.878 -24.745 1.00 82.00 409 LYS A O 1
ATOM 3283 N N . ARG A 1 410 ? -24.342 -20.692 -24.937 1.00 86.00 410 ARG A N 1
ATOM 3284 C CA . ARG A 1 410 ? -23.208 -20.722 -24.009 1.00 86.00 410 ARG A CA 1
ATOM 3285 C C . ARG A 1 410 ? -23.723 -20.622 -22.579 1.00 86.00 410 ARG A C 1
ATOM 3287 O O . ARG A 1 410 ? -24.615 -19.830 -22.288 1.00 86.00 410 ARG A O 1
ATOM 3294 N N . ALA A 1 411 ? -23.104 -21.380 -21.679 1.00 84.12 411 ALA A N 1
ATOM 3295 C CA . ALA A 1 411 ? -23.361 -21.240 -20.253 1.00 84.12 411 ALA A CA 1
ATOM 3296 C C . ALA A 1 411 ? -23.050 -19.810 -19.775 1.00 84.12 411 ALA A C 1
ATOM 3298 O O . ALA A 1 411 ? -22.276 -19.074 -20.401 1.00 84.12 411 ALA A O 1
ATOM 3299 N N . ILE A 1 412 ? -23.639 -19.420 -18.646 1.00 82.00 412 ILE A N 1
ATOM 3300 C CA . ILE A 1 412 ? -23.477 -18.082 -18.074 1.00 82.00 412 ILE A CA 1
ATOM 3301 C C . ILE A 1 412 ? -21.998 -17.685 -17.952 1.00 82.00 412 ILE A C 1
ATOM 3303 O O . ILE A 1 412 ? -21.113 -18.524 -17.769 1.00 82.00 412 ILE A O 1
ATOM 3307 N N . ALA A 1 413 ? -21.727 -16.383 -18.069 1.00 85.81 413 ALA A N 1
ATOM 3308 C CA . ALA A 1 413 ? -20.387 -15.807 -17.923 1.00 85.81 413 ALA A CA 1
ATOM 3309 C C . ALA A 1 413 ? -19.315 -16.321 -18.920 1.00 85.81 413 ALA A C 1
ATOM 3311 O O . ALA A 1 413 ? -18.125 -16.113 -18.693 1.00 85.81 413 ALA A O 1
ATOM 3312 N N . ALA A 1 414 ? -19.701 -16.926 -20.052 1.00 87.88 414 ALA A N 1
ATOM 3313 C CA . ALA A 1 414 ? -18.766 -17.404 -21.085 1.00 87.88 414 ALA A CA 1
ATOM 3314 C C . ALA A 1 414 ? -17.954 -16.308 -21.792 1.00 87.88 414 ALA A C 1
ATOM 3316 O O . ALA A 1 414 ? -17.013 -16.599 -22.537 1.00 87.88 414 ALA A O 1
ATOM 3317 N N . THR A 1 415 ? -18.362 -15.048 -21.641 1.00 91.19 415 THR A N 1
ATOM 3318 C CA . THR A 1 415 ? -17.846 -13.919 -22.410 1.00 91.19 415 THR A CA 1
ATOM 3319 C C . THR A 1 415 ? -17.918 -12.638 -21.592 1.00 91.19 415 THR A C 1
ATOM 3321 O O . THR A 1 415 ? -18.937 -12.350 -20.963 1.00 91.19 415 THR A O 1
ATOM 3324 N N . TYR A 1 416 ? -16.854 -11.845 -21.642 1.00 92.00 416 TYR A N 1
ATOM 3325 C CA . TYR A 1 416 ? -16.762 -10.541 -21.000 1.00 92.00 416 TYR A CA 1
ATOM 3326 C C . TYR A 1 416 ? -16.057 -9.539 -21.912 1.00 92.00 416 TYR A C 1
ATOM 3328 O O . TYR A 1 416 ? -15.245 -9.925 -22.740 1.00 92.00 416 TYR A O 1
ATOM 3336 N N . TYR A 1 417 ? -16.309 -8.244 -21.717 1.00 91.19 417 TYR A N 1
ATOM 3337 C CA . TYR A 1 417 ? -15.615 -7.191 -22.464 1.00 91.19 417 TYR A CA 1
ATOM 3338 C C . TYR A 1 417 ? -15.005 -6.184 -21.492 1.00 91.19 417 TYR A C 1
ATOM 3340 O O . TYR A 1 417 ? -15.759 -5.356 -20.959 1.00 91.19 417 TYR A O 1
ATOM 3348 N N . PRO A 1 418 ? -13.693 -6.274 -21.215 1.00 91.38 418 PRO A N 1
ATOM 3349 C CA . PRO A 1 418 ? -12.999 -5.251 -20.452 1.00 91.38 418 PRO A CA 1
ATOM 3350 C C . PRO A 1 418 ? -13.022 -3.914 -21.205 1.00 91.38 418 PRO A C 1
ATOM 3352 O O . PRO A 1 418 ? -13.155 -3.865 -22.427 1.00 91.38 418 PRO A O 1
ATOM 3355 N N . THR A 1 419 ? -12.948 -2.816 -20.454 1.00 87.00 419 THR A N 1
ATOM 3356 C CA . THR A 1 419 ? -12.899 -1.451 -21.010 1.00 87.00 419 THR A CA 1
ATOM 3357 C C . THR A 1 419 ? -11.495 -0.865 -20.999 1.00 87.00 419 THR A C 1
ATOM 3359 O O . THR A 1 419 ? -11.271 0.129 -21.671 1.00 87.00 419 THR A O 1
ATOM 3362 N N . THR A 1 420 ? -10.586 -1.460 -20.221 1.00 91.06 420 THR A N 1
ATOM 3363 C CA . THR A 1 420 ? -9.195 -1.023 -20.088 1.00 91.06 420 THR A CA 1
ATOM 3364 C C . THR A 1 420 ? -8.253 -2.220 -20.103 1.00 91.06 420 THR A C 1
ATOM 3366 O O . THR A 1 420 ? -8.660 -3.334 -19.739 1.00 91.06 420 THR A O 1
ATOM 3369 N N . LEU A 1 421 ? -6.995 -1.992 -20.480 1.00 89.88 421 LEU A N 1
ATOM 3370 C CA . LEU A 1 421 ? -5.966 -3.040 -20.535 1.00 89.88 421 LEU A CA 1
ATOM 3371 C C . LEU A 1 421 ? -5.689 -3.645 -19.150 1.00 89.88 421 LEU A C 1
ATOM 3373 O O . LEU A 1 421 ? -5.689 -4.864 -18.979 1.00 89.88 421 LEU A O 1
ATOM 3377 N N . GLU A 1 422 ? -5.605 -2.811 -18.111 1.00 87.06 422 GLU A N 1
ATOM 3378 C CA . GLU A 1 422 ? -5.485 -3.278 -16.720 1.00 87.06 422 GLU A CA 1
ATOM 3379 C C . GLU A 1 422 ? -6.698 -4.111 -16.257 1.00 87.06 422 GLU A C 1
ATOM 3381 O O . GLU A 1 422 ? -6.603 -4.962 -15.364 1.00 87.06 422 GLU A O 1
ATOM 3386 N N . GLY A 1 423 ? -7.864 -3.886 -16.874 1.00 88.81 423 GLY A N 1
ATOM 3387 C CA . GLY A 1 423 ? -9.102 -4.608 -16.600 1.00 88.81 423 GLY A CA 1
ATOM 3388 C C . GLY A 1 423 ? -9.111 -6.050 -17.113 1.00 88.81 423 GLY A C 1
ATOM 3389 O O . GLY A 1 423 ? -9.926 -6.853 -16.639 1.00 88.81 423 GLY A O 1
ATOM 3390 N N . VAL A 1 424 ? -8.210 -6.410 -18.035 1.00 92.25 424 VAL A N 1
ATOM 3391 C CA . VAL A 1 424 ? -8.118 -7.754 -18.633 1.00 92.25 424 VAL A CA 1
ATOM 3392 C C . VAL A 1 424 ? -7.897 -8.811 -17.552 1.00 92.25 424 VAL A C 1
ATOM 3394 O O . VAL A 1 424 ? -8.630 -9.799 -17.512 1.00 92.25 424 VAL A O 1
ATOM 3397 N N . TYR A 1 425 ? -6.979 -8.567 -16.610 1.00 91.56 425 TYR A N 1
ATOM 3398 C CA . TYR A 1 425 ? -6.680 -9.489 -15.509 1.00 91.56 425 TYR A CA 1
ATOM 3399 C C . TYR A 1 425 ? -7.927 -9.865 -14.697 1.00 91.56 425 TYR A C 1
ATOM 3401 O O . TYR A 1 425 ? -8.255 -11.041 -14.528 1.00 91.56 425 TYR A O 1
ATOM 3409 N N . GLN A 1 426 ? -8.649 -8.858 -14.194 1.00 89.50 426 GLN A N 1
ATOM 3410 C CA . GLN A 1 426 ? -9.820 -9.091 -13.346 1.00 89.50 426 GLN A CA 1
ATOM 3411 C C . GLN A 1 426 ? -10.935 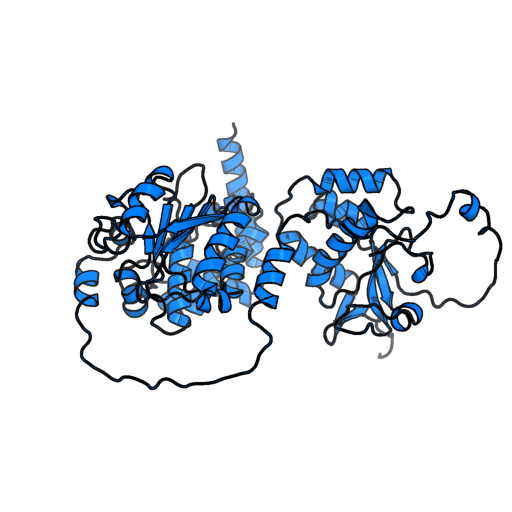-9.787 -14.128 1.00 89.50 426 GLN A C 1
ATOM 3413 O O . GLN A 1 426 ? -11.651 -10.632 -13.591 1.00 89.50 426 GLN A O 1
ATOM 3418 N N . THR A 1 427 ? -11.076 -9.428 -15.400 1.00 91.25 427 THR A N 1
ATOM 3419 C CA . THR A 1 427 ? -12.108 -9.965 -16.279 1.00 91.25 427 THR A CA 1
ATOM 3420 C C . THR A 1 427 ? -11.852 -11.434 -16.605 1.00 91.25 427 THR A C 1
ATOM 3422 O O . THR A 1 427 ? -12.756 -12.257 -16.465 1.00 91.25 427 THR A O 1
ATOM 3425 N N . ALA A 1 428 ? -10.613 -11.789 -16.943 1.00 93.00 428 ALA A N 1
ATOM 3426 C CA . ALA A 1 428 ? -10.205 -13.172 -17.155 1.00 93.00 428 ALA A CA 1
ATOM 3427 C C . ALA A 1 428 ? -10.343 -14.012 -15.882 1.00 93.00 428 ALA A C 1
ATOM 3429 O O . ALA A 1 428 ? -10.815 -15.145 -15.935 1.00 93.00 428 ALA A O 1
ATOM 3430 N N . HIS A 1 429 ? -10.003 -13.443 -14.722 1.00 89.69 429 HIS A N 1
ATOM 3431 C CA . HIS A 1 429 ? -10.186 -14.112 -13.438 1.00 89.69 429 HIS A CA 1
ATOM 3432 C C . HIS A 1 429 ? -11.666 -14.410 -13.149 1.00 89.69 429 HIS A C 1
ATOM 3434 O O . HIS A 1 429 ? -12.006 -15.507 -12.709 1.00 89.69 429 HIS A O 1
ATOM 3440 N N . ASN A 1 430 ? -12.562 -13.460 -13.437 1.00 87.31 430 ASN A N 1
ATOM 3441 C CA . ASN A 1 430 ? -14.004 -13.660 -13.289 1.00 87.31 430 ASN A CA 1
ATOM 3442 C C . ASN A 1 430 ? -14.529 -14.742 -14.243 1.00 87.31 430 ASN A C 1
ATOM 3444 O O . ASN A 1 430 ? -15.320 -15.582 -13.819 1.00 87.31 430 ASN A O 1
ATOM 3448 N N . LEU A 1 431 ? -14.063 -14.749 -15.496 1.00 92.00 431 LEU A N 1
ATOM 3449 C CA . LEU A 1 431 ? -14.394 -15.780 -16.482 1.00 92.00 431 LEU A CA 1
ATOM 3450 C C . LEU A 1 431 ? -13.914 -17.160 -16.010 1.00 92.00 431 LEU A C 1
ATOM 3452 O O . LEU A 1 431 ? -14.683 -18.119 -16.029 1.00 92.00 431 LEU A O 1
ATOM 3456 N N . ALA A 1 432 ? -12.690 -17.255 -15.488 1.00 92.38 432 ALA A N 1
ATOM 3457 C CA . ALA A 1 432 ? -12.165 -18.500 -14.940 1.00 92.38 432 ALA A CA 1
ATOM 3458 C C . ALA A 1 432 ? -13.023 -19.042 -13.788 1.00 92.38 432 ALA A C 1
ATOM 3460 O O . ALA A 1 432 ? -13.444 -20.196 -13.829 1.00 92.38 432 ALA A O 1
ATOM 3461 N N . ARG A 1 433 ? -13.357 -18.202 -12.801 1.00 89.06 433 ARG A N 1
ATOM 3462 C CA . ARG A 1 433 ? -14.145 -18.637 -11.637 1.00 89.06 433 ARG A CA 1
ATOM 3463 C C . ARG A 1 433 ? -15.592 -18.961 -11.977 1.00 89.06 433 ARG A C 1
ATOM 3465 O O . ARG A 1 433 ? -16.081 -20.009 -11.587 1.00 89.06 433 ARG A O 1
ATOM 3472 N N . ARG A 1 434 ? -16.285 -18.062 -12.678 1.00 88.00 434 ARG A N 1
ATOM 3473 C CA . ARG A 1 434 ? -17.736 -18.186 -12.893 1.00 88.00 434 ARG A CA 1
ATOM 3474 C C . ARG A 1 434 ? -18.087 -19.120 -14.039 1.00 88.00 434 ARG A C 1
ATOM 3476 O O . ARG A 1 434 ? -19.140 -19.746 -14.007 1.00 88.00 434 ARG A O 1
ATOM 3483 N N . HIS A 1 435 ? -17.225 -19.207 -15.047 1.00 93.50 435 HIS A N 1
ATOM 3484 C CA . HIS A 1 435 ? -17.505 -19.994 -16.236 1.00 93.50 435 HIS A CA 1
ATOM 3485 C C . HIS A 1 435 ? -16.642 -21.249 -16.330 1.00 93.50 435 HIS A C 1
ATOM 3487 O O . HIS A 1 435 ? -17.204 -22.340 -16.376 1.00 93.50 435 HIS A O 1
ATOM 3493 N N . LEU A 1 436 ? -15.306 -21.124 -16.334 1.00 93.12 436 LEU A N 1
ATOM 3494 C CA . LEU A 1 436 ? -14.438 -22.288 -16.576 1.00 93.12 436 LEU A CA 1
ATOM 3495 C C . LEU A 1 436 ? -14.556 -23.357 -15.484 1.00 93.12 436 LEU A C 1
ATOM 3497 O O . LEU A 1 436 ? -14.558 -24.540 -15.809 1.00 93.12 436 LEU A O 1
ATOM 3501 N N . ILE A 1 437 ? -14.648 -22.938 -14.218 1.00 89.50 437 ILE A N 1
ATOM 3502 C CA . ILE A 1 437 ? -14.741 -23.842 -13.063 1.00 89.50 437 ILE A CA 1
ATOM 3503 C C . ILE A 1 437 ? -16.188 -24.297 -12.824 1.00 89.50 437 ILE A C 1
ATOM 3505 O O . ILE A 1 437 ? -16.444 -25.482 -12.636 1.00 89.50 437 ILE A O 1
ATOM 3509 N N . SER A 1 438 ? -17.151 -23.375 -12.837 1.00 84.69 438 SER A N 1
ATOM 3510 C CA . SER A 1 438 ? -18.495 -23.678 -12.320 1.00 84.69 438 SER A CA 1
ATOM 3511 C C . SER A 1 438 ? -19.553 -24.010 -13.372 1.00 84.69 438 SER A C 1
ATOM 3513 O O . SER A 1 438 ? -20.554 -24.616 -13.010 1.00 84.69 438 SER A O 1
ATOM 3515 N N . SER A 1 439 ? -19.382 -23.609 -14.639 1.00 87.50 439 SER A N 1
ATOM 3516 C CA . SER A 1 439 ? -20.528 -23.555 -15.570 1.00 87.50 439 SER A CA 1
ATOM 3517 C C . SER A 1 439 ? -20.298 -24.184 -16.943 1.00 87.50 439 SER A C 1
ATOM 3519 O O . SER A 1 439 ? -21.264 -24.556 -17.601 1.00 87.50 439 SER A O 1
ATOM 3521 N N . CYS A 1 440 ? -19.061 -24.257 -17.440 1.00 91.31 440 CYS A N 1
ATOM 3522 C CA . CYS A 1 440 ? -18.807 -24.686 -18.815 1.00 91.31 440 CYS A CA 1
ATOM 3523 C C . CYS A 1 440 ? -18.717 -26.218 -18.936 1.00 91.31 440 CYS A C 1
ATOM 3525 O O . CYS A 1 440 ? -17.747 -26.790 -18.436 1.00 91.31 440 CYS A O 1
ATOM 3527 N N . PRO A 1 441 ? -19.625 -26.889 -19.674 1.00 91.56 441 PRO A N 1
ATOM 3528 C CA . PRO A 1 441 ? -19.553 -28.341 -19.863 1.00 91.56 441 PRO A CA 1
ATOM 3529 C C . PRO A 1 441 ? -18.496 -28.763 -20.898 1.00 91.56 441 PRO A C 1
ATOM 3531 O O . PRO A 1 441 ? -18.190 -29.944 -21.017 1.00 91.56 441 PRO A O 1
ATOM 3534 N N . PHE A 1 442 ? -17.935 -27.809 -21.651 1.00 92.12 442 PHE A N 1
ATOM 3535 C CA . PHE A 1 442 ? -16.951 -28.071 -22.708 1.00 92.12 442 PHE A CA 1
ATOM 3536 C C . PHE A 1 442 ? -15.499 -27.938 -22.237 1.00 92.12 442 PHE A C 1
ATOM 3538 O O . PHE A 1 442 ? -14.590 -28.325 -22.965 1.00 92.12 442 PHE A O 1
ATOM 3545 N N . VAL A 1 443 ? -15.254 -27.391 -21.039 1.00 93.56 443 VAL A N 1
ATOM 3546 C CA . VAL A 1 443 ? -13.902 -27.369 -20.462 1.00 93.56 443 VAL A CA 1
ATOM 3547 C C . VAL A 1 443 ? -13.535 -28.798 -20.054 1.00 93.56 443 VAL A C 1
ATOM 3549 O O . VAL A 1 443 ? -14.307 -29.415 -19.317 1.00 93.56 443 VAL A O 1
ATOM 3552 N N . PRO A 1 444 ? -12.363 -29.327 -20.456 1.00 94.56 444 PRO A N 1
ATOM 3553 C CA . PRO A 1 444 ? -11.932 -30.652 -20.034 1.00 94.56 444 PRO A CA 1
ATOM 3554 C C . PRO A 1 444 ? -11.991 -30.797 -18.501 1.00 94.56 444 PRO A C 1
ATOM 3556 O O . PRO A 1 444 ? -11.438 -29.940 -17.798 1.00 94.56 444 PRO A O 1
ATOM 3559 N N . PRO A 1 445 ? -12.615 -31.863 -17.957 1.00 89.00 445 PRO A N 1
ATOM 3560 C CA . PRO A 1 445 ? -12.807 -32.019 -16.511 1.00 89.00 445 PRO A CA 1
ATOM 3561 C C . PRO A 1 445 ? -11.505 -31.939 -15.706 1.00 89.00 445 PRO A C 1
ATOM 3563 O O . PRO A 1 445 ? -11.477 -31.414 -14.593 1.00 89.00 445 PRO A O 1
ATOM 3566 N N . GLU A 1 446 ? -10.399 -32.411 -16.284 1.00 90.81 446 GLU A N 1
ATOM 3567 C CA . GLU A 1 446 ? -9.070 -32.307 -15.682 1.00 90.81 446 GLU A CA 1
ATOM 3568 C C . GLU A 1 446 ? -8.599 -30.857 -15.536 1.00 90.81 446 GLU A C 1
ATOM 3570 O O . GLU A 1 446 ? -8.098 -30.480 -14.476 1.00 90.81 446 GLU A O 1
ATOM 3575 N N . CYS A 1 447 ? -8.797 -30.030 -16.567 1.00 89.62 447 CYS A N 1
ATOM 3576 C CA . CYS A 1 447 ? -8.445 -28.612 -16.541 1.00 89.62 447 CYS A CA 1
ATOM 3577 C C . CYS A 1 447 ? -9.285 -27.856 -15.513 1.00 89.62 447 CYS A C 1
ATOM 3579 O O . CYS A 1 447 ? -8.732 -27.074 -14.742 1.00 89.62 447 CYS A O 1
ATOM 3581 N N . ASN A 1 448 ? -10.595 -28.116 -15.470 1.00 86.81 448 ASN A N 1
ATOM 3582 C CA . ASN A 1 448 ? -11.503 -27.517 -14.492 1.00 86.81 448 ASN A CA 1
ATOM 3583 C C . ASN A 1 448 ? -11.066 -27.858 -13.057 1.00 86.81 448 ASN A C 1
ATOM 3585 O O . ASN A 1 448 ? -10.778 -26.965 -12.260 1.00 86.81 448 ASN A O 1
ATOM 3589 N N . ARG A 1 449 ? -10.903 -29.150 -12.752 1.00 90.44 449 ARG A N 1
ATOM 3590 C CA . ARG A 1 449 ? -10.492 -29.611 -11.420 1.00 90.44 449 ARG A CA 1
ATOM 3591 C C . ARG A 1 449 ? -9.135 -29.040 -11.006 1.00 90.44 449 ARG A C 1
ATOM 3593 O O . ARG A 1 449 ? -8.964 -28.636 -9.860 1.00 90.44 449 ARG A O 1
ATOM 3600 N N . LYS A 1 450 ? -8.182 -28.956 -11.938 1.00 91.25 450 LYS A N 1
ATOM 3601 C CA . LYS A 1 450 ? -6.862 -28.363 -11.685 1.00 91.25 450 LYS A CA 1
ATOM 3602 C C . LYS A 1 450 ? -6.942 -26.848 -11.464 1.00 91.25 450 LYS A C 1
ATOM 3604 O O . LYS A 1 450 ? -6.241 -26.335 -10.597 1.00 91.25 450 LYS A O 1
ATOM 3609 N N . LEU A 1 451 ? -7.810 -26.133 -12.185 1.00 90.00 451 LEU A N 1
ATOM 3610 C CA . LEU A 1 451 ? -8.090 -24.713 -11.935 1.00 90.00 451 LEU A CA 1
ATOM 3611 C C . LEU A 1 451 ? -8.708 -24.490 -10.550 1.00 90.00 451 LEU A C 1
ATOM 3613 O O . LEU A 1 451 ? -8.288 -23.566 -9.858 1.00 90.00 451 LEU A O 1
ATOM 3617 N N . ALA A 1 452 ? -9.654 -25.337 -10.136 1.00 88.38 452 ALA A N 1
ATOM 3618 C CA . ALA A 1 452 ? -10.265 -25.273 -8.810 1.00 88.38 452 ALA A CA 1
ATOM 3619 C C . ALA A 1 452 ? -9.220 -25.473 -7.698 1.00 88.38 452 ALA A C 1
ATOM 3621 O O . ALA A 1 452 ? -9.076 -24.615 -6.833 1.00 88.38 452 ALA A O 1
ATOM 3622 N N . GLN A 1 453 ? -8.406 -26.530 -7.796 1.00 89.25 453 GLN A N 1
ATOM 3623 C CA . GLN A 1 453 ? -7.335 -26.828 -6.834 1.00 89.25 453 GLN A CA 1
ATOM 3624 C C . GLN A 1 453 ? -6.295 -25.702 -6.733 1.00 89.25 453 GLN A C 1
ATOM 3626 O O . GLN A 1 453 ? -5.915 -25.282 -5.642 1.00 89.25 453 GLN A O 1
ATOM 3631 N N . LEU A 1 454 ? -5.829 -25.185 -7.874 1.00 84.75 454 LEU A N 1
ATOM 3632 C CA . LEU A 1 454 ? -4.835 -24.111 -7.893 1.00 84.75 454 LEU A CA 1
ATOM 3633 C C . LEU A 1 454 ? -5.419 -22.765 -7.429 1.00 84.75 454 LEU A C 1
ATOM 3635 O O . LEU A 1 454 ? -4.674 -21.925 -6.932 1.00 84.75 454 LEU A O 1
ATOM 3639 N N . GLY A 1 455 ? -6.730 -22.554 -7.578 1.00 74.75 455 GLY A N 1
ATOM 3640 C CA . GLY A 1 455 ? -7.427 -21.331 -7.170 1.00 74.75 455 GLY A CA 1
ATOM 3641 C C . GLY A 1 455 ? -7.627 -21.179 -5.656 1.00 74.75 455 GLY A C 1
ATOM 3642 O O . GLY A 1 455 ? -7.849 -20.061 -5.188 1.00 74.75 455 GLY A O 1
ATOM 3643 N N . GLU A 1 456 ? -7.527 -22.270 -4.892 1.00 66.25 456 GLU A N 1
ATOM 3644 C CA . GLU A 1 456 ? -7.577 -22.278 -3.418 1.00 66.25 456 GLU A CA 1
ATOM 3645 C C . GLU A 1 456 ? -6.229 -21.893 -2.782 1.00 66.25 456 GLU A C 1
ATOM 3647 O O . GLU A 1 456 ? -6.172 -21.408 -1.650 1.00 66.25 456 GLU A O 1
ATOM 3652 N N . SER A 1 457 ? -5.137 -22.035 -3.536 1.00 55.94 457 SER A N 1
ATOM 3653 C CA . SER A 1 457 ? -3.796 -21.632 -3.115 1.00 55.94 457 SER A CA 1
ATOM 3654 C C . SER A 1 457 ? -3.638 -20.113 -3.259 1.00 55.94 457 SER A C 1
ATOM 3656 O O . SER A 1 457 ? -3.577 -19.578 -4.366 1.00 55.94 457 SER A O 1
ATOM 3658 N N . LYS A 1 458 ? -3.584 -19.380 -2.139 1.00 46.31 458 LYS A N 1
ATOM 3659 C CA . LYS A 1 458 ? -3.398 -17.917 -2.133 1.00 46.31 458 LYS A CA 1
ATOM 3660 C C . LYS A 1 458 ? -2.025 -17.538 -2.716 1.00 46.31 458 LYS A C 1
ATOM 3662 O O . LYS A 1 458 ? -1.032 -17.568 -2.000 1.00 46.31 458 LYS A O 1
ATOM 3667 N N . SER A 1 459 ? -1.961 -17.117 -3.982 1.00 47.94 459 SER A N 1
ATOM 3668 C CA . SER A 1 459 ? -0.773 -16.447 -4.539 1.00 47.94 459 SER A CA 1
ATOM 3669 C C . SER A 1 459 ? -0.916 -14.924 -4.423 1.00 47.94 459 SER A C 1
ATOM 3671 O O . SER A 1 459 ? -1.778 -14.325 -5.071 1.00 47.94 459 SER A O 1
ATOM 3673 N N . VAL A 1 460 ? -0.078 -14.298 -3.595 1.00 45.28 460 VAL A N 1
ATOM 3674 C CA . VAL A 1 460 ? -0.067 -12.852 -3.302 1.00 45.28 460 VAL A CA 1
ATOM 3675 C C . VAL A 1 460 ? 0.815 -12.107 -4.311 1.00 45.28 460 VAL A C 1
ATOM 3677 O O . VAL A 1 460 ? 1.820 -11.513 -3.951 1.00 45.28 460 VAL A O 1
ATOM 3680 N N . THR A 1 461 ? 0.480 -12.132 -5.602 1.00 43.69 461 THR A N 1
ATOM 3681 C CA . THR A 1 461 ? 1.267 -11.401 -6.612 1.00 43.69 461 THR A CA 1
ATOM 3682 C C . THR A 1 461 ? 0.453 -10.284 -7.260 1.00 43.69 461 THR A C 1
ATOM 3684 O O . THR A 1 461 ? -0.417 -10.500 -8.103 1.00 43.69 461 THR A O 1
ATOM 3687 N N . CYS A 1 462 ? 0.759 -9.042 -6.869 1.00 44.31 462 CYS A N 1
ATOM 3688 C CA . CYS A 1 462 ? 0.216 -7.823 -7.485 1.00 44.31 462 CYS A CA 1
ATOM 3689 C C . CYS A 1 462 ? 0.750 -7.612 -8.925 1.00 44.31 462 CYS A C 1
ATOM 3691 O O . CYS A 1 462 ? 0.105 -6.949 -9.736 1.00 44.31 462 CYS A O 1
ATOM 3693 N N . ILE A 1 463 ? 1.877 -8.261 -9.260 1.00 54.06 463 ILE A N 1
ATOM 3694 C CA . ILE A 1 463 ? 2.582 -8.232 -10.559 1.00 54.06 463 ILE A CA 1
ATOM 3695 C C . ILE A 1 463 ? 1.704 -8.731 -11.720 1.00 54.06 463 ILE A C 1
ATOM 3697 O O . ILE A 1 463 ? 1.838 -8.260 -12.849 1.00 54.06 463 ILE A O 1
ATOM 3701 N N . GLY A 1 464 ? 0.745 -9.625 -11.447 1.00 64.81 464 GLY A N 1
ATOM 3702 C CA . GLY A 1 464 ? -0.115 -10.191 -12.486 1.00 64.81 464 GLY A CA 1
ATOM 3703 C C . GLY A 1 464 ? -0.897 -9.133 -13.271 1.00 64.81 464 GLY A C 1
ATOM 3704 O O . GLY A 1 464 ? -1.076 -9.280 -14.468 1.00 64.81 464 GLY A O 1
ATOM 3705 N N . LYS A 1 465 ? -1.332 -8.025 -12.665 1.00 77.94 465 LYS A N 1
ATOM 3706 C CA . LYS A 1 465 ? -2.174 -7.052 -13.389 1.00 77.94 465 LYS A CA 1
ATOM 3707 C C . LYS A 1 465 ? -1.431 -6.316 -14.502 1.00 77.94 465 LYS A C 1
ATOM 3709 O O . LYS A 1 465 ? -1.947 -6.254 -15.614 1.00 77.94 465 LYS A O 1
ATOM 3714 N N . HIS A 1 466 ? -0.238 -5.802 -14.207 1.00 81.75 466 HIS A N 1
ATOM 3715 C CA . HIS A 1 466 ? 0.570 -5.083 -15.195 1.00 81.75 466 HIS A CA 1
ATOM 3716 C C . HIS A 1 466 ? 1.043 -6.015 -16.310 1.00 81.75 466 HIS A C 1
ATOM 3718 O O . HIS A 1 466 ? 0.872 -5.684 -17.477 1.00 81.75 466 HIS A O 1
ATOM 3724 N N . TYR A 1 467 ? 1.510 -7.220 -15.970 1.00 86.81 467 TYR A N 1
ATOM 3725 C CA . TYR A 1 467 ? 1.920 -8.207 -16.972 1.00 86.81 467 TYR A CA 1
ATOM 3726 C C . TYR A 1 467 ? 0.777 -8.599 -17.926 1.00 86.81 467 TYR A C 1
ATOM 3728 O O . TYR A 1 467 ? 0.976 -8.798 -19.123 1.00 86.81 467 TYR A O 1
ATOM 3736 N N . TRP A 1 468 ? -0.454 -8.704 -17.419 1.00 90.56 468 TRP A N 1
ATOM 3737 C CA . TRP A 1 468 ? -1.615 -9.007 -18.258 1.00 90.56 468 TRP A CA 1
ATOM 3738 C C . TRP A 1 468 ? -1.988 -7.858 -19.198 1.00 90.56 468 TRP A C 1
ATOM 3740 O O . TRP A 1 468 ? -2.455 -8.136 -20.299 1.00 90.56 468 TRP A O 1
ATOM 3750 N N . ALA A 1 469 ? -1.788 -6.606 -18.780 1.00 90.19 469 ALA A N 1
ATOM 3751 C CA . ALA A 1 469 ? -1.969 -5.443 -19.644 1.00 90.19 469 ALA A CA 1
ATOM 3752 C C . ALA A 1 469 ? -0.885 -5.396 -20.734 1.00 90.19 469 ALA A C 1
ATOM 3754 O O . ALA A 1 469 ? -1.215 -5.345 -21.912 1.00 90.19 469 ALA A O 1
ATOM 3755 N N . GLU A 1 470 ? 0.388 -5.535 -20.354 1.00 88.75 470 GLU A N 1
ATOM 3756 C CA . GLU A 1 470 ? 1.529 -5.533 -21.280 1.00 88.75 470 GLU A CA 1
ATOM 3757 C C . GLU A 1 470 ? 1.428 -6.659 -22.320 1.00 88.75 470 GLU A C 1
ATOM 3759 O O . GLU A 1 470 ? 1.561 -6.430 -23.518 1.00 88.75 470 GLU A O 1
ATOM 3764 N N . THR A 1 471 ? 1.114 -7.889 -21.899 1.00 90.88 471 THR A N 1
ATOM 3765 C CA . THR A 1 471 ? 0.940 -9.003 -22.849 1.00 90.88 471 THR A CA 1
ATOM 3766 C C . THR A 1 471 ? -0.293 -8.849 -23.740 1.00 90.88 471 THR A C 1
ATOM 3768 O O . THR A 1 471 ? -0.288 -9.363 -24.859 1.00 90.88 471 THR A O 1
ATOM 3771 N N . ALA A 1 472 ? -1.332 -8.134 -23.293 1.00 92.12 472 ALA A N 1
ATOM 3772 C CA . ALA A 1 472 ? -2.465 -7.777 -24.144 1.00 92.12 472 ALA A CA 1
ATOM 3773 C C . ALA A 1 472 ? -2.050 -6.755 -25.215 1.00 92.12 472 ALA A C 1
ATOM 3775 O O . ALA A 1 472 ? -2.356 -6.966 -26.388 1.00 92.12 472 ALA A O 1
ATOM 3776 N N . GLU A 1 473 ? -1.290 -5.720 -24.843 1.00 92.31 473 GLU A N 1
ATOM 3777 C CA . GLU A 1 473 ? -0.712 -4.755 -25.792 1.00 92.31 473 GLU A CA 1
ATOM 3778 C C . GLU A 1 473 ? 0.184 -5.442 -26.825 1.00 92.31 473 GLU A C 1
ATOM 3780 O O . GLU A 1 473 ? 0.010 -5.246 -28.026 1.00 92.31 473 GLU A O 1
ATOM 3785 N N . LEU A 1 474 ? 1.075 -6.334 -26.381 1.00 88.25 474 LEU A N 1
ATOM 3786 C CA . LEU A 1 474 ? 1.937 -7.126 -27.266 1.00 88.25 474 LEU A CA 1
ATOM 3787 C C . LEU A 1 474 ? 1.151 -8.083 -28.175 1.00 88.25 474 LEU A C 1
ATOM 3789 O O . LEU A 1 474 ? 1.615 -8.422 -29.261 1.00 88.25 474 LEU A O 1
ATOM 3793 N N . SER A 1 475 ? -0.051 -8.492 -27.761 1.00 88.31 475 SER A N 1
ATOM 3794 C CA . SER A 1 475 ? -0.989 -9.259 -28.595 1.00 88.31 475 SER A CA 1
ATOM 3795 C C . SER A 1 475 ? -1.740 -8.377 -29.603 1.00 88.31 475 SER A C 1
ATOM 3797 O O . SER A 1 475 ? -2.637 -8.852 -30.299 1.00 88.31 475 SER A O 1
ATOM 3799 N N . GLY A 1 476 ? -1.390 -7.091 -29.685 1.00 90.56 476 GLY A N 1
ATOM 3800 C CA . GLY A 1 476 ? -2.007 -6.107 -30.560 1.00 90.56 476 GLY A CA 1
ATOM 3801 C C . GLY A 1 476 ? -3.333 -5.577 -30.029 1.00 90.56 476 GLY A C 1
ATOM 3802 O O . GLY A 1 476 ? -4.140 -5.125 -30.830 1.00 90.56 476 GLY A O 1
ATOM 3803 N N . VAL A 1 477 ? -3.616 -5.660 -28.725 1.00 92.62 477 VAL A N 1
ATOM 3804 C CA . VAL A 1 477 ? -4.816 -5.051 -28.131 1.00 92.62 477 VAL A CA 1
ATOM 3805 C C . VAL A 1 477 ? -4.489 -3.633 -27.680 1.00 92.62 477 VAL A C 1
ATOM 3807 O O . VAL A 1 477 ? -3.580 -3.425 -26.889 1.00 92.62 477 VAL A O 1
ATOM 3810 N N . ILE A 1 478 ? -5.260 -2.656 -28.138 1.00 93.31 478 ILE A N 1
ATOM 3811 C CA . ILE A 1 478 ? -5.081 -1.241 -27.806 1.00 93.31 478 ILE A CA 1
ATOM 3812 C C . ILE A 1 478 ? -6.344 -0.671 -27.167 1.00 93.31 478 ILE A C 1
ATOM 3814 O O . ILE A 1 478 ? -7.460 -1.123 -27.438 1.00 93.31 478 ILE A O 1
ATOM 3818 N N . GLU A 1 479 ? -6.168 0.329 -26.309 1.00 92.56 479 GLU A N 1
ATOM 3819 C CA . GLU A 1 479 ? -7.264 1.050 -25.665 1.00 92.56 479 GLU A CA 1
ATOM 3820 C C . GLU A 1 479 ? -7.571 2.339 -26.439 1.00 92.56 479 GLU A C 1
ATOM 3822 O O . GLU A 1 479 ? -6.723 3.221 -26.555 1.00 92.56 479 GLU A O 1
ATOM 3827 N N . ILE A 1 480 ? -8.788 2.445 -26.982 1.00 86.81 480 ILE A N 1
ATOM 3828 C CA . ILE A 1 480 ? -9.274 3.612 -27.733 1.00 86.81 480 ILE A CA 1
ATOM 3829 C C . ILE A 1 480 ? -10.657 3.973 -27.192 1.00 86.81 480 ILE A C 1
ATOM 3831 O O . ILE A 1 480 ? -11.531 3.114 -27.110 1.00 86.81 480 ILE A O 1
ATOM 3835 N N . ASP A 1 481 ? -10.865 5.233 -26.805 1.00 84.44 481 ASP A N 1
ATOM 3836 C CA . ASP A 1 481 ? -12.160 5.759 -26.337 1.00 84.44 481 ASP A CA 1
ATOM 3837 C C . ASP A 1 481 ? -12.820 4.937 -25.206 1.00 84.44 481 ASP A C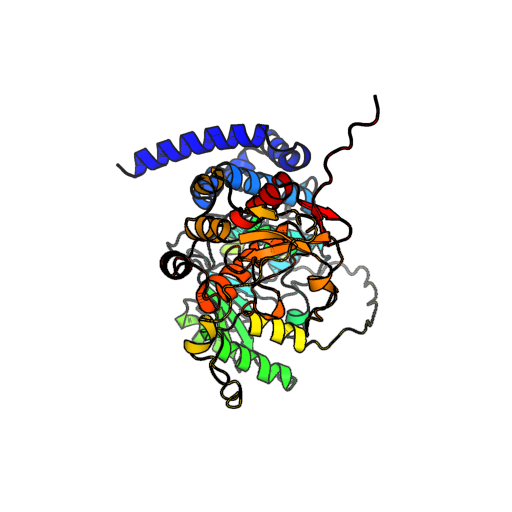 1
ATOM 3839 O O . ASP A 1 481 ? -14.045 4.829 -25.092 1.00 84.44 481 ASP A O 1
ATOM 3843 N N . GLY A 1 482 ? -12.000 4.340 -24.334 1.00 81.31 482 GLY A N 1
ATOM 3844 C CA . GLY A 1 482 ? -12.462 3.526 -23.205 1.00 81.31 482 GLY A CA 1
ATOM 3845 C C . GLY A 1 482 ? -13.075 2.177 -23.603 1.00 81.31 482 GLY A C 1
ATOM 3846 O O . GLY A 1 482 ? -13.888 1.625 -22.846 1.00 81.31 482 GLY A O 1
ATOM 3847 N N . ILE A 1 483 ? -12.717 1.666 -24.784 1.00 88.44 483 ILE A N 1
ATOM 3848 C CA . ILE A 1 483 ? -12.930 0.287 -25.229 1.00 88.44 483 ILE A CA 1
ATOM 3849 C C . ILE A 1 483 ? -11.608 -0.314 -25.721 1.00 88.44 483 ILE A C 1
ATOM 3851 O O . ILE A 1 483 ? -10.678 0.401 -26.086 1.00 88.44 483 ILE A O 1
ATOM 3855 N N . LEU A 1 484 ? -11.533 -1.643 -25.751 1.00 92.88 484 LEU A N 1
ATOM 3856 C CA . LEU A 1 484 ? -10.399 -2.349 -26.340 1.00 92.88 484 LEU A CA 1
ATOM 3857 C C . LEU A 1 484 ? -10.682 -2.684 -27.805 1.00 92.88 484 LEU A C 1
ATOM 3859 O O . LEU A 1 484 ? -11.806 -3.066 -28.137 1.00 92.88 484 LEU A O 1
ATOM 3863 N N . ARG A 1 485 ? -9.670 -2.565 -28.662 1.00 93.06 485 ARG A N 1
ATOM 3864 C CA . ARG A 1 485 ? -9.694 -2.936 -30.086 1.00 93.06 485 ARG A CA 1
ATOM 3865 C C . ARG A 1 485 ? -8.412 -3.679 -30.448 1.00 93.06 485 ARG A C 1
ATOM 3867 O O . ARG A 1 485 ? -7.408 -3.514 -29.760 1.00 93.06 485 ARG A O 1
ATOM 3874 N N . PHE A 1 486 ? -8.428 -4.485 -31.507 1.00 92.44 486 PHE A N 1
ATOM 3875 C CA . PHE A 1 486 ? -7.172 -4.952 -32.084 1.00 92.44 486 PHE A CA 1
ATOM 3876 C C . PHE A 1 486 ? -6.551 -3.843 -32.936 1.00 92.44 486 PHE A C 1
ATOM 3878 O O . PHE A 1 486 ? -7.254 -3.076 -33.588 1.00 92.44 486 PHE A O 1
ATOM 3885 N N . GLN A 1 487 ? -5.228 -3.762 -32.925 1.00 87.06 487 GLN A N 1
ATOM 3886 C CA . GLN A 1 487 ? -4.458 -2.917 -33.814 1.00 87.06 487 GLN A CA 1
ATOM 3887 C C . GLN A 1 487 ? -4.534 -3.506 -35.226 1.00 87.06 487 GLN A C 1
ATOM 3889 O O . GLN A 1 487 ? -4.179 -4.674 -35.447 1.00 87.06 487 GLN A O 1
ATOM 3894 N N . ASP A 1 488 ? -5.020 -2.714 -36.177 1.00 76.06 488 ASP A N 1
ATOM 3895 C CA . ASP A 1 488 ? -4.985 -3.073 -37.590 1.00 76.06 488 ASP A CA 1
ATOM 3896 C C . ASP A 1 488 ? -3.527 -3.206 -38.044 1.00 76.06 488 ASP A C 1
ATOM 3898 O O . ASP A 1 488 ? -2.654 -2.442 -37.620 1.00 76.06 488 ASP A O 1
ATOM 3902 N N . ALA A 1 489 ? -3.236 -4.212 -38.873 1.00 47.50 489 ALA A N 1
ATOM 3903 C CA . ALA A 1 489 ? -1.914 -4.315 -39.481 1.00 47.50 489 ALA A CA 1
ATOM 3904 C C . ALA A 1 489 ? -1.665 -3.045 -40.316 1.00 47.50 489 ALA A C 1
ATOM 3906 O O . ALA A 1 489 ? -2.586 -2.621 -41.019 1.00 47.50 489 ALA A O 1
ATOM 3907 N N . PRO A 1 490 ? -0.466 -2.432 -40.272 1.00 37.81 490 PRO A N 1
ATOM 3908 C CA . PRO A 1 490 ? -0.172 -1.303 -41.137 1.00 37.81 490 PRO A CA 1
ATOM 3909 C C . PRO A 1 490 ? -0.372 -1.743 -42.588 1.00 37.81 490 PRO A C 1
ATOM 3911 O O . PRO A 1 490 ? 0.308 -2.647 -43.078 1.00 37.81 490 PRO A O 1
ATOM 3914 N N . THR A 1 491 ? -1.335 -1.127 -43.269 1.00 35.41 491 THR A N 1
ATOM 3915 C CA . THR A 1 491 ? -1.453 -1.210 -44.721 1.00 35.41 491 THR A CA 1
ATOM 3916 C C . THR A 1 491 ? -0.136 -0.721 -45.307 1.00 35.41 491 THR A C 1
ATOM 3918 O O . THR A 1 491 ? 0.276 0.407 -45.054 1.00 35.41 491 THR A O 1
ATOM 3921 N N . LEU A 1 492 ? 0.545 -1.586 -46.059 1.00 38.66 492 LEU A N 1
ATOM 3922 C CA . LEU A 1 492 ? 1.677 -1.217 -46.907 1.00 38.66 492 LEU A CA 1
ATOM 3923 C C . LEU A 1 492 ? 1.190 -0.250 -48.002 1.00 38.66 492 LEU A C 1
ATOM 3925 O O . LEU A 1 492 ? 0.847 -0.671 -49.101 1.00 38.66 492 LEU A O 1
ATOM 3929 N N . ALA A 1 493 ? 1.099 1.026 -47.651 1.00 40.34 493 ALA A N 1
ATOM 3930 C CA . ALA A 1 493 ? 1.000 2.216 -48.494 1.00 40.34 493 ALA A CA 1
ATOM 3931 C C . ALA A 1 493 ? 1.222 3.376 -47.506 1.00 40.34 493 ALA A C 1
ATOM 3933 O O . ALA A 1 493 ? 0.399 3.585 -46.624 1.00 40.34 493 ALA A O 1
ATOM 3934 N N . ASP A 1 494 ? 2.401 3.981 -47.406 1.00 38.59 494 ASP A N 1
ATOM 3935 C CA . ASP A 1 494 ? 3.021 4.776 -48.458 1.00 38.59 494 ASP A CA 1
ATOM 3936 C C . ASP A 1 494 ? 4.555 4.637 -48.450 1.00 38.59 494 ASP A C 1
ATOM 3938 O O . ASP A 1 494 ? 5.219 4.893 -47.441 1.00 38.59 494 ASP A O 1
ATOM 3942 N N . THR A 1 495 ? 5.106 4.255 -49.603 1.00 36.06 495 THR A N 1
ATOM 3943 C CA . THR A 1 495 ? 6.486 4.548 -50.034 1.00 36.06 495 THR A CA 1
ATOM 3944 C C . THR A 1 495 ? 6.443 5.521 -51.188 1.00 36.06 495 THR A C 1
ATOM 3946 O O . THR A 1 495 ? 5.597 5.274 -52.082 1.00 36.06 495 THR A O 1
#

Foldseek 3Di:
DVVVVVVVLLVVLVVVLVVLLVVDDCLQQVQVVVLCVLPVVCCCQQVNLSLLCVLVVSPSNLSSQQASNQRNVLCVLQPPLSSFDLFQACPGSAHLLLCLQVLQVQWADDFQALEIEGEPPRPLVPDDPSSNVSNLSSVLSVLSRCRNPDPAFHAYEYEDDDPVVVLPDPPPVSVCNCVGHGSGDDHQAYEYEEEDDPDDDPCSVVVLVVVQVCVVQVVRYHYHYHPDLLVQQVVCVVVVRHLCRDDVSSNHDDDSLNGPVNVVSPNDSVSSVVSPPDDDDDDDDDDDDDDDDDDDSPVVVCVVSVVRGDDDDDPDDPDDDDDDDPVVVPPPPDDDDDDDDPPWDKAQLADPCCVVQPDPLQNLLSRQKIKTFDDPLQQPPDDPPDPDGHDGQFIKMAGPQCPPPRPVPAWPLRIDFALALLRQQVSSVCSLVPHQQPTGPRRPPVSNVVSVVSVVDDDPDPSSSVVSSVSCVVSQWDHDPSTIHGHDDPDPDDD

Radius of gyration: 27.97 Å; Cα contacts (8 Å, |Δi|>4): 617; chains: 1; bounding box: 65×73×82 Å

Secondary structure (DSSP, 8-state):
-HHHHHHHHHHHHHHHHHHHHHHS-HHHHHHHHHHHHH-HHHHHHHS-HHHHHHHTTT-HHHHHHHHHHHHHHHHHHHGGGGGS--SSSSSSSS-HHHHHHHHTTSEEE-TTSSEEEEETTSSTT-S-HHHHHHHHHHHHHHHHSGGG-SSS--EEEEE---HHHHTT-S-HHHHHHHHHH--PPPPSEEEEEEE--TT--HHHHHHHHHHHHHHTTSTTEEEEEESSTHHHHHHHGGGT--GGGSBGGGTSSB-GGG-HHHHHTT--HHHHHHHTSPPP--------------S-HHHHHHHHHHTTS---------S--PPPPGGGGGS--------------EEES--TTHHHHS-HHHHHHHHTEEEEE--HHHHHS--TT-SS---TT-EEEEESSSTTS-GGGSPTT-EE--SSSTHHHHHHHHHIIIIIITT-TTS-HHHHHHHHHHHHS----TTHHHHHHHHHHHTTEEEETTEEEEPPPPPS---

Nearest PDB structures (foldseek):
  7xht-assembly1_A  TM=4.247E-01  e=3.584E+00  metagenome
  8e20-assembly1_A  TM=3.235E-01  e=1.315E+00  Homo sapiens
  7ohu-assembly1_b  TM=3.344E-01  e=5.187E+00  Saccharomyces cerevisiae S288C